Protein AF-A0AAW1PCF5-F1 (afdb_monomer_lite)

Structure (mmCIF, N/CA/C/O backbone):
data_AF-A0AAW1PCF5-F1
#
_entry.id   AF-A0AAW1PCF5-F1
#
loop_
_atom_site.group_PDB
_atom_site.id
_atom_site.type_symbol
_atom_site.label_atom_id
_atom_site.label_alt_id
_atom_site.label_comp_id
_atom_site.label_asym_id
_atom_site.label_entity_id
_atom_site.label_seq_id
_atom_site.pdbx_PDB_ins_code
_atom_site.Cartn_x
_atom_site.Cartn_y
_atom_site.Cartn_z
_atom_site.occupancy
_atom_site.B_iso_or_equiv
_atom_site.auth_seq_id
_atom_site.auth_comp_id
_atom_site.auth_asym_id
_atom_site.auth_atom_id
_atom_site.pdbx_PDB_model_num
ATOM 1 N N . MET A 1 1 ? 7.408 10.628 21.719 1.00 51.56 1 MET A N 1
ATOM 2 C CA . MET A 1 1 ? 6.927 10.043 22.993 1.00 51.56 1 MET A CA 1
ATOM 3 C C . MET A 1 1 ? 6.317 8.679 22.695 1.00 51.56 1 MET A C 1
ATOM 5 O O . MET A 1 1 ? 5.384 8.625 21.907 1.00 51.56 1 MET A O 1
ATOM 9 N N . ALA A 1 2 ? 6.861 7.611 23.290 1.00 65.44 2 ALA A N 1
ATOM 10 C CA . ALA A 1 2 ? 6.528 6.198 23.031 1.00 65.44 2 ALA A CA 1
ATOM 11 C C . ALA A 1 2 ? 5.504 5.594 24.024 1.00 65.44 2 ALA A C 1
ATOM 13 O O . ALA A 1 2 ? 5.454 4.382 24.224 1.00 65.44 2 ALA A O 1
ATOM 14 N N . GLY A 1 3 ? 4.760 6.447 24.735 1.00 84.94 3 GLY A N 1
ATOM 15 C CA . GLY A 1 3 ? 3.831 6.024 25.784 1.00 84.94 3 GLY A CA 1
ATOM 16 C C . GLY A 1 3 ? 2.511 5.481 25.238 1.00 84.94 3 GLY A C 1
ATOM 17 O O . GLY A 1 3 ? 2.150 5.741 24.090 1.00 84.94 3 GLY A O 1
ATOM 18 N N . TRP A 1 4 ? 1.789 4.761 26.096 1.00 87.25 4 TRP A N 1
ATOM 19 C CA . TRP A 1 4 ? 0.400 4.373 25.862 1.00 87.25 4 TRP A CA 1
ATOM 20 C C . TRP A 1 4 ? -0.483 5.609 25.687 1.00 87.25 4 TRP A C 1
ATOM 22 O O . TRP A 1 4 ? -0.369 6.569 26.451 1.00 87.25 4 TRP A O 1
ATOM 32 N N . ARG A 1 5 ? -1.358 5.571 24.685 1.00 85.75 5 ARG A N 1
ATOM 33 C CA . ARG A 1 5 ? -2.363 6.595 24.403 1.00 85.75 5 ARG A CA 1
ATOM 34 C C . ARG A 1 5 ? -3.739 5.983 24.522 1.00 85.75 5 ARG A C 1
ATOM 36 O O . ARG A 1 5 ? -3.927 4.845 24.111 1.00 85.75 5 ARG A O 1
ATOM 43 N N . ASP A 1 6 ? -4.677 6.743 25.058 1.00 87.12 6 ASP A N 1
ATOM 44 C CA . ASP A 1 6 ? -6.072 6.332 25.077 1.00 87.12 6 ASP A CA 1
ATOM 45 C C . ASP A 1 6 ? -6.650 6.379 23.661 1.00 87.12 6 ASP A C 1
ATOM 47 O O . ASP A 1 6 ? -6.329 7.270 22.873 1.00 87.12 6 ASP A O 1
ATOM 51 N N . GLY A 1 7 ? -7.499 5.411 23.347 1.00 84.81 7 GLY A N 1
ATOM 52 C CA . GLY A 1 7 ? -8.232 5.343 22.096 1.00 84.81 7 GLY A CA 1
ATOM 53 C C . GLY A 1 7 ? -9.558 4.624 22.279 1.00 84.81 7 GLY A C 1
ATOM 54 O O . GLY A 1 7 ? -9.846 4.055 23.335 1.00 84.81 7 GLY A O 1
ATOM 55 N N . ARG A 1 8 ? -10.350 4.648 21.214 1.00 85.81 8 ARG A N 1
ATOM 56 C CA . ARG A 1 8 ? -11.577 3.873 21.082 1.00 85.81 8 ARG A CA 1
ATOM 57 C C . ARG A 1 8 ? -11.427 2.979 19.864 1.00 85.81 8 ARG A C 1
ATOM 59 O O . ARG A 1 8 ? -10.873 3.416 18.857 1.00 85.81 8 ARG A O 1
ATOM 66 N N . ALA A 1 9 ? -11.875 1.739 19.961 1.00 80.94 9 ALA A N 1
ATOM 67 C CA . ALA A 1 9 ? -11.996 0.876 18.794 1.00 80.94 9 ALA A CA 1
ATOM 68 C C . ALA A 1 9 ? -13.421 0.392 18.663 1.00 80.94 9 ALA A C 1
ATOM 70 O O . ALA A 1 9 ? -14.106 0.226 19.664 1.00 80.94 9 ALA A O 1
ATOM 71 N N . THR A 1 10 ? -13.808 0.119 17.426 1.00 76.38 10 THR A N 1
ATOM 72 C CA . THR A 1 10 ? -14.915 -0.771 17.123 1.00 76.38 10 THR A CA 1
ATOM 73 C C . THR A 1 10 ? -14.401 -1.973 16.346 1.00 76.38 10 THR A C 1
ATOM 75 O O . THR A 1 10 ? -13.258 -1.966 15.881 1.00 76.38 10 THR A O 1
ATOM 78 N N . PHE A 1 11 ? -15.204 -3.024 16.249 1.00 72.88 11 PHE A N 1
ATOM 79 C CA . PHE A 1 11 ? -14.876 -4.181 15.427 1.00 72.88 11 PHE A CA 1
ATOM 80 C C . PHE A 1 11 ? -15.670 -4.139 14.127 1.00 72.88 11 PHE A C 1
ATOM 82 O O . PHE A 1 11 ? -16.799 -3.646 14.096 1.00 72.88 11 PHE A O 1
ATOM 89 N N . PHE A 1 12 ? -15.070 -4.694 13.077 1.00 68.44 12 PHE A N 1
ATOM 90 C CA . PHE A 1 12 ? -15.752 -4.948 11.821 1.00 68.44 12 PHE A CA 1
ATOM 91 C C . PHE A 1 12 ? -15.681 -6.441 11.473 1.00 68.44 12 PHE A C 1
ATOM 93 O O . PHE A 1 12 ? -14.685 -7.101 11.769 1.00 68.44 12 PHE A O 1
ATOM 100 N N . GLY A 1 13 ? -16.737 -6.977 10.866 1.00 69.38 13 GLY A N 1
ATOM 101 C CA . GLY A 1 13 ? -16.916 -8.395 10.580 1.00 69.38 13 GLY A CA 1
ATOM 102 C C . GLY A 1 13 ? -17.126 -9.258 11.830 1.00 69.38 13 GLY A C 1
ATOM 103 O O . GLY A 1 13 ? -17.557 -8.794 12.885 1.00 69.38 13 GLY A O 1
ATOM 104 N N . GLY A 1 14 ? -16.850 -10.552 11.693 1.00 66.56 14 GLY A N 1
ATOM 105 C CA . GLY A 1 14 ? -16.959 -11.557 12.750 1.00 66.56 14 GLY A CA 1
ATOM 106 C C . GLY A 1 14 ? -17.172 -12.952 12.156 1.00 66.56 14 GLY A C 1
ATOM 107 O O . GLY A 1 14 ? -17.570 -13.058 10.995 1.00 66.56 14 GLY A O 1
ATOM 108 N N . PRO A 1 15 ? -16.908 -14.039 12.905 1.00 69.06 15 PRO A N 1
ATOM 109 C CA . PRO A 1 15 ? -17.264 -15.376 12.439 1.00 69.06 15 PRO A CA 1
ATOM 110 C C . PRO A 1 15 ? -18.778 -15.459 12.211 1.00 69.06 15 PRO A C 1
ATOM 112 O O . PRO A 1 15 ? -19.540 -14.849 12.963 1.00 69.06 15 PRO A O 1
ATOM 115 N N . ALA A 1 16 ? -19.219 -16.254 11.230 1.00 73.06 16 ALA A N 1
ATOM 116 C CA . ALA A 1 16 ? -20.642 -16.389 10.891 1.00 73.06 16 ALA A CA 1
ATOM 117 C C . ALA A 1 16 ? -21.511 -16.694 12.125 1.00 73.06 16 ALA A C 1
ATOM 119 O O . ALA A 1 16 ? -22.538 -16.065 12.341 1.00 73.06 16 ALA A O 1
ATOM 120 N N . SER A 1 17 ? -21.026 -17.554 13.030 1.00 75.12 17 SER A N 1
ATOM 121 C CA . SER A 1 17 ? -21.706 -17.880 14.293 1.00 75.12 17 SER A CA 1
ATOM 122 C C . SER A 1 17 ? -22.012 -16.671 15.184 1.00 75.12 17 SER A C 1
ATOM 124 O O . SER A 1 17 ? -22.955 -16.710 15.968 1.00 75.12 17 SER A O 1
ATOM 126 N N . PHE A 1 18 ? -21.195 -15.621 15.106 1.00 76.62 18 PHE A N 1
ATOM 127 C CA . PHE A 1 18 ? -21.404 -14.370 15.820 1.00 76.62 18 PHE A CA 1
ATOM 128 C C . PHE A 1 18 ? -22.374 -13.472 15.057 1.00 76.62 18 PHE A C 1
ATOM 130 O O . PHE A 1 18 ? -23.359 -13.016 15.626 1.00 76.62 18 PHE A O 1
ATOM 137 N N . THR A 1 19 ? -22.119 -13.227 13.770 1.00 77.44 19 THR A N 1
ATOM 138 C CA . THR A 1 19 ? -22.937 -12.311 12.960 1.00 77.44 19 THR A CA 1
ATOM 139 C C . THR A 1 19 ? -24.373 -12.816 12.807 1.00 77.44 19 THR A C 1
ATOM 141 O O . THR A 1 19 ? -25.311 -12.025 12.892 1.00 77.44 19 THR A O 1
ATOM 144 N N . ASP A 1 20 ? -24.560 -14.133 12.699 1.00 81.50 20 ASP A N 1
ATOM 145 C CA . ASP A 1 20 ? -25.868 -14.793 12.612 1.00 81.50 20 ASP A CA 1
ATOM 146 C C . ASP A 1 20 ? -26.670 -14.690 13.922 1.00 81.50 20 ASP A C 1
ATOM 148 O O . ASP A 1 20 ? -27.898 -14.779 13.930 1.00 81.50 20 ASP A O 1
ATOM 152 N N . ALA A 1 21 ? -26.005 -14.456 15.056 1.00 82.94 21 ALA A N 1
ATOM 153 C CA . ALA A 1 21 ? -26.693 -14.228 16.324 1.00 82.94 21 ALA A CA 1
ATOM 154 C C . ALA A 1 21 ? -27.357 -12.840 16.402 1.00 82.94 21 ALA A C 1
ATOM 156 O O . ALA A 1 21 ? -28.157 -12.594 17.310 1.00 82.94 21 ALA A O 1
ATOM 157 N N . TYR A 1 22 ? -27.052 -11.965 15.437 1.00 80.56 22 TYR A N 1
ATOM 158 C CA . TYR A 1 22 ? -27.539 -10.593 15.331 1.00 80.56 22 TYR A CA 1
ATOM 159 C C . TYR A 1 22 ? -28.229 -10.317 13.985 1.00 80.56 22 TYR A C 1
ATOM 161 O O . TYR A 1 22 ? -28.219 -9.178 13.531 1.00 80.56 22 TYR A O 1
ATOM 169 N N . LEU A 1 23 ? -28.879 -11.313 13.360 1.00 69.38 23 LEU A N 1
ATOM 170 C CA . LEU A 1 23 ? -29.595 -11.189 12.066 1.00 69.38 23 LEU A CA 1
ATOM 171 C C . LEU A 1 23 ? -30.665 -10.079 12.004 1.00 69.38 23 LEU A C 1
ATOM 173 O O . LEU A 1 23 ? -31.131 -9.734 10.921 1.00 69.38 23 LEU A O 1
ATOM 177 N N . GLY A 1 24 ? -31.071 -9.516 13.149 1.00 67.12 24 GLY A N 1
ATOM 178 C CA . GLY A 1 24 ? -31.890 -8.299 13.202 1.00 67.12 24 GLY A CA 1
ATOM 179 C C . GLY A 1 24 ? -31.162 -7.044 12.697 1.00 67.12 24 GLY A C 1
ATOM 180 O O . GLY A 1 24 ? -31.808 -6.054 12.360 1.00 67.12 24 GLY A O 1
ATOM 181 N N . ARG A 1 25 ? -29.829 -7.088 12.605 1.00 65.56 25 ARG A N 1
ATOM 182 C CA . ARG A 1 25 ? -29.007 -6.120 11.887 1.00 65.56 25 ARG A CA 1
ATOM 183 C C . ARG A 1 25 ? -28.876 -6.568 10.426 1.00 65.56 25 ARG A C 1
ATOM 185 O O . ARG A 1 25 ? -28.696 -7.745 10.132 1.00 65.56 25 ARG A O 1
ATOM 192 N N . TRP A 1 26 ? -29.008 -5.624 9.500 1.00 63.22 26 TRP A N 1
ATOM 193 C CA . TRP A 1 26 ? -28.947 -5.863 8.054 1.00 63.22 26 TRP A CA 1
ATOM 194 C C . TRP A 1 26 ? -27.624 -6.542 7.628 1.00 63.22 26 TRP A C 1
ATOM 196 O O . TRP A 1 26 ? -26.606 -6.440 8.312 1.00 63.22 26 TRP A O 1
ATOM 206 N N . VAL A 1 27 ? -27.627 -7.259 6.496 1.00 60.00 27 VAL A N 1
ATOM 207 C CA . VAL A 1 27 ? -26.439 -7.973 5.982 1.00 60.00 27 VAL A CA 1
ATOM 208 C C . VAL A 1 27 ? -25.297 -6.987 5.736 1.00 60.00 27 VAL A C 1
ATOM 210 O O . VAL A 1 27 ? -25.432 -6.100 4.901 1.00 60.00 27 VAL A O 1
ATOM 213 N N . GLY A 1 28 ? -24.175 -7.159 6.440 1.00 63.12 28 GLY A N 1
ATOM 214 C CA . GLY A 1 28 ? -23.042 -6.228 6.390 1.00 63.12 28 GLY A CA 1
ATOM 215 C C . GLY A 1 28 ? -23.043 -5.166 7.494 1.00 63.12 28 GLY A C 1
ATOM 216 O O . GLY A 1 28 ? -22.188 -4.291 7.480 1.00 63.12 28 GLY A O 1
ATOM 217 N N . ALA A 1 29 ? -23.937 -5.246 8.485 1.00 64.12 29 ALA A N 1
ATOM 218 C CA . ALA A 1 29 ? -23.994 -4.293 9.601 1.00 64.12 29 ALA A CA 1
ATOM 219 C C . ALA A 1 29 ? -22.761 -4.272 10.513 1.00 64.12 29 ALA A C 1
ATOM 221 O O . ALA A 1 29 ? -22.597 -3.355 11.315 1.00 64.12 29 ALA A O 1
ATOM 222 N N . PHE A 1 30 ? -21.902 -5.280 10.408 1.00 65.94 30 PHE A N 1
ATOM 223 C CA . PHE A 1 30 ? -20.595 -5.273 11.051 1.00 65.94 30 PHE A CA 1
ATOM 224 C C . PHE A 1 30 ? -19.503 -4.780 10.097 1.00 65.94 30 PHE A C 1
ATOM 226 O O . PHE A 1 30 ? -18.344 -4.822 10.448 1.00 65.94 30 PHE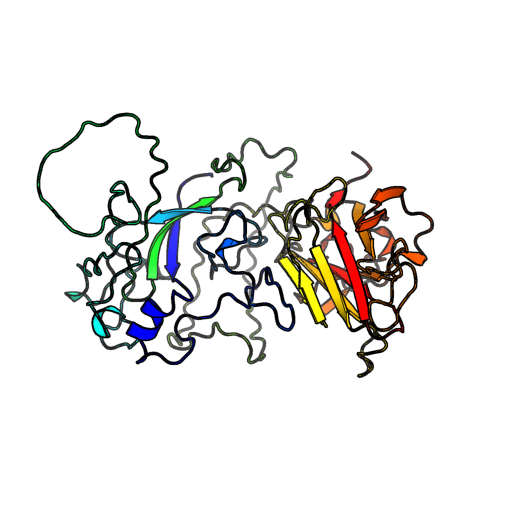 A O 1
ATOM 233 N N . GLY A 1 31 ? -19.825 -4.283 8.905 1.00 63.88 31 GLY A N 1
ATOM 234 C CA . GLY A 1 31 ? -18.846 -3.925 7.883 1.00 63.88 31 GLY A CA 1
ATOM 235 C C . GLY A 1 31 ? -18.098 -5.134 7.318 1.00 63.88 31 GLY A C 1
ATOM 236 O O . GLY A 1 31 ? -18.188 -6.256 7.820 1.00 63.88 31 GLY A O 1
ATOM 237 N N . ASP A 1 32 ? -17.357 -4.879 6.247 1.00 60.22 32 ASP A N 1
ATOM 238 C CA . ASP A 1 32 ? -16.492 -5.849 5.589 1.00 60.22 32 ASP A CA 1
ATOM 239 C C . ASP A 1 32 ? -15.084 -5.251 5.467 1.00 60.22 32 ASP A C 1
ATOM 241 O O . ASP A 1 32 ? -14.921 -4.086 5.096 1.00 60.22 32 ASP A O 1
ATOM 245 N N . VAL A 1 33 ? -14.064 -6.037 5.814 1.00 57.72 33 VAL A N 1
ATOM 246 C CA . VAL A 1 33 ? -12.653 -5.622 5.765 1.00 57.72 33 VAL A CA 1
ATOM 247 C C . VAL A 1 33 ? -12.121 -5.625 4.325 1.00 57.72 33 VAL A C 1
ATOM 249 O O . VAL A 1 33 ? -11.085 -5.017 4.053 1.00 57.72 33 VAL A O 1
ATOM 252 N N . ILE A 1 34 ? -12.849 -6.245 3.387 1.00 55.41 34 ILE A N 1
ATOM 253 C CA . ILE A 1 34 ? -12.407 -6.524 2.011 1.00 55.41 34 ILE A CA 1
ATOM 254 C C . ILE A 1 34 ? -12.045 -5.259 1.191 1.00 55.41 34 ILE A C 1
ATOM 256 O O . ILE A 1 34 ? -11.359 -5.368 0.180 1.00 55.41 34 ILE A O 1
ATOM 260 N N . TYR A 1 35 ? -12.374 -4.044 1.652 1.00 59.84 35 TYR A N 1
ATOM 261 C CA . TYR A 1 35 ? -12.076 -2.787 0.939 1.00 59.84 35 TYR A CA 1
ATOM 262 C C . TYR A 1 35 ? -11.324 -1.736 1.771 1.00 59.84 35 TYR A C 1
ATOM 264 O O . TYR A 1 35 ? -11.584 -0.538 1.655 1.00 59.84 35 TYR A O 1
ATOM 272 N N . GLY A 1 36 ? -10.398 -2.155 2.637 1.00 64.62 36 GLY A N 1
ATOM 273 C CA . GLY A 1 36 ? -9.610 -1.217 3.445 1.00 64.62 36 GLY A CA 1
ATOM 274 C C . GLY A 1 36 ? -8.812 -0.201 2.607 1.00 64.62 36 GLY A C 1
ATOM 275 O O . GLY A 1 36 ? -8.247 -0.547 1.574 1.00 64.62 36 GLY A O 1
ATOM 276 N N . SER A 1 37 ? -8.687 1.045 3.084 1.00 68.00 37 SER A N 1
ATOM 277 C CA . SER A 1 37 ? -8.008 2.150 2.371 1.00 68.00 37 SER A CA 1
ATOM 278 C C . SER A 1 37 ? -6.506 1.946 2.130 1.00 68.00 37 SER A C 1
ATOM 280 O O . SER A 1 37 ? -5.910 2.655 1.326 1.00 68.00 37 SER A O 1
ATOM 282 N N . CYS A 1 38 ? -5.879 0.989 2.821 1.00 71.94 38 CYS A N 1
ATOM 283 C CA . CYS A 1 38 ? -4.494 0.580 2.557 1.00 71.94 38 CYS A CA 1
ATOM 284 C C . CYS A 1 38 ? -4.378 -0.420 1.395 1.00 71.94 38 CYS A C 1
ATOM 286 O O . CYS A 1 38 ? -3.270 -0.712 0.955 1.00 71.94 38 CYS A O 1
ATOM 288 N N . GLY A 1 39 ? -5.523 -0.936 0.939 1.00 67.81 39 GLY A N 1
ATOM 289 C CA . GLY A 1 39 ? -5.728 -1.817 -0.203 1.00 67.81 39 GLY A CA 1
ATOM 290 C C . GLY A 1 39 ? -5.100 -3.206 -0.111 1.00 67.81 39 GLY A C 1
ATOM 291 O O . GLY A 1 39 ? -4.987 -3.873 -1.127 1.00 67.81 39 GLY A O 1
ATOM 292 N N . TYR A 1 40 ? -4.751 -3.683 1.088 1.00 68.81 40 TYR A N 1
ATOM 293 C CA . TYR A 1 40 ? -4.191 -5.021 1.348 1.00 68.81 40 TYR A CA 1
ATOM 294 C C . TYR A 1 40 ? -5.197 -6.168 1.135 1.00 68.81 40 TYR A C 1
ATOM 296 O O . TYR A 1 40 ? -5.510 -6.905 2.067 1.00 68.81 40 TYR A O 1
ATOM 304 N N . PHE A 1 41 ? -5.723 -6.315 -0.077 1.00 68.69 41 PHE A N 1
ATOM 305 C CA . PHE A 1 41 ? -6.662 -7.369 -0.439 1.00 68.69 41 PHE A CA 1
ATOM 306 C C . PHE A 1 41 ? -6.168 -8.143 -1.666 1.00 68.69 41 PHE A C 1
ATOM 308 O O . PHE A 1 41 ? -5.639 -7.577 -2.628 1.00 68.69 41 PHE A O 1
ATOM 315 N N . GLU A 1 42 ? -6.346 -9.462 -1.640 1.00 60.94 42 GLU A N 1
ATOM 316 C CA . GLU A 1 42 ? -6.139 -10.293 -2.821 1.00 60.94 42 GLU A CA 1
ATOM 317 C C . GLU A 1 42 ? -7.470 -10.487 -3.526 1.00 60.94 42 GLU A C 1
ATOM 319 O O . GLU A 1 42 ? -8.493 -10.822 -2.933 1.00 60.94 42 GLU A O 1
ATOM 324 N N . THR A 1 43 ? -7.451 -10.292 -4.831 1.00 58.50 43 THR A N 1
ATOM 325 C CA . THR A 1 43 ? -8.578 -10.653 -5.679 1.00 58.50 43 THR A CA 1
ATOM 326 C C . THR A 1 43 ? -8.109 -11.774 -6.573 1.00 58.50 43 THR A C 1
ATOM 328 O O . THR A 1 43 ? -7.115 -11.651 -7.284 1.00 58.50 43 THR A O 1
ATOM 331 N N . ARG A 1 44 ? -8.800 -12.905 -6.545 1.00 57.34 44 ARG A N 1
ATOM 332 C CA . ARG A 1 44 ? -8.569 -13.943 -7.536 1.00 57.34 44 ARG A CA 1
ATOM 333 C C . ARG A 1 44 ? -9.886 -14.615 -7.848 1.00 57.34 44 ARG A C 1
ATOM 335 O O . ARG A 1 44 ? -10.595 -15.072 -6.956 1.00 57.34 44 ARG A O 1
ATOM 342 N N . GLU A 1 45 ? -10.224 -14.638 -9.130 1.00 53.09 45 GLU A N 1
ATOM 343 C CA . GLU A 1 45 ? -11.437 -15.294 -9.592 1.00 53.09 45 GLU A CA 1
ATOM 344 C C . GLU A 1 45 ? -11.405 -16.780 -9.194 1.00 53.09 45 GLU A C 1
ATOM 346 O O . GLU A 1 45 ? -10.433 -17.491 -9.457 1.00 53.09 45 GLU A O 1
ATOM 351 N N . GLY A 1 46 ? -12.451 -17.235 -8.500 1.00 53.81 46 GLY A N 1
ATOM 352 C CA . GLY A 1 46 ? -12.600 -18.630 -8.074 1.00 53.81 46 GLY A CA 1
ATOM 353 C C . GLY A 1 46 ? -11.745 -19.072 -6.879 1.00 53.81 46 GLY A C 1
ATOM 354 O O . GLY A 1 46 ? -11.827 -20.241 -6.504 1.00 53.81 46 GLY A O 1
ATOM 355 N N . VAL A 1 47 ? -10.962 -18.184 -6.259 1.00 52.62 47 VAL A N 1
ATOM 356 C CA . VAL A 1 47 ? -10.250 -18.482 -5.007 1.00 52.62 47 VAL A CA 1
ATOM 357 C C . VAL A 1 47 ? -10.960 -17.744 -3.872 1.00 52.62 47 VAL A C 1
ATOM 359 O O . VAL A 1 47 ? -11.231 -16.549 -4.017 1.00 52.62 47 VAL A O 1
ATOM 362 N N . PRO A 1 48 ? -11.321 -18.429 -2.768 1.00 55.19 48 PRO A N 1
ATOM 363 C CA . PRO A 1 48 ? -11.802 -17.753 -1.570 1.00 55.19 48 PRO A CA 1
ATOM 364 C C . PRO A 1 48 ? -10.833 -16.625 -1.216 1.00 55.19 48 PRO A C 1
ATOM 366 O O . PRO A 1 48 ? -9.623 -16.824 -1.299 1.00 55.19 48 PRO A O 1
ATOM 369 N N . GLN A 1 49 ? -11.359 -15.445 -0.881 1.00 55.34 49 GLN A N 1
ATOM 370 C CA . GLN A 1 49 ? -10.543 -14.331 -0.389 1.00 55.34 49 GLN A CA 1
ATOM 371 C C . GLN A 1 49 ? -9.553 -14.871 0.654 1.00 55.34 49 GLN A C 1
ATOM 373 O O . GLN A 1 49 ? -9.982 -15.712 1.454 1.00 55.34 49 GLN A O 1
ATOM 378 N N . PRO A 1 50 ? -8.269 -14.460 0.624 1.00 49.97 50 PRO A N 1
ATOM 379 C CA . PRO A 1 50 ? -7.280 -14.951 1.572 1.00 49.97 50 PRO A CA 1
ATOM 380 C C . PRO A 1 50 ? -7.878 -14.808 2.958 1.00 49.97 50 PRO A C 1
ATOM 382 O O . PRO A 1 50 ? -8.380 -13.740 3.331 1.00 49.97 50 PRO A O 1
ATOM 385 N N . GLU A 1 51 ? -7.918 -15.916 3.687 1.00 51.31 51 GLU A N 1
ATOM 386 C CA . GLU A 1 51 ? -8.428 -15.842 5.035 1.00 51.31 51 GLU A CA 1
ATOM 387 C C . GLU A 1 51 ? -7.476 -14.936 5.810 1.00 51.31 51 GLU A C 1
ATOM 389 O O . GLU A 1 51 ? -6.262 -14.983 5.627 1.00 51.31 51 GLU A O 1
ATOM 394 N N . VAL A 1 52 ? -8.024 -14.105 6.694 1.00 52.09 52 VAL A N 1
ATOM 395 C CA . VAL A 1 52 ? -7.267 -13.191 7.571 1.00 52.09 52 VAL A CA 1
ATOM 396 C C . VAL A 1 52 ? -6.024 -13.858 8.187 1.00 52.09 52 VAL A C 1
ATOM 398 O O . VAL A 1 52 ? -4.988 -13.229 8.376 1.00 52.09 52 VAL A O 1
ATOM 401 N N . GLN A 1 53 ? -6.138 -15.165 8.427 1.00 53.03 53 GLN A N 1
ATOM 402 C CA . GLN A 1 53 ? -5.136 -16.077 8.968 1.00 53.03 53 GLN A CA 1
ATOM 403 C C . GLN A 1 53 ? -3.832 -16.161 8.152 1.00 53.03 53 GLN A C 1
ATOM 405 O O . GLN A 1 53 ? -2.790 -16.494 8.715 1.00 53.03 53 GLN A O 1
ATOM 410 N N . ASP A 1 54 ? -3.870 -15.876 6.849 1.00 53.12 54 ASP A N 1
ATOM 411 C CA . ASP A 1 54 ? -2.720 -16.008 5.952 1.00 53.12 54 ASP A CA 1
ATOM 412 C C . ASP A 1 54 ? -1.773 -14.802 6.002 1.00 53.12 54 ASP A C 1
ATOM 414 O O . ASP A 1 54 ? -0.636 -14.908 5.537 1.00 53.12 54 ASP A O 1
ATOM 418 N N . ILE A 1 55 ? -2.186 -13.681 6.607 1.00 55.25 55 ILE A N 1
ATOM 419 C CA . ILE A 1 55 ? -1.339 -12.498 6.812 1.00 55.25 55 ILE A CA 1
ATOM 420 C C . ILE A 1 55 ? -0.490 -12.702 8.079 1.00 55.25 55 ILE A C 1
ATOM 422 O O . ILE A 1 55 ? -1.036 -12.947 9.154 1.00 55.25 55 ILE A O 1
ATOM 426 N N . PRO A 1 56 ? 0.848 -12.546 8.017 1.00 49.81 56 PRO A N 1
ATOM 427 C CA . PRO A 1 56 ? 1.769 -13.042 9.046 1.00 49.81 56 PRO A CA 1
ATOM 428 C C . PRO A 1 56 ? 1.641 -12.323 10.394 1.00 49.81 56 PRO A C 1
ATOM 430 O O . PRO A 1 56 ? 2.164 -12.807 11.395 1.00 49.81 56 PRO A O 1
ATOM 433 N N . PHE A 1 57 ? 0.941 -11.185 10.425 1.00 46.62 57 PHE A N 1
ATOM 434 C CA . PHE A 1 57 ? 0.816 -10.317 11.595 1.00 46.62 57 PHE A CA 1
ATOM 435 C C . PHE A 1 57 ? -0.640 -10.052 12.022 1.00 46.62 57 PHE A C 1
ATOM 437 O O . PHE A 1 57 ? -0.861 -9.334 12.995 1.00 46.62 57 PHE A O 1
ATOM 444 N N . GLY A 1 58 ? -1.643 -10.607 11.330 1.00 46.66 58 GLY A N 1
ATOM 445 C CA . GLY A 1 58 ? -3.048 -10.261 11.551 1.00 46.66 58 GLY A CA 1
ATOM 446 C C . GLY A 1 58 ? -3.894 -11.422 12.062 1.00 46.66 58 GLY A C 1
ATOM 447 O O . GLY A 1 58 ? -4.439 -12.172 11.269 1.00 46.66 58 GLY A O 1
ATOM 448 N N . GLN A 1 59 ? -4.118 -11.521 13.376 1.00 48.81 59 GLN A N 1
ATOM 449 C CA . GLN A 1 59 ? -5.378 -12.119 13.858 1.00 48.81 59 GLN A CA 1
ATOM 450 C C . GLN A 1 59 ? -6.535 -11.102 13.794 1.00 48.81 59 GLN A C 1
ATOM 452 O O . GLN A 1 59 ? -7.697 -11.492 13.856 1.00 48.81 59 GLN A O 1
ATOM 457 N N . VAL A 1 60 ? -6.228 -9.799 13.681 1.00 54.22 60 VAL A N 1
ATOM 458 C CA . VAL A 1 60 ? -7.192 -8.689 13.716 1.00 54.22 60 VAL A CA 1
ATOM 459 C C . VAL A 1 60 ? -6.677 -7.527 12.856 1.00 54.22 60 VAL A C 1
ATOM 461 O O . VAL A 1 60 ? -5.515 -7.142 12.982 1.00 54.22 60 VAL A O 1
ATOM 464 N N . TYR A 1 61 ? -7.534 -6.937 12.018 1.00 58.00 61 TYR A N 1
ATOM 465 C CA . TYR A 1 61 ? -7.258 -5.667 11.333 1.00 58.00 61 TYR A CA 1
ATOM 466 C C . TYR A 1 61 ? -7.813 -4.500 12.140 1.00 58.00 61 TYR A C 1
ATOM 468 O O . TYR A 1 61 ? -8.870 -4.610 12.759 1.00 58.00 61 TYR A O 1
ATOM 476 N N . VAL A 1 62 ? -7.127 -3.360 12.095 1.00 59.91 62 VAL A N 1
ATOM 477 C CA . VAL A 1 62 ? -7.587 -2.127 12.737 1.00 59.91 62 VAL A CA 1
ATOM 478 C C . VAL A 1 62 ? -7.751 -1.055 11.669 1.00 59.91 62 VAL A C 1
ATOM 480 O O . VAL A 1 62 ? -6.776 -0.632 11.053 1.00 59.91 62 VAL A O 1
ATOM 483 N N . ALA A 1 63 ? -8.986 -0.598 11.472 1.00 58.19 63 ALA A N 1
ATOM 484 C CA . ALA A 1 63 ? -9.268 0.645 10.769 1.00 58.19 63 ALA A CA 1
ATOM 485 C C . ALA A 1 63 ? -9.335 1.771 11.809 1.00 58.19 63 ALA A C 1
ATOM 487 O O . ALA A 1 63 ? -10.143 1.721 12.735 1.00 58.19 63 ALA A O 1
ATOM 488 N N . ALA A 1 64 ? -8.466 2.774 11.689 1.00 58.91 64 ALA A N 1
ATOM 489 C CA . ALA A 1 64 ? -8.520 3.962 12.534 1.00 58.91 64 ALA A CA 1
ATOM 490 C C . ALA A 1 64 ? -9.252 5.085 11.785 1.00 58.91 64 ALA A C 1
ATOM 492 O O . ALA A 1 64 ? -8.813 5.488 10.713 1.00 58.91 64 ALA A O 1
ATOM 493 N N . LEU A 1 65 ? -10.342 5.604 12.365 1.00 50.97 65 LEU A N 1
ATOM 494 C CA . LEU A 1 65 ? -11.104 6.751 11.833 1.00 50.97 65 LEU A CA 1
ATOM 495 C C . LEU A 1 65 ? -10.294 8.057 11.836 1.00 50.97 65 LEU A C 1
ATOM 497 O O . LEU A 1 65 ? -10.542 8.952 11.034 1.00 50.97 65 LEU A O 1
ATOM 501 N N . ALA A 1 66 ? -9.306 8.174 12.727 1.00 51.59 66 ALA A N 1
ATOM 502 C CA . ALA A 1 66 ? -8.327 9.245 12.654 1.00 51.59 66 ALA A CA 1
ATOM 503 C C . ALA A 1 66 ? -7.314 8.891 11.563 1.00 51.59 66 ALA A C 1
ATOM 505 O O . ALA A 1 66 ? -6.390 8.103 11.771 1.00 51.59 66 ALA A O 1
ATOM 506 N N . ASP A 1 67 ? -7.532 9.463 10.386 1.00 46.31 67 ASP A N 1
ATOM 507 C CA . ASP A 1 67 ? -6.686 9.313 9.215 1.00 46.31 67 ASP A CA 1
ATOM 508 C C . ASP A 1 67 ? -5.295 9.909 9.443 1.00 46.31 67 ASP A C 1
ATOM 510 O O . ASP A 1 67 ? -4.995 11.061 9.120 1.00 46.31 67 ASP A O 1
ATOM 514 N N . TYR A 1 68 ? -4.420 9.127 10.065 1.00 58.59 68 TYR A N 1
ATOM 515 C CA . TYR A 1 68 ? -3.048 9.546 10.274 1.00 58.59 68 TYR A CA 1
ATOM 516 C C . TYR A 1 68 ? -2.263 9.411 8.962 1.00 58.59 68 TYR A C 1
ATOM 518 O O . TYR A 1 68 ? -2.241 8.322 8.382 1.00 58.59 68 TYR A O 1
ATOM 526 N N . PRO A 1 69 ? -1.547 10.467 8.521 1.00 52.72 69 PRO A N 1
ATOM 527 C CA . PRO A 1 69 ? -0.540 10.359 7.471 1.00 52.72 69 PRO A CA 1
ATOM 528 C C . PRO A 1 69 ? 0.344 9.121 7.671 1.00 52.72 69 PRO A C 1
ATOM 530 O O . PRO A 1 69 ? 0.993 8.954 8.716 1.00 52.72 69 PRO A O 1
ATOM 533 N N . GLY A 1 70 ? 0.344 8.238 6.674 1.00 62.41 70 GLY A N 1
ATOM 534 C CA . GLY A 1 70 ? 1.174 7.041 6.657 1.00 62.41 70 GLY A CA 1
ATOM 535 C C . GLY A 1 70 ? 0.816 5.940 7.666 1.00 62.41 70 GLY A C 1
ATOM 536 O O . GLY A 1 70 ? 1.714 5.237 8.120 1.00 62.41 70 GLY A O 1
ATOM 537 N N . SER A 1 71 ? -0.448 5.808 8.077 1.00 70.38 71 SER A N 1
ATOM 538 C CA . SER A 1 71 ? -0.902 4.744 8.993 1.00 70.38 71 SER A CA 1
ATOM 539 C C . SER A 1 71 ? -0.805 3.330 8.409 1.00 70.38 71 SER A C 1
ATOM 541 O O . SER A 1 71 ? -0.615 2.374 9.161 1.00 70.38 71 SER A O 1
ATOM 543 N N . CYS A 1 72 ? -0.905 3.188 7.088 1.00 75.94 72 CYS A N 1
ATOM 544 C CA . CYS A 1 72 ? -0.799 1.900 6.417 1.00 75.94 72 CYS A CA 1
ATOM 545 C C . CYS A 1 72 ? 0.557 1.236 6.689 1.00 75.94 72 CYS A C 1
ATOM 547 O O . CYS A 1 72 ? 1.597 1.896 6.670 1.00 75.94 72 CYS A O 1
ATOM 549 N N . GLY A 1 73 ? 0.528 -0.062 7.010 1.00 74.75 73 GLY A N 1
ATOM 550 C CA . GLY A 1 73 ? 1.729 -0.848 7.320 1.00 74.75 73 GLY A CA 1
ATOM 551 C C . GLY A 1 73 ? 2.330 -0.582 8.706 1.00 74.75 73 GLY A C 1
ATOM 552 O O . GLY A 1 73 ? 3.415 -1.079 8.996 1.00 74.75 73 GLY A O 1
ATOM 553 N N . ARG A 1 74 ? 1.668 0.201 9.572 1.00 78.38 74 ARG A N 1
ATOM 554 C CA . ARG A 1 74 ? 2.106 0.399 10.962 1.00 78.38 74 ARG A CA 1
ATOM 555 C C . ARG A 1 74 ? 1.569 -0.682 11.882 1.00 78.38 74 ARG A C 1
ATOM 557 O O . ARG A 1 74 ? 0.398 -1.047 11.805 1.00 78.38 74 ARG A O 1
ATOM 564 N N . CYS A 1 75 ? 2.401 -1.079 12.838 1.00 78.62 75 CYS A N 1
ATOM 565 C CA . CYS A 1 75 ? 2.000 -1.961 13.919 1.00 78.62 75 CYS A CA 1
ATOM 566 C C . CYS A 1 75 ? 1.790 -1.188 15.216 1.00 78.62 75 CYS A C 1
ATOM 568 O O . CYS A 1 75 ? 2.525 -0.259 15.572 1.00 78.62 75 CYS A O 1
ATOM 570 N N . TYR A 1 76 ? 0.755 -1.601 15.934 1.00 82.31 76 TYR A N 1
ATOM 571 C CA . TYR A 1 76 ? 0.394 -1.046 17.221 1.00 82.31 76 TYR A CA 1
ATOM 572 C C . TYR A 1 76 ? 0.239 -2.182 18.210 1.00 82.31 76 TYR A C 1
ATOM 574 O O . TYR A 1 76 ? -0.379 -3.202 17.917 1.00 82.31 76 TYR A O 1
ATOM 582 N N . GLU A 1 77 ? 0.761 -1.972 19.405 1.00 84.19 77 GLU A N 1
ATOM 583 C CA . GLU A 1 77 ? 0.350 -2.769 20.544 1.00 84.19 77 GLU A CA 1
ATOM 584 C C . GLU A 1 77 ? -0.907 -2.126 21.114 1.00 84.19 77 GLU A C 1
ATOM 586 O O . GLU A 1 77 ? -0.932 -0.917 21.371 1.00 84.19 77 GLU A O 1
ATOM 591 N N . VAL A 1 78 ? -1.950 -2.932 21.285 1.00 84.69 78 VAL A N 1
ATOM 592 C CA . VAL A 1 78 ? -3.240 -2.510 21.826 1.00 84.69 78 VAL A CA 1
ATOM 593 C C . VAL A 1 78 ? -3.528 -3.274 23.109 1.00 84.69 78 VAL A C 1
ATOM 595 O O . VAL A 1 78 ? -3.208 -4.454 23.237 1.00 84.69 78 VAL A O 1
ATOM 598 N N . ARG A 1 79 ? -4.151 -2.603 24.073 1.00 84.81 79 ARG A N 1
ATOM 599 C CA . ARG A 1 79 ? -4.658 -3.231 25.291 1.00 84.81 79 ARG A CA 1
ATOM 600 C C . ARG A 1 79 ? -6.003 -2.649 25.670 1.00 84.81 79 ARG A C 1
ATOM 602 O O . ARG A 1 79 ? -6.244 -1.461 25.478 1.00 84.81 79 ARG A O 1
ATOM 609 N N . CYS A 1 80 ? -6.858 -3.478 26.248 1.00 85.19 80 CYS A N 1
ATOM 610 C CA . CYS A 1 80 ? -8.124 -3.018 26.801 1.00 85.19 80 CYS A CA 1
ATOM 611 C C . CYS A 1 80 ? -7.882 -1.978 27.910 1.00 85.19 80 CYS A C 1
ATOM 613 O O . CYS A 1 80 ? -6.979 -2.144 28.736 1.00 85.19 80 CYS A O 1
ATOM 615 N N . LYS A 1 81 ? -8.689 -0.913 27.924 1.00 88.88 81 LYS A N 1
ATOM 616 C CA . LYS A 1 81 ? -8.714 0.088 28.991 1.00 88.88 81 LYS A CA 1
ATOM 617 C C . LYS A 1 81 ? -10.063 -0.021 29.703 1.00 88.88 81 LYS A C 1
ATOM 619 O O . LYS A 1 81 ? -11.069 0.334 29.093 1.00 88.88 81 LYS A O 1
ATOM 624 N N . PRO A 1 82 ? -10.103 -0.505 30.956 1.00 88.50 82 PRO A N 1
ATOM 625 C CA . PRO A 1 82 ? -11.363 -0.624 31.666 1.00 88.50 82 PRO A CA 1
ATOM 626 C C . PRO A 1 82 ? -11.890 0.755 32.073 1.00 88.50 82 PRO A C 1
ATOM 628 O O . PRO A 1 82 ? -11.111 1.705 32.217 1.00 88.50 82 PRO A O 1
ATOM 631 N N . GLY A 1 83 ? -13.193 0.834 32.319 1.00 90.69 83 GLY A N 1
ATOM 632 C CA . GLY A 1 83 ? -13.880 2.049 32.740 1.00 90.69 83 GLY A CA 1
ATOM 633 C C . GLY A 1 83 ? -14.724 2.686 31.635 1.00 90.69 83 GLY A C 1
ATOM 634 O O . GLY A 1 83 ? -14.897 2.126 30.549 1.00 90.69 83 GLY A O 1
ATOM 635 N N . ILE A 1 84 ? -15.214 3.891 31.930 1.00 92.06 84 ILE A N 1
ATOM 636 C CA . ILE A 1 84 ? -16.063 4.675 31.032 1.00 92.06 84 ILE A CA 1
ATOM 637 C C . ILE A 1 84 ? -15.334 4.971 29.721 1.00 92.06 84 ILE A C 1
ATOM 639 O O . ILE A 1 84 ? -14.229 5.529 29.701 1.00 92.06 84 ILE A O 1
ATOM 643 N N . VAL A 1 85 ? -15.978 4.608 28.615 1.00 89.88 85 VAL A N 1
ATOM 644 C CA . VAL A 1 85 ? -15.518 4.923 27.267 1.00 89.88 85 VAL A CA 1
ATOM 645 C C . VAL A 1 85 ? -15.745 6.401 27.012 1.00 89.88 85 VAL A C 1
ATOM 647 O O . VAL A 1 85 ? -16.816 6.940 27.274 1.00 89.88 85 VAL A O 1
ATOM 650 N N . ILE A 1 86 ? -14.719 7.063 26.491 1.00 89.00 86 ILE A N 1
ATOM 651 C CA . ILE A 1 86 ? -14.762 8.488 26.190 1.00 89.00 86 ILE A CA 1
ATOM 652 C C . ILE A 1 86 ? -15.145 8.682 24.71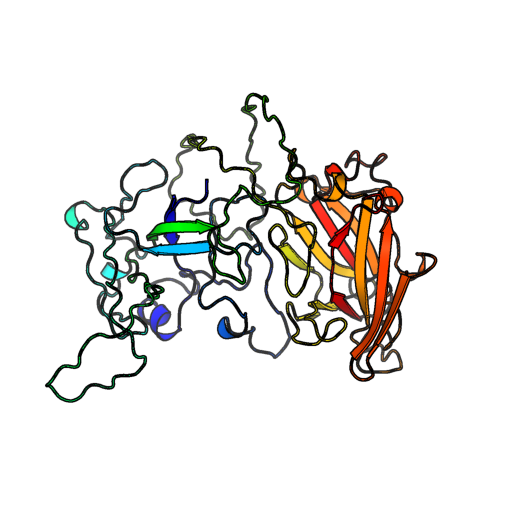7 1.00 89.00 86 ILE A C 1
ATOM 654 O O . ILE A 1 86 ? -14.554 8.078 23.813 1.00 89.00 86 ILE A O 1
ATOM 658 N N . GLY A 1 87 ? -16.156 9.519 24.487 1.00 84.56 87 GLY A N 1
ATOM 659 C CA . GLY A 1 87 ? -16.613 9.957 23.173 1.00 84.56 87 GLY A CA 1
ATOM 660 C C . GLY A 1 87 ? -15.635 10.927 22.501 1.00 84.56 87 GLY A C 1
ATOM 661 O O . GLY A 1 87 ? -14.539 11.201 22.993 1.00 84.56 87 GLY A O 1
ATOM 662 N N . ASN A 1 88 ? -16.028 11.491 21.359 1.00 78.56 88 ASN A N 1
ATOM 663 C CA . ASN A 1 88 ? -15.173 12.421 20.604 1.00 78.56 88 ASN A CA 1
ATOM 664 C C . ASN A 1 88 ? -14.952 13.768 21.328 1.00 78.56 88 ASN A C 1
ATOM 666 O O . ASN A 1 88 ? -13.984 14.470 21.048 1.00 78.56 88 ASN A O 1
ATOM 670 N N . THR A 1 89 ? -15.819 14.122 22.282 1.00 78.12 89 THR A N 1
ATOM 671 C CA . THR A 1 89 ? -15.862 15.426 22.968 1.00 78.12 89 THR A CA 1
ATOM 672 C C . THR A 1 89 ? -15.226 15.416 24.361 1.00 78.12 89 THR A C 1
ATOM 674 O O . THR A 1 89 ? -15.479 16.315 25.157 1.00 78.12 89 THR A O 1
ATOM 677 N N . THR A 1 90 ? -14.412 14.406 24.695 1.00 82.38 90 THR A N 1
ATOM 678 C CA . THR A 1 90 ? -13.902 14.107 26.057 1.00 82.38 90 THR A CA 1
ATOM 679 C C . THR A 1 90 ? -14.969 13.732 27.097 1.00 82.38 90 THR A C 1
ATOM 681 O O . THR A 1 90 ? -14.618 13.284 28.187 1.00 82.38 90 THR A O 1
ATOM 684 N N . ALA A 1 91 ? -16.253 13.855 26.758 1.00 90.56 91 ALA A N 1
ATOM 685 C CA . ALA A 1 91 ? -17.367 13.373 27.563 1.00 90.56 91 ALA A CA 1
ATOM 686 C C . ALA A 1 91 ? -17.495 11.838 27.488 1.00 90.56 91 ALA A C 1
ATOM 688 O O . ALA A 1 91 ? -17.000 11.235 26.528 1.00 90.56 91 ALA A O 1
ATOM 689 N N . PRO A 1 92 ? -18.163 11.196 28.464 1.00 92.19 92 PRO A N 1
ATOM 690 C CA . PRO A 1 92 ? -18.593 9.806 28.347 1.00 92.19 92 PRO A CA 1
ATOM 691 C C . PRO A 1 92 ? -19.331 9.538 27.033 1.00 92.19 92 PRO A C 1
ATOM 693 O O . PRO A 1 92 ? -20.100 10.371 26.551 1.00 92.19 92 PRO A O 1
ATOM 696 N N . LEU A 1 93 ? -19.087 8.369 26.448 1.00 88.75 93 LEU A N 1
ATOM 697 C CA . LEU A 1 93 ? -19.859 7.877 25.319 1.00 88.75 93 LEU A CA 1
ATOM 698 C C . LEU A 1 93 ? -21.253 7.488 25.813 1.00 88.75 93 LEU A C 1
ATOM 700 O O . LEU A 1 93 ? -21.393 6.542 26.596 1.00 88.75 93 LEU A O 1
ATOM 704 N N . HIS A 1 94 ? -22.269 8.189 25.318 1.00 90.25 94 HIS A N 1
ATOM 705 C CA . HIS A 1 94 ? -23.654 7.806 25.534 1.00 90.25 94 HIS A CA 1
ATOM 706 C C . HIS A 1 94 ? -24.096 6.743 24.528 1.00 90.25 94 HIS A C 1
ATOM 708 O O . HIS A 1 94 ? -23.814 6.850 23.336 1.00 90.25 94 HIS A O 1
ATOM 714 N N . VAL A 1 95 ? -24.806 5.729 25.018 1.00 86.75 95 VAL A N 1
ATOM 715 C CA . VAL A 1 95 ? -25.345 4.629 24.211 1.00 86.75 95 VAL A CA 1
ATOM 716 C C . VAL A 1 95 ? -26.866 4.679 24.207 1.00 86.75 95 VAL A C 1
ATOM 718 O O . VAL A 1 95 ? -27.501 4.794 25.255 1.00 86.75 95 VAL A O 1
ATOM 721 N N . ASP A 1 96 ? -27.461 4.569 23.022 1.00 87.75 96 ASP A N 1
ATOM 722 C CA . ASP A 1 96 ? -28.902 4.383 22.897 1.00 87.75 96 ASP A CA 1
ATOM 723 C C . ASP A 1 96 ? -29.238 2.906 23.135 1.00 87.75 96 ASP A C 1
ATOM 725 O O . ASP A 1 96 ? -29.014 2.054 22.275 1.00 87.75 96 ASP A O 1
ATOM 729 N N . LEU A 1 97 ? -29.785 2.603 24.314 1.00 85.19 97 LEU A N 1
ATOM 730 C CA . LEU A 1 97 ? -30.162 1.243 24.720 1.00 85.19 97 LEU A CA 1
ATOM 731 C C . LEU A 1 97 ? -31.288 0.641 23.863 1.00 85.19 97 LEU A C 1
ATOM 733 O O . LEU A 1 97 ? -31.515 -0.567 23.912 1.00 85.19 97 LEU A O 1
ATOM 737 N N . GLN A 1 98 ? -32.015 1.467 23.106 1.00 85.38 98 GLN A N 1
ATOM 738 C CA . GLN A 1 98 ? -33.052 1.018 22.174 1.00 85.38 98 GLN A CA 1
ATOM 739 C C . GLN A 1 98 ? -32.515 0.836 20.754 1.00 85.38 98 GLN A C 1
ATOM 741 O O . GLN A 1 98 ? -33.210 0.273 19.903 1.00 85.38 98 GLN A O 1
ATOM 746 N N . SER A 1 99 ? -31.292 1.299 20.488 1.00 82.94 99 SER A N 1
ATOM 747 C CA . SER A 1 99 ? -30.681 1.161 19.179 1.00 82.94 99 SER A CA 1
ATOM 748 C C . SER A 1 99 ? -30.411 -0.316 18.875 1.00 82.94 99 SER A C 1
ATOM 750 O O . SER A 1 99 ? -29.881 -1.033 19.728 1.00 82.94 99 SER A O 1
ATOM 752 N N . PRO A 1 100 ? -30.664 -0.787 17.638 1.00 76.25 100 PRO A N 1
ATOM 753 C CA . PRO A 1 100 ? -30.190 -2.098 17.188 1.00 76.25 100 PRO A CA 1
ATOM 754 C C . PRO A 1 100 ? -28.655 -2.201 17.180 1.00 76.25 100 PRO A C 1
ATOM 756 O O . PRO A 1 100 ? -28.107 -3.272 16.914 1.00 76.25 100 PRO A O 1
ATOM 759 N N . ASP A 1 101 ? -27.955 -1.095 17.446 1.00 76.50 101 ASP A N 1
ATOM 760 C CA . ASP A 1 101 ? -26.510 -1.043 17.606 1.00 76.50 101 ASP A CA 1
ATOM 761 C C . ASP A 1 101 ? -26.038 -1.470 19.003 1.00 76.50 101 ASP A C 1
ATOM 763 O O . ASP A 1 101 ? -24.889 -1.883 19.163 1.00 76.50 101 ASP A O 1
ATOM 767 N N . TYR A 1 102 ? -26.951 -1.488 19.979 1.00 81.06 102 TYR A N 1
ATOM 768 C CA . TYR A 1 102 ? -26.737 -2.024 21.316 1.00 81.06 102 TYR A CA 1
ATOM 769 C C . TYR A 1 102 ? -26.909 -3.557 21.322 1.00 81.06 102 TYR A C 1
ATOM 771 O O . TYR A 1 102 ? -27.978 -4.103 21.606 1.00 81.06 102 TYR A O 1
ATOM 779 N N . LEU A 1 103 ? -25.833 -4.280 21.001 1.00 79.06 103 LEU A N 1
ATOM 780 C CA . LEU A 1 103 ? -25.798 -5.735 20.810 1.00 79.06 103 LEU A CA 1
ATOM 781 C C . LEU A 1 103 ? -26.353 -6.517 22.005 1.00 79.06 103 LEU A C 1
ATOM 783 O O . LEU A 1 103 ? -27.081 -7.488 21.812 1.00 79.06 103 LEU A O 1
ATOM 787 N N . ALA A 1 104 ? -26.074 -6.088 23.238 1.00 78.06 104 ALA A N 1
ATOM 788 C CA . ALA A 1 104 ? -26.576 -6.780 24.427 1.00 78.06 104 ALA A CA 1
ATOM 789 C C . ALA A 1 104 ? -28.110 -6.707 24.556 1.00 78.06 104 ALA A C 1
ATOM 791 O O . ALA A 1 104 ? -28.719 -7.648 25.066 1.00 78.06 104 ALA A O 1
ATOM 792 N N . GLY A 1 105 ? -28.737 -5.637 24.054 1.00 78.75 105 GLY A N 1
ATOM 793 C CA . GLY A 1 105 ? -30.197 -5.515 23.980 1.00 78.75 105 GLY A CA 1
ATOM 794 C C . GLY A 1 105 ? -30.811 -6.362 22.866 1.00 78.75 105 GLY A C 1
ATOM 795 O O . GLY A 1 105 ? -31.976 -6.739 22.962 1.00 78.75 105 GLY A O 1
ATOM 796 N N . VAL A 1 106 ? -30.024 -6.718 21.844 1.00 79.38 106 VAL A N 1
ATOM 797 C CA . VAL A 1 106 ? -30.437 -7.644 20.779 1.00 79.38 106 VAL A CA 1
ATOM 798 C C . VAL A 1 106 ? -30.308 -9.096 21.245 1.00 79.38 106 VAL A C 1
ATOM 800 O O . VAL A 1 106 ? -31.264 -9.865 21.147 1.00 79.38 106 VAL A O 1
ATOM 803 N N . ASN A 1 107 ? -29.133 -9.490 21.745 1.00 81.56 107 ASN A N 1
ATOM 804 C CA . ASN A 1 107 ? -28.866 -10.846 22.215 1.00 81.56 107 ASN A CA 1
ATOM 805 C C . ASN A 1 107 ? -27.716 -10.882 23.239 1.00 81.56 107 ASN A C 1
ATOM 807 O O . ASN A 1 107 ? -26.541 -10.926 22.887 1.00 81.56 107 ASN A O 1
ATOM 811 N N . SER A 1 108 ? -28.052 -10.949 24.526 1.00 80.94 108 SER A N 1
ATOM 812 C CA . SER A 1 108 ? -27.075 -11.014 25.624 1.00 80.94 108 SER A CA 1
ATOM 813 C C . SER A 1 108 ? -26.471 -12.406 25.865 1.00 80.94 108 SER A C 1
ATOM 815 O O . SER A 1 108 ? -25.590 -12.561 26.712 1.00 80.94 108 SER A O 1
ATOM 817 N N . THR A 1 109 ? -26.933 -13.435 25.146 1.00 83.62 109 THR A N 1
ATOM 818 C CA . THR A 1 109 ? -26.498 -14.830 25.351 1.00 83.62 109 THR A CA 1
ATOM 819 C C . THR A 1 109 ? -25.364 -15.263 24.428 1.00 83.62 109 THR A C 1
ATOM 821 O O . THR A 1 109 ? -24.826 -16.362 24.595 1.00 83.62 109 THR A O 1
ATOM 824 N N . VAL A 1 110 ? -24.986 -14.407 23.472 1.00 82.25 110 VAL A N 1
ATOM 825 C CA . VAL A 1 110 ? -23.884 -14.668 22.545 1.00 82.25 110 VAL A CA 1
ATOM 826 C C . VAL A 1 110 ? -22.587 -14.817 23.326 1.00 82.25 110 VAL A C 1
ATOM 828 O O . VAL A 1 110 ? -22.278 -14.045 24.237 1.00 82.25 110 VAL A O 1
ATOM 831 N N . LYS A 1 111 ? -21.832 -15.850 22.964 1.00 82.44 111 LYS A N 1
ATOM 832 C CA . LYS A 1 111 ? -20.523 -16.135 23.535 1.00 82.44 111 LYS A CA 1
ATOM 833 C C . LYS A 1 111 ? -19.443 -15.806 22.524 1.00 82.44 111 LYS A C 1
ATOM 835 O O . LYS A 1 111 ? -19.637 -15.988 21.324 1.00 82.44 111 LYS A O 1
ATOM 840 N N . ASP A 1 112 ? -18.303 -15.352 23.020 1.00 75.19 112 ASP A N 1
ATOM 841 C CA . ASP A 1 112 ? -17.119 -15.205 22.183 1.00 75.19 112 ASP A CA 1
ATOM 842 C C . ASP A 1 112 ? -16.501 -16.567 21.813 1.00 75.19 112 ASP A C 1
ATOM 844 O O . ASP A 1 112 ? -16.966 -17.634 22.225 1.00 75.19 112 ASP A O 1
ATOM 848 N N . THR A 1 113 ? -15.413 -16.533 21.045 1.00 74.00 113 THR A N 1
ATOM 849 C CA . THR A 1 113 ? -14.661 -17.725 20.618 1.00 74.00 113 THR A CA 1
ATOM 850 C C . THR A 1 113 ? -14.033 -18.515 21.774 1.00 74.00 113 THR A C 1
ATOM 852 O O . THR A 1 113 ? -13.591 -19.643 21.568 1.00 74.00 113 THR A O 1
ATOM 855 N N . TYR A 1 114 ? -14.036 -17.971 22.995 1.00 76.44 114 TYR A N 1
ATOM 856 C CA . TYR A 1 114 ? -13.584 -18.631 24.222 1.00 76.44 114 TYR A CA 1
ATOM 857 C C . TYR A 1 114 ? -14.752 -19.123 25.093 1.00 76.44 114 TYR A C 1
ATOM 859 O O . TYR A 1 114 ? -14.537 -19.594 26.210 1.00 76.44 114 TYR A O 1
ATOM 867 N N . GLY A 1 115 ? -15.994 -19.026 24.609 1.00 81.81 115 GLY A N 1
ATOM 868 C CA . GLY A 1 115 ? -17.185 -19.475 25.328 1.00 81.81 115 GLY A CA 1
ATOM 869 C C . GLY A 1 115 ? -17.613 -18.552 26.473 1.00 81.81 115 GLY A C 1
ATOM 870 O O . GLY A 1 115 ? -18.437 -18.960 27.301 1.00 81.81 115 GLY A O 1
ATOM 871 N N . ARG A 1 116 ? -17.074 -17.329 26.538 1.00 80.94 116 ARG A N 1
ATOM 872 C CA . ARG A 1 116 ? -17.389 -16.348 27.583 1.00 80.94 116 ARG A CA 1
ATOM 873 C C . ARG A 1 116 ? -18.598 -15.518 27.167 1.00 80.94 116 ARG A C 1
ATOM 875 O O . ARG A 1 116 ? -18.696 -15.100 26.016 1.00 80.94 116 ARG A O 1
ATOM 882 N N . SER A 1 117 ? -19.503 -15.274 28.108 1.00 81.31 117 SER A N 1
ATOM 883 C CA . SER A 1 117 ? -20.634 -14.361 27.915 1.00 81.31 117 SER A CA 1
ATOM 884 C C . SER A 1 117 ? -20.193 -12.909 28.076 1.00 81.31 117 SER A C 1
ATOM 886 O O . SER A 1 117 ? -19.214 -12.633 28.769 1.00 81.31 117 SER A O 1
ATOM 888 N N . PHE A 1 118 ? -20.949 -11.981 27.494 1.00 78.75 118 PHE A N 1
ATOM 889 C CA . PHE A 1 118 ? -20.778 -10.551 27.733 1.00 78.75 118 PHE A CA 1
ATOM 890 C C . PHE A 1 118 ? -20.773 -10.230 29.253 1.00 78.75 118 PHE A C 1
ATOM 892 O O . PHE A 1 118 ? -21.699 -10.649 29.952 1.00 78.75 118 PHE A O 1
ATOM 899 N N . PRO A 1 119 ? -19.752 -9.525 29.792 1.00 77.19 119 PRO A N 1
ATOM 900 C CA . PRO A 1 119 ? -19.608 -9.327 31.239 1.00 77.19 119 PRO A CA 1
ATOM 901 C C . PRO A 1 119 ? -20.571 -8.294 31.849 1.00 77.19 119 PRO A C 1
ATOM 903 O O . PRO A 1 119 ? -20.588 -8.147 33.070 1.00 77.19 119 PRO A O 1
ATOM 906 N N . GLY A 1 120 ? -21.376 -7.599 31.040 1.00 79.94 120 GLY A N 1
ATOM 907 C CA . GLY A 1 120 ? -22.272 -6.532 31.496 1.00 79.94 120 GLY A CA 1
ATOM 908 C C . GLY A 1 120 ? -21.702 -5.129 31.263 1.00 79.94 120 GLY A C 1
ATOM 909 O O . GLY A 1 120 ? -20.503 -4.960 31.043 1.00 79.94 120 GLY A O 1
ATOM 910 N N . ASN A 1 121 ? -22.580 -4.123 31.286 1.00 86.62 121 ASN A N 1
ATOM 911 C CA . ASN A 1 121 ? -22.225 -2.705 31.237 1.00 86.62 121 ASN A CA 1
ATOM 912 C C . ASN A 1 121 ? -22.626 -2.060 32.571 1.00 86.62 121 ASN A C 1
ATOM 914 O O . ASN A 1 121 ? -23.806 -1.835 32.828 1.00 86.62 121 ASN A O 1
ATOM 918 N N . ALA A 1 122 ? -21.654 -1.778 33.444 1.00 89.38 122 ALA A N 1
ATOM 919 C CA . ALA A 1 122 ? -21.945 -1.246 34.777 1.00 89.38 122 ALA A CA 1
ATOM 920 C C . ALA A 1 122 ? -22.555 0.168 34.745 1.00 89.38 122 ALA A C 1
ATOM 922 O O . ALA A 1 122 ? -23.215 0.560 35.709 1.00 89.38 122 ALA A O 1
ATOM 923 N N . ALA A 1 123 ? -22.363 0.905 33.645 1.00 91.12 123 ALA A N 1
ATOM 924 C CA . ALA A 1 123 ? -22.882 2.256 33.442 1.00 91.12 123 ALA A CA 1
ATOM 925 C C . ALA A 1 123 ? -24.159 2.300 32.571 1.00 91.12 123 ALA A C 1
ATOM 927 O O . ALA A 1 123 ? -24.595 3.365 32.129 1.00 91.12 123 ALA A O 1
ATOM 928 N N . GLU A 1 124 ? -24.803 1.148 32.340 1.00 89.94 124 GLU A N 1
ATOM 929 C CA . GLU A 1 124 ? -26.015 1.048 31.513 1.00 89.94 124 GLU A CA 1
ATOM 930 C C . GLU A 1 124 ? -27.167 1.902 32.065 1.00 89.94 124 GLU A C 1
ATOM 932 O O . GLU A 1 124 ? -27.891 2.540 31.305 1.00 89.94 124 GLU A O 1
ATOM 937 N N . ALA A 1 125 ? -27.299 2.004 33.394 1.00 92.06 125 ALA A N 1
ATOM 938 C CA . ALA A 1 125 ? -28.331 2.821 34.039 1.00 92.06 125 ALA A CA 1
ATOM 939 C C . ALA A 1 125 ? -28.194 4.327 33.739 1.00 92.06 125 ALA A C 1
ATOM 941 O O . ALA A 1 125 ? -29.173 5.065 33.840 1.00 92.06 125 ALA A O 1
ATOM 942 N N . GLN A 1 126 ? -26.994 4.781 33.369 1.00 95.00 126 GLN A N 1
ATOM 943 C CA . GLN A 1 126 ? -26.692 6.154 32.964 1.00 95.00 126 GLN A CA 1
ATOM 944 C C . GLN A 1 126 ? -26.747 6.339 31.441 1.00 95.00 126 GLN A C 1
ATOM 946 O O . GLN A 1 126 ? -26.488 7.436 30.953 1.00 95.00 126 GLN A O 1
ATOM 951 N N . SER A 1 127 ? -27.102 5.293 30.682 1.00 91.75 127 SER A N 1
ATOM 952 C CA . SER A 1 127 ? -26.959 5.267 29.220 1.00 91.75 127 SER A CA 1
ATOM 953 C C . SER A 1 127 ? -25.525 5.591 28.787 1.00 91.75 127 SER A C 1
ATOM 955 O O . SER A 1 127 ? -25.319 6.302 27.810 1.00 91.75 127 SER A O 1
ATOM 957 N N . GLU A 1 128 ? -24.530 5.116 29.540 1.00 92.00 128 GLU A N 1
ATOM 958 C CA . GLU A 1 128 ? -23.103 5.281 29.252 1.00 92.00 128 GLU A CA 1
ATOM 959 C C . GLU A 1 128 ? -22.462 3.918 28.970 1.00 92.00 128 GLU A C 1
ATOM 961 O O . GLU A 1 128 ? -22.948 2.878 29.420 1.00 92.00 128 GLU A O 1
ATOM 966 N N . GLN A 1 129 ? -21.359 3.907 28.221 1.00 87.81 129 GLN A N 1
ATOM 967 C CA . GLN A 1 129 ? -20.588 2.691 27.967 1.00 87.81 129 GLN A CA 1
ATOM 968 C C . GLN A 1 129 ? -19.455 2.536 28.986 1.00 87.81 129 GLN A C 1
ATOM 970 O O . GLN A 1 129 ? -18.474 3.279 28.951 1.00 87.81 129 GLN A O 1
ATOM 975 N N . ASP A 1 130 ? -19.538 1.511 29.831 1.00 88.56 130 ASP A N 1
ATOM 976 C CA . ASP A 1 130 ? -18.423 1.021 30.642 1.00 88.56 130 ASP A CA 1
ATOM 977 C C . ASP A 1 130 ? -17.785 -0.209 29.984 1.00 88.56 130 ASP A C 1
ATOM 979 O O . ASP A 1 130 ? -18.474 -1.057 29.405 1.00 88.56 130 ASP A O 1
ATOM 983 N N . VAL A 1 131 ? -16.457 -0.307 30.041 1.00 85.19 131 VAL A N 1
ATOM 984 C CA . VAL A 1 131 ? -15.706 -1.454 29.520 1.00 85.19 131 VAL A CA 1
ATOM 985 C C . VAL A 1 131 ? -15.085 -2.243 30.655 1.00 85.19 131 VAL A C 1
ATOM 987 O O . VAL A 1 131 ? -14.312 -1.728 31.462 1.00 85.19 131 VAL A O 1
ATOM 990 N N . ILE A 1 132 ? -15.362 -3.544 30.654 1.00 82.75 132 ILE A N 1
ATOM 991 C CA . ILE A 1 132 ? -14.735 -4.516 31.544 1.00 82.75 132 ILE A CA 1
ATOM 992 C C . ILE A 1 132 ? -13.724 -5.307 30.724 1.00 82.75 132 ILE A C 1
ATOM 994 O O . ILE A 1 132 ? -14.081 -5.972 29.759 1.00 82.75 132 ILE A O 1
ATOM 998 N N . CYS A 1 133 ? -12.453 -5.260 31.111 1.00 80.62 133 CYS A N 1
ATOM 999 C CA . CYS A 1 133 ? -11.418 -6.050 30.456 1.00 80.62 133 CYS A CA 1
ATOM 1000 C C . CYS A 1 133 ? -11.356 -7.453 31.056 1.00 80.62 133 CYS A C 1
ATOM 1002 O O . CYS A 1 133 ? -11.303 -7.607 32.278 1.00 80.62 133 CYS A O 1
ATOM 1004 N N . TRP A 1 134 ? -11.283 -8.481 30.211 1.00 75.94 134 TRP A N 1
ATOM 1005 C CA . TRP A 1 134 ? -10.982 -9.824 30.687 1.00 75.94 134 TRP A CA 1
ATOM 1006 C C . TRP A 1 134 ? -9.551 -9.861 31.228 1.00 75.94 134 TRP A C 1
ATOM 1008 O O . TRP A 1 134 ? -8.598 -9.564 30.506 1.00 75.94 134 TRP A O 1
ATOM 1018 N N . ALA A 1 135 ? -9.389 -10.215 32.504 1.00 66.38 135 ALA A N 1
ATOM 1019 C CA . ALA A 1 135 ? -8.073 -10.511 33.056 1.00 66.38 135 ALA A CA 1
ATOM 1020 C C . ALA A 1 135 ? -7.477 -11.691 32.277 1.00 66.38 135 ALA A C 1
ATOM 1022 O O . ALA A 1 135 ? -8.201 -12.644 31.991 1.00 66.38 135 ALA A O 1
ATOM 1023 N N . GLY A 1 136 ? -6.192 -11.610 31.916 1.00 55.81 136 GLY A N 1
ATOM 1024 C CA . GLY A 1 136 ? -5.476 -12.610 31.117 1.00 55.81 136 GLY A CA 1
ATOM 1025 C C . GLY A 1 136 ? -5.347 -13.961 31.819 1.00 55.81 136 GLY A C 1
ATOM 1026 O O . GLY A 1 136 ? -4.255 -14.355 32.220 1.00 55.81 136 GLY A O 1
ATOM 1027 N N . SER A 1 137 ? -6.460 -14.675 31.985 1.00 44.12 137 SER A N 1
ATOM 1028 C CA . SER A 1 137 ? -6.441 -16.099 32.265 1.00 44.12 137 SER A CA 1
ATOM 1029 C C . SER A 1 137 ? -5.704 -16.773 31.116 1.00 44.12 137 SER A C 1
ATOM 1031 O O . SER A 1 137 ? -5.889 -16.429 29.956 1.00 44.12 137 SER A O 1
ATOM 1033 N N . THR A 1 138 ? -4.813 -17.698 31.434 1.00 45.69 138 THR A N 1
ATOM 1034 C CA . THR A 1 138 ? -4.117 -18.542 30.466 1.00 45.69 138 THR A CA 1
ATOM 1035 C C . THR A 1 138 ? -5.147 -19.282 29.606 1.00 45.69 138 THR A C 1
ATOM 1037 O O . THR A 1 138 ? -5.743 -20.272 30.026 1.00 45.69 138 THR A O 1
ATOM 1040 N N . LEU A 1 139 ? -5.410 -18.763 28.406 1.00 45.44 139 LEU A N 1
ATOM 1041 C CA . LEU A 1 139 ? -6.399 -19.307 27.481 1.00 45.44 139 LEU A CA 1
ATOM 1042 C C . LEU A 1 139 ? -5.804 -20.542 26.798 1.00 45.44 139 LEU A C 1
ATOM 1044 O O . LEU A 1 139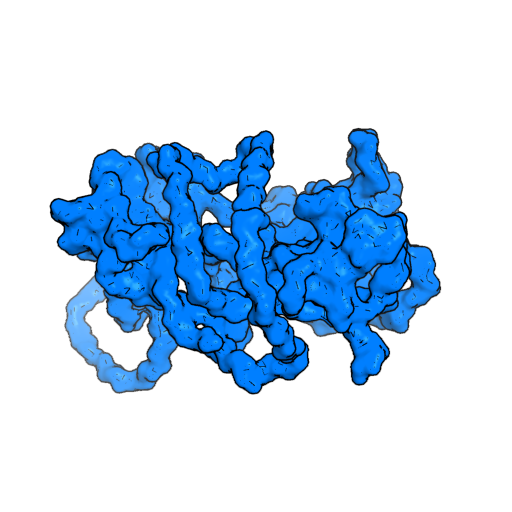 ? -5.003 -20.417 25.877 1.00 45.44 139 LEU A O 1
ATOM 1048 N N . SER A 1 140 ? -6.192 -21.740 27.241 1.00 43.28 140 SER A N 1
ATOM 1049 C CA . SER A 1 140 ? -6.081 -22.938 26.401 1.00 43.28 140 SER A CA 1
ATOM 1050 C C . SER A 1 140 ? -7.283 -22.984 25.457 1.00 43.28 140 SER A C 1
ATOM 1052 O O . SER A 1 140 ? -8.415 -23.087 25.938 1.00 43.28 140 SER A O 1
ATOM 1054 N N . PRO A 1 141 ? -7.085 -22.936 24.130 1.00 39.62 141 PRO A N 1
ATOM 1055 C CA . PRO A 1 141 ? -8.152 -23.224 23.185 1.00 39.62 141 PRO A CA 1
ATOM 1056 C C . PRO A 1 141 ? -8.519 -24.710 23.326 1.00 39.62 141 PRO A C 1
ATOM 1058 O O . PRO A 1 141 ? -7.709 -25.575 23.007 1.00 39.62 141 PRO A O 1
ATOM 1061 N N . GLY A 1 142 ? -9.716 -25.021 23.835 1.00 43.66 142 GLY A N 1
ATOM 1062 C CA . GLY A 1 142 ? -10.278 -26.376 23.736 1.00 43.66 142 GLY A CA 1
ATOM 1063 C C . GLY A 1 142 ? -10.471 -27.185 25.023 1.00 43.66 142 GLY A C 1
ATOM 1064 O O . GLY A 1 142 ? -10.528 -28.409 24.943 1.00 43.66 142 GLY A O 1
ATOM 1065 N N . ALA A 1 143 ? -10.644 -26.569 26.197 1.00 33.97 143 ALA A N 1
ATOM 1066 C CA . ALA A 1 143 ? -11.140 -27.319 27.356 1.00 33.97 143 ALA A CA 1
ATOM 1067 C C . ALA A 1 143 ? -12.630 -27.669 27.167 1.00 33.97 143 ALA A C 1
ATOM 1069 O O . ALA A 1 143 ? -13.527 -26.943 27.591 1.00 33.97 143 ALA A O 1
ATOM 1070 N N . THR A 1 144 ? -12.904 -28.791 26.500 1.00 35.81 144 THR A N 1
ATOM 1071 C CA . THR A 1 144 ? -14.210 -29.448 26.561 1.00 35.81 144 THR A CA 1
ATOM 1072 C C . THR A 1 144 ? -14.500 -29.793 28.017 1.00 35.81 144 THR A C 1
ATOM 1074 O O . THR A 1 144 ? -13.743 -30.535 28.641 1.00 35.81 144 THR A O 1
ATOM 1077 N N . ASN A 1 145 ? -15.583 -29.231 28.549 1.00 33.41 145 ASN A N 1
ATOM 1078 C CA . ASN A 1 145 ? -16.074 -29.469 29.901 1.00 33.41 145 ASN A CA 1
ATOM 1079 C C . ASN A 1 145 ? -16.069 -30.965 30.247 1.00 33.41 145 ASN A C 1
ATOM 1081 O O . ASN A 1 145 ? -16.817 -31.722 29.632 1.00 33.41 145 ASN A O 1
ATOM 1085 N N . ASN A 1 146 ? -15.267 -31.363 31.240 1.00 33.16 146 ASN A N 1
ATOM 1086 C CA . ASN A 1 146 ? -15.679 -32.270 32.312 1.00 33.16 146 ASN A CA 1
ATOM 1087 C C . ASN A 1 146 ? -14.611 -32.386 33.414 1.00 33.16 146 ASN A C 1
ATOM 1089 O O . ASN A 1 146 ? -13.427 -32.556 33.146 1.00 33.16 146 ASN A O 1
ATOM 1093 N N . SER A 1 147 ? -15.112 -32.430 34.650 1.00 30.73 147 SER A N 1
ATOM 1094 C CA . SER A 1 147 ? -14.466 -32.758 35.930 1.00 30.73 147 SER A CA 1
ATOM 1095 C C . SER A 1 147 ? -13.730 -31.652 36.693 1.00 30.73 147 SER A C 1
ATOM 1097 O O . SER A 1 147 ? -12.921 -30.889 36.177 1.00 30.73 147 SER A O 1
ATOM 1099 N N . ALA A 1 148 ? -14.107 -31.599 37.968 1.00 33.28 148 ALA A N 1
ATOM 1100 C CA . ALA A 1 148 ? -13.558 -30.793 39.032 1.00 33.28 148 ALA A CA 1
ATOM 1101 C C . ALA A 1 148 ? -12.203 -31.341 39.519 1.00 33.28 148 ALA A C 1
ATOM 1103 O O . ALA A 1 148 ? -11.909 -32.522 39.350 1.00 33.28 148 ALA A O 1
ATOM 1104 N N . ASP A 1 149 ? -11.495 -30.458 40.221 1.00 31.64 149 ASP A N 1
ATOM 1105 C CA . ASP A 1 149 ? -10.344 -30.650 41.111 1.00 31.64 149 ASP A CA 1
ATOM 1106 C C . ASP A 1 149 ? -8.893 -30.498 40.610 1.00 31.64 149 ASP A C 1
ATOM 1108 O O . ASP A 1 149 ? -8.440 -31.079 39.631 1.00 31.64 149 ASP A O 1
ATOM 1112 N N . ALA A 1 150 ? -8.177 -29.782 41.490 1.00 27.23 150 ALA A N 1
ATOM 1113 C CA . ALA A 1 150 ? -6.749 -29.766 41.805 1.00 27.23 150 ALA A CA 1
ATOM 1114 C C . ALA A 1 150 ? -5.773 -28.968 40.916 1.00 27.23 150 ALA A C 1
ATOM 1116 O O . ALA A 1 150 ? -5.505 -29.268 39.758 1.00 27.23 150 ALA A O 1
ATOM 1117 N N . GLY A 1 151 ? -5.196 -27.944 41.557 1.00 28.20 151 GLY A N 1
ATOM 1118 C CA . GLY A 1 151 ? -4.268 -26.966 41.004 1.00 28.20 151 GLY A CA 1
ATOM 1119 C C . GLY A 1 151 ? -2.875 -27.474 40.646 1.00 28.20 151 GLY A C 1
ATOM 1120 O O . GLY A 1 151 ? -2.465 -28.568 41.018 1.00 28.20 151 GLY A O 1
ATOM 1121 N N . LEU A 1 152 ? -2.121 -26.596 39.982 1.00 26.12 152 LEU A N 1
ATOM 1122 C CA . LEU A 1 152 ? -0.679 -26.702 39.801 1.00 26.12 152 LEU A CA 1
ATOM 1123 C C . LEU A 1 152 ? -0.056 -25.305 39.668 1.00 26.12 152 LEU A C 1
ATOM 1125 O O . LEU A 1 152 ? -0.661 -24.366 39.156 1.00 26.12 152 LEU A O 1
ATOM 1129 N N . ASN A 1 153 ? 1.146 -25.206 40.229 1.00 27.11 153 ASN A N 1
ATOM 1130 C CA . ASN A 1 153 ? 1.890 -23.996 40.549 1.00 27.11 153 ASN A CA 1
ATOM 1131 C C . ASN A 1 153 ? 2.365 -23.189 39.335 1.00 27.11 153 ASN A C 1
ATOM 1133 O O . ASN A 1 153 ? 2.693 -23.726 38.280 1.00 27.11 153 ASN A O 1
ATOM 1137 N N . ALA A 1 154 ? 2.494 -21.886 39.583 1.00 35.06 154 ALA A N 1
ATOM 1138 C CA . ALA A 1 154 ? 3.127 -20.898 38.729 1.00 35.06 154 ALA A CA 1
ATOM 1139 C C . ALA A 1 154 ? 4.596 -21.227 38.416 1.00 35.06 154 ALA A C 1
ATOM 1141 O O . ALA A 1 154 ? 5.390 -21.489 39.320 1.00 35.06 154 ALA A O 1
ATOM 1142 N N . ALA A 1 155 ? 4.971 -21.085 37.144 1.00 25.44 155 ALA A N 1
ATOM 1143 C CA . ALA A 1 155 ? 6.336 -20.792 36.730 1.00 25.44 155 ALA A CA 1
ATOM 1144 C C . ALA A 1 155 ? 6.327 -20.037 35.389 1.00 25.44 155 ALA A C 1
ATOM 1146 O O . ALA A 1 155 ? 5.694 -20.476 34.435 1.00 25.44 155 ALA A O 1
ATOM 1147 N N . SER A 1 156 ? 7.079 -18.929 35.343 1.00 28.56 156 SER A N 1
ATOM 1148 C CA . SER A 1 156 ? 7.459 -18.151 34.151 1.00 28.56 156 SER A CA 1
ATOM 1149 C C . SER A 1 156 ? 6.357 -17.321 33.469 1.00 28.56 156 SER A C 1
ATOM 1151 O O . SER A 1 156 ? 5.932 -17.614 32.354 1.00 28.56 156 SER A O 1
ATOM 1153 N N . ALA A 1 157 ? 5.957 -16.223 34.119 1.00 31.23 157 ALA A N 1
ATOM 1154 C CA . ALA A 1 157 ? 5.202 -15.136 33.499 1.00 31.23 157 ALA A CA 1
ATOM 1155 C C . ALA A 1 157 ? 6.090 -14.356 32.515 1.00 31.23 157 ALA A C 1
ATOM 1157 O O . ALA A 1 157 ? 6.778 -13.410 32.901 1.00 31.23 157 ALA A O 1
ATOM 1158 N N . ASP A 1 158 ? 6.055 -14.742 31.243 1.00 35.41 158 ASP A N 1
ATOM 1159 C CA . ASP A 1 158 ? 6.228 -13.763 30.178 1.00 35.41 158 ASP A CA 1
ATOM 1160 C C . ASP A 1 158 ? 4.869 -13.064 30.016 1.00 35.41 158 ASP A C 1
ATOM 1162 O O . ASP A 1 158 ? 3.892 -13.649 29.553 1.00 35.41 158 ASP A O 1
ATOM 1166 N N . ASN A 1 159 ? 4.768 -11.838 30.535 1.00 39.78 159 ASN A N 1
ATOM 1167 C CA . ASN A 1 159 ? 3.551 -11.017 30.596 1.00 39.78 159 ASN A CA 1
ATOM 1168 C C . ASN A 1 159 ? 3.126 -10.470 29.217 1.00 39.78 159 ASN A C 1
ATOM 1170 O O . ASN A 1 159 ? 2.516 -9.407 29.128 1.00 39.78 159 ASN A O 1
ATOM 1174 N N . SER A 1 160 ? 3.407 -11.189 28.133 1.00 42.47 160 SER A N 1
ATOM 1175 C CA . SER A 1 160 ? 2.882 -10.896 26.796 1.00 42.47 160 SER A CA 1
ATOM 1176 C C . SER A 1 160 ? 1.415 -11.313 26.635 1.00 42.47 160 SER A C 1
ATOM 1178 O O . SER A 1 160 ? 0.912 -11.328 25.515 1.00 42.47 160 SER A O 1
ATOM 1180 N N . GLY A 1 161 ? 0.737 -11.633 27.753 1.00 41.81 161 GLY A N 1
ATOM 1181 C CA . GLY A 1 161 ? -0.651 -12.068 27.839 1.00 41.81 161 GLY A CA 1
ATOM 1182 C C . GLY A 1 161 ? -1.520 -11.349 26.823 1.00 41.81 161 GLY A C 1
ATOM 1183 O O . GLY A 1 161 ? -1.785 -10.154 26.947 1.00 41.81 161 GLY A O 1
ATOM 1184 N N . SER A 1 162 ? -1.932 -12.096 25.804 1.00 43.50 162 SER A N 1
ATOM 1185 C CA . SER A 1 162 ? -2.874 -11.651 24.796 1.00 43.50 162 SER A CA 1
ATOM 1186 C C . SER A 1 162 ? -4.161 -11.244 25.506 1.00 43.50 162 SER A C 1
ATOM 1188 O O . SER A 1 162 ? -4.946 -12.071 25.969 1.00 43.50 162 SER A O 1
ATOM 1190 N N . ILE A 1 163 ? -4.353 -9.935 25.661 1.00 48.16 163 ILE A N 1
ATOM 1191 C CA . ILE A 1 163 ? -5.584 -9.389 26.217 1.00 48.16 163 ILE A CA 1
ATOM 1192 C C . ILE A 1 163 ? -6.655 -9.606 25.161 1.00 48.16 163 ILE A C 1
ATOM 1194 O O . ILE A 1 163 ? -6.684 -8.925 24.138 1.00 48.16 163 ILE A O 1
ATOM 1198 N N . VAL A 1 164 ? -7.550 -10.556 25.413 1.00 53.91 164 VAL A N 1
ATOM 1199 C CA . VAL A 1 164 ? -8.748 -10.692 24.594 1.00 53.91 164 VAL A CA 1
ATOM 1200 C C . VAL A 1 164 ? -9.703 -9.585 25.003 1.00 53.91 164 VAL A C 1
ATOM 1202 O O . VAL A 1 164 ? -10.198 -9.562 26.132 1.00 53.91 164 VAL A O 1
ATOM 1205 N N . LEU A 1 165 ? -9.922 -8.651 24.084 1.00 52.16 165 LEU A N 1
ATOM 1206 C CA . LEU A 1 165 ? -10.861 -7.548 24.241 1.00 52.16 165 LEU A CA 1
ATOM 1207 C C . LEU A 1 165 ? -12.249 -8.115 24.570 1.00 52.16 165 LEU A C 1
ATOM 1209 O O . LEU A 1 165 ? -12.680 -9.109 23.982 1.00 52.16 165 LEU A O 1
ATOM 1213 N N . ALA A 1 166 ? -12.922 -7.535 25.563 1.00 53.69 166 ALA A N 1
ATOM 1214 C CA . ALA A 1 166 ? -14.270 -7.963 25.899 1.00 53.69 166 ALA A CA 1
ATOM 1215 C C . ALA A 1 166 ? -15.247 -7.569 24.793 1.00 53.69 166 ALA A C 1
ATOM 1217 O O . ALA A 1 166 ? -15.101 -6.520 24.168 1.00 53.69 166 ALA A O 1
ATOM 1218 N N . HIS A 1 167 ? -16.220 -8.451 24.564 1.00 53.84 167 HIS A N 1
ATOM 1219 C CA . HIS A 1 167 ? -17.259 -8.314 23.555 1.00 53.84 167 HIS A CA 1
ATOM 1220 C C . HIS A 1 167 ? -17.949 -6.952 23.708 1.00 53.84 167 HIS A C 1
ATOM 1222 O O . HIS A 1 167 ? -18.565 -6.709 24.749 1.00 53.84 167 HIS A O 1
ATOM 1228 N N . PRO A 1 168 ? -17.853 -6.052 22.720 1.00 54.81 168 PRO A N 1
ATOM 1229 C CA . PRO A 1 168 ? -18.436 -4.735 22.864 1.00 54.81 168 PRO A CA 1
ATOM 1230 C C . PRO A 1 168 ? -19.951 -4.802 22.792 1.00 54.81 168 PRO A C 1
ATOM 1232 O O . PRO A 1 168 ? -20.539 -5.633 22.100 1.00 54.81 168 PRO A O 1
ATOM 1235 N N . VAL A 1 169 ? -20.558 -3.883 23.521 1.00 58.75 169 VAL A N 1
ATOM 1236 C CA . VAL A 1 169 ? -22.000 -3.700 23.629 1.00 58.75 169 VAL A CA 1
ATOM 1237 C C . VAL A 1 169 ? -22.527 -2.823 22.506 1.00 58.75 169 VAL A C 1
ATOM 1239 O O . VAL A 1 169 ? -23.621 -3.064 22.023 1.00 58.75 169 VAL A O 1
ATOM 1242 N N . TYR A 1 170 ? -21.724 -1.854 22.065 1.00 55.28 170 TYR A N 1
ATOM 1243 C CA . TYR A 1 170 ? -22.063 -0.890 21.017 1.00 55.28 170 TYR A CA 1
ATOM 1244 C C . TYR A 1 170 ? -21.095 -0.956 19.825 1.00 55.28 170 TYR A C 1
ATOM 1246 O O . TYR A 1 170 ? -20.900 0.008 19.093 1.00 55.28 170 TYR A O 1
ATOM 1254 N N . GLY A 1 171 ? -20.353 -2.060 19.705 1.00 64.31 171 GLY A N 1
ATOM 1255 C CA . GLY A 1 171 ? -19.138 -2.110 18.891 1.00 64.31 171 GLY A CA 1
ATOM 1256 C C . GLY A 1 171 ? -17.956 -1.383 19.534 1.00 64.31 171 GLY A C 1
ATOM 1257 O O . GLY A 1 171 ? -16.840 -1.857 19.401 1.00 64.31 171 GLY A O 1
ATOM 1258 N N . GLU A 1 172 ? -18.183 -0.332 20.325 1.00 75.69 172 GLU A N 1
ATOM 1259 C CA . GLU A 1 172 ? -17.114 0.516 20.848 1.00 75.69 172 GLU A CA 1
ATOM 1260 C C . GLU A 1 172 ? -16.498 0.041 22.181 1.00 75.69 172 GLU A C 1
ATOM 1262 O O . GLU A 1 172 ? -17.197 -0.254 23.151 1.00 75.69 172 GLU A O 1
ATOM 1267 N N . ILE A 1 173 ? -15.163 0.019 22.244 1.00 80.75 173 ILE A N 1
ATOM 1268 C CA . ILE A 1 173 ? -14.365 -0.283 23.436 1.00 80.75 173 ILE A CA 1
ATOM 1269 C C . ILE A 1 173 ? -13.365 0.831 23.744 1.00 80.75 173 ILE A C 1
ATOM 1271 O O . ILE A 1 173 ? -12.718 1.378 22.852 1.00 80.75 173 ILE A O 1
ATOM 1275 N N . GLY A 1 174 ? -13.169 1.105 25.031 1.00 86.50 174 GLY A N 1
ATOM 1276 C CA . GLY A 1 174 ? -12.017 1.836 25.530 1.00 86.50 174 GLY A CA 1
ATOM 1277 C C . GLY A 1 174 ? -10.761 0.981 25.399 1.00 86.50 174 GLY A C 1
ATOM 1278 O O . GLY A 1 174 ? -10.697 -0.155 25.879 1.00 86.50 174 GLY A O 1
ATOM 1279 N N . LEU A 1 175 ? -9.735 1.530 24.760 1.00 87.56 175 LEU A N 1
ATOM 1280 C CA . LEU A 1 175 ? -8.433 0.891 24.668 1.00 87.56 175 LEU A CA 1
ATOM 1281 C C . LEU A 1 175 ? -7.306 1.869 24.960 1.00 87.56 175 LEU A C 1
ATOM 1283 O O . LEU A 1 175 ? -7.479 3.087 25.019 1.00 87.56 175 LEU A O 1
ATOM 1287 N N . GLN A 1 176 ? -6.124 1.302 25.135 1.00 88.00 176 GLN A N 1
ATOM 1288 C CA . GLN A 1 176 ? -4.875 2.015 25.007 1.00 88.00 176 GLN A CA 1
ATOM 1289 C C . GLN A 1 176 ? -4.062 1.407 23.881 1.00 88.00 176 GLN A C 1
ATOM 1291 O O . GLN A 1 176 ? -4.052 0.192 23.703 1.00 88.00 176 GLN A O 1
ATOM 1296 N N . PHE A 1 177 ? -3.357 2.250 23.141 1.00 87.00 177 PHE A N 1
ATOM 1297 C CA . PHE A 1 177 ? -2.489 1.820 22.058 1.00 87.00 177 PHE A CA 1
ATOM 1298 C C . PHE A 1 177 ? -1.143 2.537 22.099 1.00 87.00 177 PHE A C 1
ATOM 1300 O O . PHE A 1 177 ? -1.016 3.640 22.640 1.00 87.00 177 PHE A O 1
ATOM 1307 N N . ARG A 1 178 ? -0.120 1.913 21.521 1.00 85.31 178 ARG A N 1
ATOM 1308 C CA . ARG A 1 178 ? 1.179 2.543 21.264 1.00 85.31 178 ARG A CA 1
ATOM 1309 C C . ARG A 1 178 ? 1.809 1.977 19.991 1.00 85.31 178 ARG A C 1
ATOM 1311 O O . ARG A 1 178 ? 1.594 0.805 19.695 1.00 85.31 178 ARG A O 1
ATOM 1318 N N . PRO A 1 179 ? 2.581 2.778 19.239 1.00 81.56 179 PRO A N 1
ATOM 1319 C CA . PRO A 1 179 ? 3.285 2.281 18.064 1.00 81.56 179 PRO A CA 1
ATOM 1320 C C . PRO A 1 179 ? 4.417 1.331 18.479 1.00 81.56 179 PRO A C 1
ATOM 1322 O O . PRO A 1 179 ? 5.183 1.632 19.405 1.00 81.56 179 PRO A O 1
ATOM 1325 N N . VAL A 1 180 ? 4.539 0.212 17.769 1.00 80.69 180 VAL A N 1
ATOM 1326 C CA . VAL A 1 180 ? 5.600 -0.788 17.952 1.00 80.69 180 VAL A CA 1
ATOM 1327 C C . VAL A 1 180 ? 6.215 -1.160 16.613 1.00 80.69 180 VAL A C 1
ATOM 1329 O O . VAL A 1 180 ? 5.564 -1.068 15.575 1.00 80.69 180 VAL A O 1
ATOM 1332 N N . ASP A 1 181 ? 7.470 -1.588 16.640 1.00 76.75 181 ASP A N 1
ATOM 1333 C CA . ASP A 1 181 ? 8.096 -2.222 15.486 1.00 76.75 181 ASP A CA 1
ATOM 1334 C C . ASP A 1 181 ? 7.380 -3.544 15.160 1.00 76.75 181 ASP A C 1
ATOM 1336 O O . ASP A 1 181 ? 7.172 -4.372 16.050 1.00 76.75 181 ASP A O 1
ATOM 1340 N N . CYS A 1 182 ? 6.996 -3.735 13.895 1.00 74.56 182 CYS A N 1
ATOM 1341 C CA . CYS A 1 182 ? 6.182 -4.876 13.464 1.00 74.56 182 CYS A CA 1
ATOM 1342 C C . CYS A 1 182 ? 6.856 -6.231 13.693 1.00 74.56 182 CYS A C 1
ATOM 1344 O O . CYS A 1 182 ? 6.167 -7.217 13.926 1.00 74.56 182 CYS A O 1
ATOM 1346 N N . TYR A 1 183 ? 8.189 -6.284 13.656 1.00 73.69 183 TYR A N 1
ATOM 1347 C CA . TYR A 1 183 ? 8.935 -7.538 13.740 1.00 73.69 183 TYR A CA 1
ATOM 1348 C C . TYR A 1 183 ? 9.370 -7.867 15.169 1.00 73.69 183 TYR A C 1
ATOM 1350 O O . TYR A 1 183 ? 9.261 -9.003 15.623 1.00 73.69 183 TYR A O 1
ATOM 1358 N N . SER A 1 184 ? 9.882 -6.878 15.899 1.00 79.62 184 SER A N 1
ATOM 1359 C CA . SER A 1 184 ? 10.399 -7.060 17.259 1.00 79.62 184 SER A CA 1
ATOM 1360 C C . SER A 1 184 ? 9.361 -6.814 18.352 1.00 79.62 184 SER A C 1
ATOM 1362 O O . SER A 1 184 ? 9.645 -7.081 19.522 1.00 79.62 184 SER A O 1
ATOM 1364 N N . HIS A 1 185 ? 8.202 -6.248 17.997 1.00 80.06 185 HIS A N 1
ATOM 1365 C CA . HIS A 1 185 ? 7.145 -5.786 18.906 1.00 80.06 185 HIS A CA 1
ATOM 1366 C C . HIS A 1 185 ? 7.629 -4.772 19.954 1.00 80.06 185 HIS A C 1
ATOM 1368 O O . HIS A 1 185 ? 6.952 -4.497 20.947 1.00 80.06 185 HIS A O 1
ATOM 1374 N N . ARG A 1 186 ? 8.820 -4.193 19.762 1.00 83.62 186 ARG A N 1
ATOM 1375 C CA . ARG A 1 186 ? 9.370 -3.217 20.698 1.00 83.62 186 ARG A CA 1
ATOM 1376 C C . ARG A 1 186 ? 8.689 -1.869 20.485 1.00 83.62 186 ARG A C 1
ATOM 1378 O O . ARG A 1 186 ? 8.551 -1.435 19.340 1.00 83.62 186 ARG A O 1
ATOM 1385 N N . PRO A 1 187 ? 8.312 -1.158 21.562 1.00 83.81 187 PRO A N 1
ATOM 1386 C CA . PRO A 1 187 ? 7.838 0.214 21.448 1.00 83.81 187 PRO A CA 1
ATOM 1387 C C . PRO A 1 187 ? 8.871 1.081 20.739 1.00 83.81 187 PRO A C 1
ATOM 1389 O O . PRO A 1 187 ? 10.055 1.034 21.080 1.00 83.81 187 PRO A O 1
ATOM 1392 N N . PHE A 1 188 ? 8.425 1.902 19.789 1.00 73.81 188 PHE A N 1
ATOM 1393 C CA . PHE A 1 188 ? 9.326 2.804 19.077 1.00 73.81 188 PHE A CA 1
ATOM 1394 C C . PHE A 1 188 ? 9.969 3.807 20.040 1.00 73.81 188 PHE A C 1
ATOM 1396 O O . PHE A 1 188 ? 9.331 4.752 20.508 1.00 73.81 188 PHE A O 1
ATOM 1403 N N . THR A 1 189 ? 11.262 3.645 20.313 1.00 67.81 189 THR A N 1
ATOM 1404 C CA . THR A 1 189 ? 12.062 4.647 21.016 1.00 67.81 189 THR A CA 1
ATOM 1405 C C . THR A 1 189 ? 12.561 5.671 19.998 1.00 67.81 189 THR A C 1
ATOM 1407 O O . THR A 1 189 ? 13.541 5.469 19.284 1.00 67.81 189 THR A O 1
ATOM 1410 N N . TYR A 1 190 ? 11.868 6.811 19.933 1.00 57.06 190 TYR A N 1
ATOM 1411 C CA . TYR A 1 190 ? 12.153 7.920 19.006 1.00 57.06 190 TYR A CA 1
ATOM 1412 C C . TYR A 1 190 ? 13.588 8.480 19.072 1.00 57.06 190 TYR A C 1
ATOM 1414 O O . TYR A 1 190 ? 13.962 9.290 18.235 1.00 57.06 190 TYR A O 1
ATOM 1422 N N . THR A 1 191 ? 14.405 8.066 20.039 1.00 54.28 191 THR A N 1
ATOM 1423 C CA . THR A 1 191 ? 15.814 8.457 20.151 1.00 54.28 191 THR A CA 1
ATOM 1424 C C . THR A 1 191 ? 16.737 7.770 19.141 1.00 54.28 191 THR A C 1
ATOM 1426 O O . THR A 1 191 ? 17.926 8.065 19.148 1.00 54.28 191 THR A O 1
ATOM 1429 N N . SER A 1 192 ? 16.236 6.854 18.301 1.00 42.41 192 SER A N 1
ATOM 1430 C CA . SER A 1 192 ? 17.084 5.980 17.475 1.00 42.41 192 SER A CA 1
ATOM 1431 C C . SER A 1 192 ? 16.840 6.017 15.965 1.00 42.41 192 SER A C 1
ATOM 1433 O O . SER A 1 192 ? 17.531 5.290 15.260 1.00 42.41 192 SER A O 1
ATOM 1435 N N . LEU A 1 193 ? 15.927 6.848 15.439 1.00 48.22 193 LEU A N 1
ATOM 1436 C CA . LEU A 1 193 ? 15.770 6.958 13.983 1.00 48.22 193 LEU A CA 1
ATOM 1437 C C . LEU A 1 193 ? 17.005 7.657 13.388 1.00 48.22 193 LEU A C 1
ATOM 1439 O O . LEU A 1 193 ? 17.197 8.853 13.636 1.00 48.22 193 LEU A O 1
ATOM 1443 N N . PRO A 1 194 ? 17.849 6.947 12.617 1.00 39.31 194 PRO A N 1
ATOM 1444 C CA . PRO A 1 194 ? 18.953 7.580 11.927 1.00 39.31 194 PRO A CA 1
ATOM 1445 C C . PRO A 1 194 ? 18.339 8.456 10.834 1.00 39.31 194 PRO A C 1
ATOM 1447 O O . PRO A 1 194 ? 17.641 7.961 9.955 1.00 39.31 194 PRO A O 1
ATOM 1450 N N . ASN A 1 195 ? 18.584 9.763 10.903 1.00 40.34 195 ASN A N 1
ATOM 1451 C CA . ASN A 1 195 ? 18.223 10.741 9.871 1.00 40.34 195 ASN A CA 1
ATOM 1452 C C . ASN A 1 195 ? 16.744 11.164 9.777 1.00 40.34 195 ASN A C 1
ATOM 1454 O O . ASN A 1 195 ? 16.312 11.559 8.697 1.00 40.34 195 ASN A O 1
ATOM 1458 N N . SER A 1 196 ? 15.969 11.194 10.870 1.00 39.34 196 SER A N 1
ATOM 1459 C CA . SER A 1 196 ? 14.786 12.074 10.866 1.00 39.34 196 SER A CA 1
ATOM 1460 C C . SER A 1 196 ? 15.271 13.528 10.829 1.00 39.34 196 SER A C 1
ATOM 1462 O O . SER A 1 196 ? 15.894 13.962 11.803 1.00 39.34 196 SER A O 1
ATOM 1464 N N . PRO A 1 197 ? 15.026 14.303 9.752 1.00 37.94 197 PRO A N 1
ATOM 1465 C CA . PRO A 1 197 ? 15.336 15.721 9.770 1.00 37.94 197 PRO A CA 1
ATOM 1466 C C . PRO A 1 197 ? 14.544 16.345 10.918 1.00 37.94 197 PRO A C 1
ATOM 1468 O O . PRO A 1 197 ? 13.320 16.233 10.979 1.00 37.94 197 PRO A O 1
ATOM 1471 N N . THR A 1 198 ? 15.238 16.979 11.859 1.00 38.31 198 THR A N 1
ATOM 1472 C CA . THR A 1 198 ? 14.615 17.835 12.868 1.00 38.31 198 THR A CA 1
ATOM 1473 C C . THR A 1 198 ? 14.013 19.036 12.146 1.00 38.31 198 THR A C 1
ATOM 1475 O O . THR A 1 198 ? 14.643 20.085 12.026 1.00 38.31 198 THR A O 1
ATOM 1478 N N . ALA A 1 199 ? 12.813 18.866 11.595 1.00 35.19 199 ALA A N 1
ATOM 1479 C CA . ALA A 1 199 ? 12.035 19.955 11.045 1.00 35.19 199 ALA A CA 1
ATOM 1480 C C . ALA A 1 199 ? 11.636 20.867 12.212 1.00 35.19 199 ALA A C 1
ATOM 1482 O O . ALA A 1 199 ? 10.819 20.505 13.059 1.00 35.19 199 ALA A O 1
ATOM 1483 N N . ASN A 1 200 ? 12.255 22.046 12.276 1.00 31.92 200 ASN A N 1
ATOM 1484 C CA . ASN A 1 200 ? 11.840 23.131 13.157 1.00 31.92 200 ASN A CA 1
ATOM 1485 C C . ASN A 1 200 ? 10.477 23.639 12.657 1.00 31.92 200 ASN A C 1
ATOM 1487 O O . ASN A 1 200 ? 10.397 24.512 11.796 1.00 31.92 200 ASN A O 1
ATOM 1491 N N . LEU A 1 201 ? 9.390 23.046 13.147 1.00 34.88 201 LEU A N 1
ATOM 1492 C CA . LEU A 1 201 ? 8.029 23.489 12.857 1.00 34.88 201 LEU A CA 1
ATOM 1493 C C . LEU A 1 201 ? 7.705 24.713 13.726 1.00 34.88 201 LEU A C 1
ATOM 1495 O O . LEU A 1 201 ? 7.077 24.596 14.772 1.00 34.88 201 LEU A O 1
ATOM 1499 N N . THR A 1 202 ? 8.145 25.900 13.302 1.00 31.11 202 THR A N 1
ATOM 1500 C CA . THR A 1 202 ? 7.727 27.191 13.890 1.00 31.11 202 THR A CA 1
ATOM 1501 C C . THR A 1 202 ? 6.572 27.848 13.119 1.00 31.11 202 THR A C 1
ATOM 1503 O O . THR A 1 202 ? 6.347 29.048 13.246 1.00 31.11 202 THR A O 1
ATOM 1506 N N . GLY A 1 203 ? 5.841 27.088 12.298 1.00 30.69 203 GLY A N 1
ATOM 1507 C CA . GLY A 1 203 ? 4.667 27.577 11.570 1.00 30.69 203 GLY A CA 1
ATOM 1508 C C . GLY A 1 203 ? 3.417 27.575 12.450 1.00 30.69 203 GLY A C 1
ATOM 1509 O O . GLY A 1 203 ? 3.043 26.537 12.990 1.00 30.69 203 GLY A O 1
ATOM 1510 N N . SER A 1 204 ? 2.771 28.734 12.588 1.00 27.61 204 SER A N 1
ATOM 1511 C CA . SER A 1 204 ? 1.439 28.857 13.192 1.00 27.61 204 SER A CA 1
ATOM 1512 C C . SER A 1 204 ? 0.420 28.068 12.352 1.00 27.61 204 SER A C 1
ATOM 1514 O O . SER A 1 204 ? 0.475 28.177 11.126 1.00 27.61 204 SER A O 1
ATOM 1516 N N . PRO A 1 205 ? -0.500 27.288 12.950 1.00 29.59 205 PRO A N 1
ATOM 1517 C CA . PRO A 1 205 ? -1.502 26.554 12.183 1.00 29.59 205 PRO A CA 1
ATOM 1518 C C . PRO A 1 205 ? -2.422 27.541 11.450 1.00 29.59 205 PRO A C 1
ATOM 1520 O O . PRO A 1 205 ? -3.024 28.413 12.078 1.00 29.59 205 PRO A O 1
ATOM 1523 N N . SER A 1 206 ? -2.505 27.422 10.124 1.00 30.58 206 SER A N 1
ATOM 1524 C CA . SER A 1 206 ? -3.534 28.081 9.318 1.00 30.58 206 SER A CA 1
ATOM 1525 C C . SER A 1 206 ? -4.868 27.365 9.526 1.00 30.58 206 SER A C 1
ATOM 1527 O O . SER A 1 206 ? -4.924 26.137 9.496 1.00 30.58 206 SER A O 1
ATOM 1529 N N . SER A 1 207 ? -5.933 28.134 9.736 1.00 26.45 207 SER A N 1
ATOM 1530 C CA . SER A 1 207 ? -7.301 27.681 10.020 1.00 26.45 207 SER A CA 1
ATOM 1531 C C . SER A 1 207 ? -8.074 27.138 8.812 1.00 26.45 207 SER A C 1
ATOM 1533 O O . SER A 1 207 ? -9.252 26.831 8.951 1.00 26.45 207 SER A O 1
ATOM 1535 N N . ASP A 1 208 ? -7.440 26.996 7.651 1.00 25.06 208 ASP A N 1
ATOM 1536 C CA . ASP A 1 208 ? -8.129 26.636 6.411 1.00 25.06 208 ASP A CA 1
ATOM 1537 C C . ASP A 1 208 ? -7.980 25.133 6.140 1.00 25.06 208 ASP A C 1
ATOM 1539 O O . ASP A 1 208 ? -7.136 24.691 5.361 1.00 25.06 208 ASP A O 1
ATOM 1543 N N . PHE A 1 209 ? -8.791 24.339 6.840 1.00 29.67 209 PHE A N 1
ATOM 1544 C CA . PHE A 1 209 ? -9.085 22.949 6.488 1.00 29.67 209 PHE A CA 1
ATOM 1545 C C . PHE A 1 209 ? -10.568 22.862 6.121 1.00 29.67 209 PHE A C 1
ATOM 1547 O O . PHE A 1 209 ? -11.406 22.555 6.966 1.00 29.67 209 PHE A O 1
ATOM 1554 N N . ASP A 1 210 ? -10.888 23.146 4.860 1.00 24.38 210 ASP A N 1
ATOM 1555 C CA . ASP A 1 210 ? -12.204 22.847 4.300 1.00 24.38 210 ASP A CA 1
ATOM 1556 C C . ASP A 1 210 ? -12.250 21.373 3.882 1.00 24.38 210 ASP A C 1
ATOM 1558 O O . ASP A 1 210 ? -11.525 20.930 2.988 1.00 24.38 210 ASP A O 1
ATOM 1562 N N . PHE A 1 211 ? -13.123 20.601 4.531 1.00 25.73 211 PHE A N 1
ATOM 1563 C CA . PHE A 1 211 ? -13.548 19.296 4.034 1.00 25.73 211 PHE A CA 1
ATOM 1564 C C . PHE A 1 211 ? -14.416 19.520 2.791 1.00 25.73 211 PHE A C 1
ATOM 1566 O O . PHE A 1 211 ? -15.615 19.781 2.891 1.00 25.73 211 PHE A O 1
ATOM 1573 N N . ALA A 1 212 ? -13.823 19.410 1.603 1.00 24.70 212 ALA A N 1
ATOM 1574 C CA . ALA A 1 212 ? -14.604 19.231 0.389 1.00 24.70 212 ALA A CA 1
ATOM 1575 C C . ALA A 1 212 ? -15.289 17.857 0.460 1.00 24.70 212 ALA A C 1
ATOM 1577 O O . ALA A 1 212 ? -14.643 16.812 0.396 1.00 24.70 212 ALA A O 1
ATOM 1578 N N . ALA A 1 213 ? -16.607 17.868 0.650 1.00 26.88 213 ALA A N 1
ATOM 1579 C CA . ALA A 1 213 ? -17.444 16.685 0.557 1.00 26.88 213 ALA A CA 1
ATOM 1580 C C . ALA A 1 213 ? -17.468 16.199 -0.902 1.00 26.88 213 ALA A C 1
ATOM 1582 O O . ALA A 1 213 ? -18.207 16.728 -1.736 1.00 26.88 213 ALA A O 1
ATOM 1583 N N . ASP A 1 214 ? -16.657 15.192 -1.219 1.00 27.72 214 ASP A N 1
ATOM 1584 C CA . ASP A 1 214 ? -16.777 14.468 -2.480 1.00 27.72 214 ASP A CA 1
ATOM 1585 C C . ASP A 1 214 ? -18.086 13.663 -2.479 1.00 27.72 214 ASP A C 1
ATOM 1587 O O . ASP A 1 214 ? -18.270 12.714 -1.716 1.00 27.72 214 ASP A O 1
ATOM 1591 N N . ASN A 1 215 ? -19.011 14.037 -3.366 1.00 24.72 215 ASN A N 1
ATOM 1592 C CA . ASN A 1 215 ? -20.297 13.366 -3.591 1.00 24.72 215 ASN A CA 1
ATOM 1593 C C . ASN A 1 215 ? -20.139 12.038 -4.363 1.00 24.72 215 ASN A C 1
ATOM 1595 O O . ASN A 1 215 ? -20.798 11.827 -5.384 1.00 24.72 215 ASN A O 1
ATOM 1599 N N . ASN A 1 216 ? -19.267 11.136 -3.902 1.00 27.31 216 ASN A N 1
ATOM 1600 C CA . ASN A 1 216 ? -19.126 9.793 -4.466 1.00 27.31 216 ASN A CA 1
ATOM 1601 C C . ASN A 1 216 ? -19.807 8.759 -3.537 1.00 27.31 216 ASN A C 1
ATOM 1603 O O . ASN A 1 216 ? -19.370 8.591 -2.396 1.00 27.31 216 ASN A O 1
ATOM 1607 N N . PRO A 1 217 ? -20.872 8.053 -3.969 1.00 23.31 217 PRO A N 1
ATOM 1608 C CA . PRO A 1 217 ? -21.717 7.223 -3.097 1.00 23.31 217 PRO A CA 1
ATOM 1609 C C . PRO A 1 217 ? -21.090 5.891 -2.632 1.00 23.31 217 PRO A C 1
ATOM 1611 O O . PRO A 1 217 ? -21.812 4.973 -2.256 1.00 23.31 217 PRO A O 1
ATOM 1614 N N . THR A 1 218 ? -19.762 5.764 -2.613 1.00 26.33 218 THR A N 1
ATOM 1615 C CA . THR A 1 218 ? -19.052 4.574 -2.103 1.00 26.33 218 THR A CA 1
ATOM 1616 C C . THR A 1 218 ? -18.372 4.792 -0.748 1.00 26.33 218 THR A C 1
ATOM 1618 O O . THR A 1 218 ? -17.688 3.895 -0.259 1.00 26.33 218 THR A O 1
ATOM 1621 N N . SER A 1 219 ? -18.566 5.947 -0.102 1.00 28.64 219 SER A N 1
ATOM 1622 C CA . SER A 1 219 ? -18.147 6.144 1.290 1.00 28.64 219 SER A CA 1
ATOM 1623 C C . SER A 1 219 ? -19.079 5.373 2.231 1.00 28.64 219 SER A C 1
ATOM 1625 O O . SER A 1 219 ? -20.177 5.823 2.551 1.00 28.64 219 SER A O 1
ATOM 1627 N N . MET A 1 220 ? -18.634 4.203 2.694 1.00 27.69 220 MET A N 1
ATOM 1628 C CA . MET A 1 220 ? -19.308 3.414 3.738 1.00 27.69 220 MET A CA 1
ATOM 1629 C C . MET A 1 220 ? -19.230 4.058 5.140 1.00 27.69 220 MET A C 1
ATOM 1631 O O . MET A 1 220 ? -19.661 3.450 6.114 1.00 27.69 220 MET A O 1
ATOM 1635 N N . PHE A 1 221 ? -18.710 5.285 5.261 1.00 34.97 221 PHE A N 1
ATOM 1636 C CA . PHE A 1 221 ? -18.477 5.970 6.537 1.00 34.97 221 PHE A CA 1
ATOM 1637 C C . PHE A 1 221 ? -19.265 7.273 6.657 1.00 34.97 221 PHE A C 1
ATOM 1639 O O . PHE A 1 221 ? -18.729 8.293 7.082 1.00 34.97 221 PHE A O 1
ATOM 1646 N N . ASN A 1 222 ? -20.541 7.249 6.280 1.00 28.28 222 ASN A N 1
ATOM 1647 C CA . ASN A 1 222 ? -21.448 8.346 6.591 1.00 28.28 222 ASN A CA 1
ATOM 1648 C C . ASN A 1 222 ? -22.374 7.917 7.735 1.00 28.28 222 ASN A C 1
ATOM 1650 O O . ASN A 1 222 ? -23.514 7.508 7.514 1.00 28.28 222 ASN A O 1
ATOM 1654 N N . ASP A 1 223 ? -21.863 7.966 8.968 1.00 34.03 223 ASP A N 1
ATOM 1655 C CA . ASP A 1 223 ? -22.730 7.970 10.145 1.00 34.03 223 ASP A CA 1
ATOM 1656 C C . ASP A 1 223 ? -23.376 9.358 10.253 1.00 34.03 223 ASP A C 1
ATOM 1658 O O . ASP A 1 223 ? -22.885 10.271 10.910 1.00 34.03 223 ASP A O 1
ATOM 1662 N N . THR A 1 224 ? -24.468 9.548 9.516 1.00 30.94 224 THR A N 1
ATOM 1663 C CA . THR A 1 224 ? -25.201 10.817 9.434 1.00 30.94 224 THR A CA 1
ATOM 1664 C C . THR A 1 224 ? -26.092 11.086 10.654 1.00 30.94 224 THR A C 1
ATOM 1666 O O . THR A 1 224 ? -27.021 11.888 10.547 1.00 30.94 224 THR A O 1
ATOM 1669 N N . ARG A 1 225 ? -25.909 10.404 11.796 1.00 37.19 225 ARG A N 1
ATOM 1670 C CA . ARG A 1 225 ? -26.828 10.551 12.944 1.00 37.19 225 ARG A CA 1
ATOM 1671 C C . ARG A 1 225 ? -26.454 11.637 13.952 1.00 37.19 225 ARG A C 1
ATOM 1673 O O . ARG A 1 225 ? -27.324 12.020 14.728 1.00 37.19 225 ARG A O 1
ATOM 1680 N N . GLU A 1 226 ? -25.267 12.232 13.876 1.00 39.88 226 GLU A N 1
ATOM 1681 C CA . GLU A 1 226 ? -24.950 13.477 14.593 1.00 39.88 226 GLU A CA 1
ATOM 1682 C C . GLU A 1 226 ? -24.764 14.633 13.606 1.00 39.88 226 GLU A C 1
ATOM 1684 O O . GLU A 1 226 ? -23.664 15.081 13.306 1.00 39.88 226 GLU A O 1
ATOM 1689 N N . GLY A 1 227 ? -25.888 15.135 13.088 1.00 30.17 227 GLY A N 1
ATOM 1690 C CA . GLY A 1 227 ? -25.968 16.360 12.288 1.00 30.17 227 GLY A CA 1
ATOM 1691 C C . GLY A 1 227 ? -25.759 17.639 13.107 1.00 30.17 227 GLY A C 1
ATOM 1692 O O . GLY A 1 227 ? -26.567 18.563 13.022 1.00 30.17 227 GLY A O 1
ATOM 1693 N N . GLN A 1 228 ? -24.705 17.697 13.918 1.00 32.06 228 GLN A N 1
ATOM 1694 C CA . GLN A 1 228 ? -24.197 18.954 14.449 1.00 32.06 228 GLN A CA 1
ATOM 1695 C C . GLN A 1 228 ? -22.773 19.147 13.948 1.00 32.06 228 GLN A C 1
ATOM 1697 O O . GLN A 1 228 ? -21.891 18.350 14.252 1.00 32.06 228 GLN A O 1
ATOM 1702 N N . ASP A 1 229 ? -22.563 20.241 13.215 1.00 33.66 229 ASP A N 1
ATOM 1703 C CA . ASP A 1 229 ? -21.257 20.846 12.970 1.00 33.66 229 ASP A CA 1
ATOM 1704 C C . ASP A 1 229 ? -20.645 21.248 14.321 1.00 33.66 229 ASP A C 1
ATOM 1706 O O . ASP A 1 229 ? -20.657 22.413 14.726 1.00 33.66 229 ASP A O 1
ATOM 1710 N N . VAL A 1 230 ? -20.171 20.269 15.090 1.00 35.41 230 VAL A N 1
ATOM 1711 C CA . VAL A 1 230 ? -19.382 20.540 16.281 1.00 35.41 230 VAL A CA 1
ATOM 1712 C C . VAL A 1 230 ? -17.991 20.879 15.759 1.00 35.41 230 VAL A C 1
ATOM 1714 O O . VAL A 1 230 ? -17.370 20.023 15.123 1.00 35.41 230 VAL A O 1
ATOM 1717 N N . PRO A 1 231 ? -17.471 22.100 15.980 1.00 35.44 231 PRO A N 1
ATOM 1718 C CA . PRO A 1 231 ? -16.089 22.394 15.649 1.00 35.44 231 PRO A CA 1
ATOM 1719 C C . PRO A 1 231 ? -15.230 21.375 16.390 1.00 35.44 231 PRO A C 1
ATOM 1721 O O . PRO A 1 231 ? -15.201 21.358 17.623 1.00 35.44 231 PRO A O 1
ATOM 1724 N N . TYR A 1 232 ? -14.576 20.490 15.635 1.00 36.09 232 TYR A N 1
ATOM 1725 C CA . TYR A 1 232 ? -13.588 19.573 16.172 1.00 36.09 232 TYR A CA 1
ATOM 1726 C C . TYR A 1 232 ? -12.537 20.438 16.867 1.00 36.09 232 TYR A C 1
ATOM 1728 O O . TYR A 1 232 ? -11.662 21.023 16.229 1.00 36.09 232 TYR A O 1
ATOM 1736 N N . LEU A 1 233 ? -12.610 20.524 18.196 1.00 33.41 233 LEU A N 1
ATOM 1737 C CA . LEU A 1 233 ? -11.462 20.881 19.006 1.00 33.41 233 LEU A CA 1
ATOM 1738 C C . LEU A 1 233 ? -10.502 19.706 18.861 1.00 33.41 233 LEU A C 1
ATOM 1740 O O . LEU A 1 233 ? -10.450 18.808 19.701 1.00 33.41 233 LEU A O 1
ATOM 1744 N N . VAL A 1 234 ? -9.769 19.694 17.745 1.00 38.97 234 VAL A N 1
ATOM 1745 C CA . VAL A 1 234 ? -8.560 18.904 17.591 1.00 38.97 234 VAL A CA 1
ATOM 1746 C C . VAL A 1 234 ? -7.642 19.443 18.668 1.00 38.97 234 VAL A C 1
ATOM 1748 O O . VAL A 1 234 ? -6.948 20.440 18.486 1.00 38.97 234 VAL A O 1
ATOM 1751 N N . ASN A 1 235 ? -7.715 18.835 19.847 1.00 34.09 235 ASN A N 1
ATOM 1752 C CA . ASN A 1 235 ? -6.763 19.082 20.897 1.00 34.09 235 ASN A CA 1
ATOM 1753 C C . ASN A 1 235 ? -5.426 18.707 20.261 1.00 34.09 235 ASN A C 1
ATOM 1755 O O . ASN A 1 235 ? -5.182 17.534 19.970 1.00 34.09 235 ASN A O 1
ATOM 1759 N N . THR A 1 236 ? -4.623 19.717 19.926 1.00 38.34 236 THR A N 1
ATOM 1760 C CA . THR A 1 236 ? -3.330 19.607 19.251 1.00 38.34 236 THR A CA 1
ATOM 1761 C C . THR A 1 236 ? -2.310 19.032 20.224 1.00 38.34 236 THR A C 1
ATOM 1763 O O . THR A 1 236 ? -1.226 19.569 20.442 1.00 38.34 236 THR A O 1
ATOM 1766 N N . VAL A 1 237 ? -2.626 17.873 20.805 1.00 39.28 237 VAL A N 1
ATOM 1767 C CA . VAL A 1 237 ? -1.615 16.910 21.197 1.00 39.28 237 VAL A CA 1
ATOM 1768 C C . VAL A 1 237 ? -0.910 16.594 19.893 1.00 39.28 237 VAL A C 1
ATOM 1770 O O . VAL A 1 237 ? -1.379 15.754 19.133 1.00 39.28 237 VAL A O 1
ATOM 1773 N N . GLY A 1 238 ? 0.145 17.356 19.593 1.00 39.78 238 GLY A N 1
ATOM 1774 C CA . GLY A 1 238 ? 0.934 17.217 18.385 1.00 39.78 238 GLY A CA 1
ATOM 1775 C C . GLY A 1 238 ? 1.281 15.749 18.251 1.00 39.78 238 GLY A C 1
ATOM 1776 O O . GLY A 1 238 ? 2.120 15.216 18.986 1.00 39.78 238 GLY A O 1
ATOM 1777 N N . PHE A 1 239 ? 0.559 15.055 17.376 1.00 43.25 239 PHE A N 1
ATOM 1778 C CA . PHE A 1 239 ? 0.964 13.738 16.961 1.00 43.25 239 PHE A CA 1
ATOM 1779 C C . PHE A 1 239 ? 2.279 14.006 16.252 1.00 43.25 239 PHE A C 1
ATOM 1781 O O . PHE A 1 239 ? 2.313 14.678 15.222 1.00 43.25 239 PHE A O 1
ATOM 1788 N N . LEU A 1 240 ? 3.373 13.609 16.912 1.00 50.16 240 LEU A N 1
ATOM 1789 C CA . LEU A 1 240 ? 4.704 13.689 16.334 1.00 50.16 240 LEU A CA 1
ATOM 1790 C C . LEU A 1 240 ? 4.614 13.109 14.934 1.00 50.16 240 LEU A C 1
ATOM 1792 O O . LEU A 1 240 ? 3.940 12.080 14.781 1.00 50.16 240 LEU A O 1
ATOM 1796 N N . PRO A 1 241 ? 5.222 13.781 13.948 1.00 52.84 241 PRO A N 1
ATOM 1797 C CA . PRO A 1 241 ? 4.927 13.485 12.578 1.00 52.84 241 PRO A CA 1
ATOM 1798 C C . PRO A 1 241 ? 5.109 11.994 12.315 1.00 52.84 241 PRO A C 1
ATOM 1800 O O . PRO A 1 241 ? 6.094 11.392 12.749 1.00 52.84 241 PRO A O 1
ATOM 1803 N N . GLY A 1 242 ? 4.085 11.380 11.726 1.00 63.34 242 GLY A N 1
ATOM 1804 C CA . GLY A 1 242 ? 4.122 9.974 11.361 1.00 63.34 242 GLY A CA 1
ATOM 1805 C C . GLY A 1 242 ? 5.383 9.658 10.551 1.00 63.34 242 GLY A C 1
ATOM 1806 O O . GLY A 1 242 ? 5.880 10.481 9.792 1.00 63.34 242 GLY A O 1
ATOM 1807 N N . TYR A 1 243 ? 5.931 8.463 10.719 1.00 77.25 243 TYR A N 1
ATOM 1808 C CA . TYR A 1 243 ? 7.051 8.012 9.901 1.00 77.25 243 TYR A CA 1
ATOM 1809 C C . TYR A 1 243 ? 6.532 7.476 8.559 1.00 77.25 243 TYR A C 1
ATOM 1811 O O . TYR A 1 243 ? 5.512 6.779 8.536 1.00 77.25 243 TYR A O 1
ATOM 1819 N N . ILE A 1 244 ? 7.217 7.814 7.467 1.00 84.25 244 ILE A N 1
ATOM 1820 C CA . ILE A 1 244 ? 7.046 7.190 6.150 1.00 84.25 244 ILE A CA 1
ATOM 1821 C C . ILE A 1 244 ? 8.371 6.512 5.829 1.00 84.25 244 ILE A C 1
ATOM 1823 O O . ILE A 1 244 ? 9.407 7.176 5.770 1.00 84.25 244 ILE A O 1
ATOM 1827 N N . ASN A 1 245 ? 8.334 5.195 5.660 1.00 88.69 245 ASN A N 1
ATOM 1828 C CA . ASN A 1 245 ? 9.496 4.415 5.275 1.00 88.69 245 ASN A CA 1
ATOM 1829 C C . ASN A 1 245 ? 9.886 4.767 3.830 1.00 88.69 245 ASN A C 1
ATOM 1831 O O . ASN A 1 245 ? 9.025 4.972 2.974 1.00 88.69 245 ASN A O 1
ATOM 1835 N N . TYR A 1 246 ? 11.184 4.881 3.553 1.00 93.25 246 TYR A N 1
ATOM 1836 C CA . TYR A 1 246 ? 11.660 5.076 2.181 1.00 93.25 246 TYR A CA 1
ATOM 1837 C C . TYR A 1 246 ? 11.641 3.773 1.388 1.00 93.25 246 TYR A C 1
ATOM 1839 O O . TYR A 1 246 ? 11.485 3.817 0.170 1.00 93.25 246 TYR A O 1
ATOM 1847 N N . THR A 1 247 ? 11.709 2.621 2.055 1.00 94.06 247 THR A N 1
ATOM 1848 C CA . THR A 1 247 ? 11.223 1.377 1.462 1.00 94.06 247 THR A CA 1
ATOM 1849 C C . THR A 1 247 ? 9.703 1.469 1.381 1.00 94.06 247 THR A C 1
ATOM 1851 O O . THR A 1 247 ? 9.047 1.741 2.378 1.00 94.06 247 THR A O 1
ATOM 1854 N N . ILE A 1 248 ? 9.163 1.304 0.178 1.00 93.88 248 ILE A N 1
ATOM 1855 C CA . ILE A 1 248 ? 7.729 1.312 -0.126 1.00 93.88 248 ILE A CA 1
ATOM 1856 C C . ILE A 1 248 ? 7.170 -0.105 0.016 1.00 93.88 248 ILE A C 1
ATOM 1858 O O . ILE A 1 248 ? 6.119 -0.315 0.620 1.00 93.88 248 ILE A O 1
ATOM 1862 N N . TYR A 1 249 ? 7.897 -1.075 -0.538 1.00 93.62 249 TYR A N 1
ATOM 1863 C CA . TYR A 1 249 ? 7.577 -2.494 -0.491 1.00 93.62 249 TYR A CA 1
ATOM 1864 C C . TYR A 1 249 ? 8.875 -3.273 -0.269 1.00 93.62 249 TYR A C 1
ATOM 1866 O O . TYR A 1 249 ? 9.737 -3.274 -1.144 1.00 93.62 249 TYR A O 1
ATOM 1874 N N . GLY A 1 250 ? 9.038 -3.871 0.909 1.00 90.50 250 GLY A N 1
ATOM 1875 C CA . GLY A 1 250 ? 10.109 -4.825 1.205 1.00 90.50 250 GLY A CA 1
ATOM 1876 C C . GLY A 1 250 ? 9.580 -6.242 1.021 1.00 90.50 250 GLY A C 1
ATOM 1877 O O . GLY A 1 250 ? 9.141 -6.603 -0.059 1.00 90.50 250 GLY A O 1
ATOM 1878 N N . ASP A 1 251 ? 9.505 -7.001 2.111 1.00 87.94 251 ASP A N 1
ATOM 1879 C CA . ASP A 1 251 ? 8.747 -8.257 2.143 1.00 87.94 251 ASP A CA 1
ATOM 1880 C C . ASP A 1 251 ? 7.226 -8.040 2.221 1.00 87.94 251 ASP A C 1
ATOM 1882 O O . ASP A 1 251 ? 6.465 -8.993 2.114 1.00 87.94 251 ASP A O 1
ATOM 1886 N N . MET A 1 252 ? 6.776 -6.809 2.454 1.00 86.00 252 MET A N 1
ATOM 1887 C CA . MET A 1 252 ? 5.382 -6.365 2.434 1.00 86.00 252 MET A CA 1
ATOM 1888 C C . MET A 1 252 ? 5.351 -4.850 2.195 1.00 86.00 252 MET A C 1
ATOM 1890 O O . MET A 1 252 ? 6.402 -4.205 2.151 1.00 86.00 252 MET A O 1
ATOM 1894 N N . VAL A 1 253 ? 4.159 -4.258 2.076 1.00 87.62 253 VAL A N 1
ATOM 1895 C CA . VAL A 1 253 ? 4.047 -2.792 2.070 1.00 87.62 253 VAL A CA 1
ATOM 1896 C C . VAL A 1 253 ? 4.468 -2.233 3.415 1.00 87.62 253 VAL A C 1
ATOM 1898 O O . VAL A 1 253 ? 3.987 -2.644 4.472 1.00 87.62 253 VAL A O 1
ATOM 1901 N N . GLU A 1 254 ? 5.373 -1.275 3.343 1.00 88.44 254 GLU A N 1
ATOM 1902 C CA . GLU A 1 254 ? 6.018 -0.693 4.499 1.00 88.44 254 GLU A CA 1
ATOM 1903 C C . GLU A 1 254 ? 5.201 0.445 5.109 1.00 88.44 254 GLU A C 1
ATOM 1905 O O . GLU A 1 254 ? 4.316 1.043 4.491 1.00 88.44 254 GLU A O 1
ATOM 1910 N N . THR A 1 255 ? 5.548 0.779 6.352 1.00 84.00 255 THR A N 1
ATOM 1911 C CA . THR A 1 255 ? 4.935 1.889 7.086 1.00 84.00 255 THR A CA 1
ATOM 1912 C C . THR A 1 255 ? 4.909 3.164 6.242 1.00 84.00 255 THR A C 1
ATOM 1914 O O . THR A 1 255 ? 5.953 3.680 5.845 1.00 84.00 255 THR A O 1
ATOM 1917 N N . GLY A 1 256 ? 3.723 3.729 6.034 1.00 86.00 256 GLY A N 1
ATOM 1918 C CA . GLY A 1 256 ? 3.557 4.969 5.281 1.00 86.00 256 GLY A CA 1
ATOM 1919 C C . GLY A 1 256 ? 2.801 4.823 3.969 1.00 86.00 256 GLY A C 1
ATOM 1920 O O . GLY A 1 256 ? 2.303 5.829 3.458 1.00 86.00 256 GLY A O 1
ATOM 1921 N N . TRP A 1 257 ? 2.697 3.599 3.455 1.00 89.75 257 TRP A N 1
ATOM 1922 C CA . TRP A 1 257 ? 2.276 3.330 2.087 1.00 89.75 257 TRP A CA 1
ATOM 1923 C C . TRP A 1 257 ? 1.016 2.474 2.039 1.00 89.75 257 TRP A C 1
ATOM 1925 O O . TRP A 1 257 ? 0.860 1.537 2.809 1.00 89.75 257 TRP A O 1
ATOM 1935 N N . GLY A 1 258 ? 0.104 2.810 1.138 1.00 88.50 258 GLY A N 1
ATOM 1936 C CA . GLY A 1 258 ? -0.985 1.964 0.679 1.00 88.50 258 GLY A CA 1
ATOM 1937 C C . GLY A 1 258 ? -0.621 1.315 -0.652 1.00 88.50 258 GLY A C 1
ATOM 1938 O O . GLY A 1 258 ? 0.250 1.797 -1.382 1.00 88.50 258 GLY A O 1
ATOM 1939 N N . TRP A 1 259 ? -1.302 0.223 -0.969 1.00 90.56 259 TRP A N 1
ATOM 1940 C CA . TRP A 1 259 ? -1.137 -0.543 -2.199 1.00 90.56 259 TRP A CA 1
ATOM 1941 C C . TRP A 1 259 ? -2.507 -0.752 -2.818 1.00 90.56 259 TRP A C 1
ATOM 1943 O O . TRP A 1 259 ? -3.450 -1.117 -2.133 1.00 90.56 259 TRP A O 1
ATOM 1953 N N . SER A 1 260 ? -2.667 -0.424 -4.094 1.00 90.19 260 SER A N 1
ATOM 1954 C CA . SER A 1 260 ? -3.979 -0.407 -4.741 1.00 90.19 260 SER A CA 1
ATOM 1955 C C . SER A 1 260 ? -3.843 -0.822 -6.202 1.00 90.19 260 SER A C 1
ATOM 1957 O O . SER A 1 260 ? -3.487 0.007 -7.045 1.00 90.19 260 SER A O 1
ATOM 1959 N N . PRO A 1 261 ? -4.071 -2.104 -6.532 1.00 91.06 261 PRO A N 1
ATOM 1960 C CA . PRO A 1 261 ? -4.170 -2.528 -7.917 1.00 91.06 261 PRO A CA 1
ATOM 1961 C C . PRO A 1 261 ? -5.437 -1.935 -8.543 1.00 91.06 261 PRO A C 1
ATOM 1963 O O . PRO A 1 261 ? -6.441 -1.719 -7.863 1.00 91.06 261 PRO A O 1
ATOM 1966 N N . PHE A 1 262 ? -5.410 -1.684 -9.849 1.00 89.81 262 PHE A N 1
ATOM 1967 C CA . PHE A 1 262 ? -6.564 -1.165 -10.586 1.00 89.81 262 PHE A CA 1
ATOM 1968 C C . PHE A 1 262 ? -6.660 -1.791 -11.985 1.00 89.81 262 PHE A C 1
ATOM 1970 O O . PHE A 1 262 ? -5.653 -2.188 -12.572 1.00 89.81 262 PHE A O 1
ATOM 1977 N N . TYR A 1 263 ? -7.894 -1.916 -12.490 1.00 88.50 263 TYR A N 1
ATOM 1978 C CA . TYR A 1 263 ? -8.244 -2.710 -13.682 1.00 88.50 263 TYR A CA 1
ATOM 1979 C C . TYR A 1 263 ? -7.612 -4.114 -13.657 1.00 88.50 263 TYR A C 1
ATOM 1981 O O . TYR A 1 263 ? -6.905 -4.528 -14.570 1.00 88.50 263 TYR A O 1
ATOM 1989 N N . LEU A 1 264 ? -7.846 -4.820 -12.556 1.00 83.56 264 LEU A N 1
ATOM 1990 C CA . LEU A 1 264 ? -7.275 -6.122 -12.220 1.00 83.56 264 LEU A CA 1
ATOM 1991 C C . LEU A 1 264 ? -8.150 -7.285 -12.705 1.00 83.56 264 LEU A C 1
ATOM 1993 O O . LEU A 1 264 ? -9.376 -7.204 -12.683 1.00 83.56 264 LEU A O 1
ATOM 1997 N N . HIS A 1 265 ? -7.488 -8.385 -13.056 1.00 84.00 265 HIS A N 1
ATOM 1998 C CA . HIS A 1 265 ? -8.069 -9.732 -13.138 1.00 84.00 265 HIS A CA 1
ATOM 1999 C C . HIS A 1 265 ? -7.730 -10.546 -11.897 1.00 84.00 265 HIS A C 1
ATOM 2001 O O . HIS A 1 265 ? -8.574 -11.259 -11.360 1.00 84.00 265 HIS A O 1
ATOM 2007 N N . SER A 1 266 ? -6.490 -10.416 -11.421 1.00 87.00 266 SER A N 1
ATOM 2008 C CA . SER A 1 266 ? -6.080 -10.979 -10.142 1.00 87.00 266 SER A CA 1
ATOM 2009 C C . SER A 1 266 ? -4.962 -10.175 -9.495 1.00 87.00 266 SER A C 1
ATOM 2011 O O . SER A 1 266 ? -4.151 -9.544 -10.175 1.00 87.00 266 SER A O 1
ATOM 2013 N N . SER A 1 267 ? -4.868 -10.255 -8.177 1.00 87.25 267 SER A N 1
ATOM 2014 C CA . SER A 1 267 ? -3.805 -9.659 -7.386 1.00 87.25 267 SER A CA 1
ATOM 2015 C C . SER A 1 267 ? -3.393 -10.590 -6.249 1.00 87.25 267 SER A C 1
ATOM 2017 O O . SER A 1 267 ? -4.236 -11.138 -5.548 1.00 87.25 267 SER A O 1
ATOM 2019 N N . GLU A 1 268 ? -2.088 -10.752 -6.072 1.00 88.12 268 GLU A N 1
ATOM 2020 C CA . GLU A 1 268 ? -1.450 -11.482 -4.979 1.00 88.12 268 GLU A CA 1
ATOM 2021 C C . GLU A 1 268 ? -0.548 -10.472 -4.261 1.00 88.12 268 GLU A C 1
ATOM 2023 O O . GLU A 1 268 ? 0.508 -10.071 -4.761 1.00 88.12 268 GLU A O 1
ATOM 2028 N N . PHE A 1 269 ? -1.020 -9.965 -3.124 1.00 82.38 269 PHE A N 1
ATOM 2029 C CA . PHE A 1 269 ? -0.387 -8.860 -2.405 1.00 82.38 269 PHE A CA 1
ATOM 2030 C C . PHE A 1 269 ? 0.972 -9.264 -1.825 1.00 82.38 269 PHE A C 1
ATOM 2032 O O . PHE A 1 269 ? 1.928 -8.484 -1.851 1.00 82.38 269 PHE A O 1
ATOM 2039 N N . TRP A 1 270 ? 1.042 -10.495 -1.316 1.00 85.06 270 TRP A N 1
ATOM 2040 C CA . TRP A 1 270 ? 2.155 -11.001 -0.527 1.00 85.06 270 TRP A CA 1
ATOM 2041 C C . TRP A 1 270 ? 2.468 -12.456 -0.886 1.00 85.06 270 TRP A C 1
ATOM 2043 O O . TRP A 1 270 ? 2.269 -13.397 -0.113 1.00 85.06 270 TRP A O 1
ATOM 2053 N N . ARG A 1 271 ? 2.959 -12.665 -2.108 1.00 89.19 271 ARG A N 1
ATOM 2054 C CA . ARG A 1 271 ? 3.265 -14.006 -2.593 1.00 89.19 271 ARG A CA 1
ATOM 2055 C C . ARG A 1 271 ? 4.580 -14.494 -1.985 1.00 89.19 271 ARG A C 1
ATOM 2057 O O . ARG A 1 271 ? 5.667 -14.119 -2.436 1.00 89.19 271 ARG A O 1
ATOM 2064 N N . LYS A 1 272 ? 4.469 -15.361 -0.973 1.00 90.19 272 LYS A N 1
ATOM 2065 C CA . LYS A 1 272 ? 5.613 -15.926 -0.243 1.00 90.19 272 LYS A CA 1
ATOM 2066 C C . LYS A 1 272 ? 6.650 -16.567 -1.162 1.00 90.19 272 LYS A C 1
ATOM 2068 O O . LYS A 1 272 ? 6.305 -17.421 -1.979 1.00 90.19 272 LYS A O 1
ATOM 2073 N N . GLY A 1 273 ? 7.916 -16.186 -0.994 1.00 93.38 273 GLY A N 1
ATOM 2074 C CA . GLY A 1 273 ? 9.048 -16.768 -1.726 1.00 93.38 273 GLY A CA 1
ATOM 2075 C C . GLY A 1 273 ? 9.082 -16.459 -3.224 1.00 93.38 273 GLY A C 1
ATOM 2076 O O . GLY A 1 273 ? 9.863 -17.069 -3.957 1.00 93.38 273 GLY A O 1
ATOM 2077 N N . ALA A 1 274 ? 8.214 -15.566 -3.702 1.00 94.50 274 ALA A N 1
ATOM 2078 C CA . ALA A 1 274 ? 8.104 -15.251 -5.118 1.00 94.50 274 ALA A CA 1
ATOM 2079 C C . ALA A 1 274 ? 8.951 -14.059 -5.571 1.00 94.50 274 ALA A C 1
ATOM 2081 O O . ALA A 1 274 ? 8.963 -13.793 -6.777 1.00 94.50 274 ALA A O 1
ATOM 2082 N N . GLY A 1 275 ? 9.597 -13.365 -4.632 1.00 95.69 275 GLY A N 1
ATOM 2083 C CA . GLY A 1 275 ? 10.482 -12.229 -4.844 1.00 95.69 275 GLY A CA 1
ATOM 2084 C C . GLY A 1 275 ? 11.931 -12.606 -5.144 1.00 95.69 275 GLY A C 1
ATOM 2085 O O . GLY A 1 275 ? 12.289 -13.779 -5.326 1.00 95.69 275 GLY A O 1
ATOM 2086 N N . VAL A 1 276 ? 12.774 -11.584 -5.260 1.00 95.25 276 VAL A N 1
ATOM 2087 C CA . VAL A 1 276 ? 14.205 -11.722 -5.513 1.00 95.25 276 VAL A CA 1
ATOM 2088 C C . VAL A 1 276 ? 14.869 -12.443 -4.338 1.00 95.25 276 VAL A C 1
ATOM 2090 O O . VAL A 1 276 ? 14.632 -12.154 -3.174 1.00 95.25 276 VAL A O 1
ATOM 2093 N N . ASN A 1 277 ? 15.700 -13.447 -4.621 1.00 94.06 277 ASN A N 1
ATOM 2094 C CA . ASN A 1 277 ? 16.365 -14.255 -3.586 1.00 94.06 277 ASN A CA 1
ATOM 2095 C C . ASN A 1 277 ? 15.417 -14.944 -2.576 1.00 94.06 277 ASN A C 1
ATOM 2097 O O . ASN A 1 277 ? 15.858 -15.340 -1.499 1.00 94.06 277 ASN A O 1
ATOM 2101 N N . GLY A 1 278 ? 14.142 -15.145 -2.931 1.00 93.00 278 GLY A N 1
ATOM 2102 C CA . GLY A 1 278 ? 13.168 -15.826 -2.075 1.00 93.00 278 GLY A CA 1
ATOM 2103 C C . GLY A 1 278 ? 12.493 -14.933 -1.031 1.00 93.00 278 GLY A C 1
ATOM 2104 O O . GLY A 1 278 ? 11.847 -15.472 -0.133 1.00 93.00 278 GLY A O 1
ATOM 2105 N N . SER A 1 279 ? 12.608 -13.607 -1.152 1.00 94.62 279 SER A N 1
ATOM 2106 C CA . SER A 1 279 ? 11.707 -12.646 -0.499 1.00 94.62 279 SER A CA 1
ATOM 2107 C C . SER A 1 279 ? 10.260 -12.828 -0.981 1.00 94.62 279 SER A C 1
ATOM 2109 O O . SER A 1 279 ? 9.940 -13.674 -1.831 1.00 94.62 279 SER A O 1
ATOM 2111 N N . ASN A 1 280 ? 9.351 -12.029 -0.440 1.00 93.38 280 ASN A N 1
ATOM 2112 C CA . ASN A 1 280 ? 7.968 -11.990 -0.897 1.00 93.38 280 ASN A CA 1
ATOM 2113 C C . ASN A 1 280 ? 7.793 -10.917 -1.973 1.00 93.38 280 ASN A C 1
ATOM 2115 O O . ASN A 1 280 ? 8.410 -9.866 -1.907 1.00 93.38 280 ASN A O 1
ATOM 2119 N N . ALA A 1 281 ? 6.927 -11.170 -2.950 1.00 95.25 281 ALA A N 1
ATOM 2120 C CA . ALA A 1 281 ? 6.628 -10.199 -3.999 1.00 95.25 281 ALA A CA 1
ATOM 2121 C C . ALA A 1 281 ? 5.140 -9.880 -4.050 1.00 95.25 281 ALA A C 1
ATOM 2123 O O . ALA A 1 281 ? 4.298 -10.717 -3.711 1.00 95.25 281 ALA A O 1
ATOM 2124 N N . THR A 1 282 ? 4.820 -8.704 -4.585 1.00 94.62 282 THR A N 1
ATOM 2125 C CA . THR A 1 282 ? 3.465 -8.411 -5.041 1.00 94.62 282 THR A CA 1
ATOM 2126 C C . THR A 1 282 ? 3.352 -8.762 -6.517 1.00 94.62 282 THR A C 1
ATOM 2128 O O . THR A 1 282 ? 4.156 -8.313 -7.332 1.00 94.62 282 THR A O 1
ATOM 2131 N N . CYS A 1 283 ? 2.381 -9.598 -6.870 1.00 94.81 283 CYS A N 1
ATOM 2132 C CA . CYS A 1 283 ? 2.161 -10.074 -8.229 1.00 94.81 283 CYS A CA 1
ATOM 2133 C C . CYS A 1 283 ? 0.748 -9.722 -8.671 1.00 94.81 283 CYS A C 1
ATOM 2135 O O . CYS A 1 283 ? -0.214 -10.020 -7.970 1.00 94.81 283 CYS A O 1
ATOM 2137 N N . ILE A 1 284 ? 0.597 -9.114 -9.844 1.00 94.31 284 ILE A N 1
ATOM 2138 C CA . ILE A 1 284 ? -0.718 -8.728 -10.356 1.00 94.31 284 ILE A CA 1
ATOM 2139 C C . ILE A 1 284 ? -0.912 -9.174 -11.800 1.00 94.31 284 ILE A C 1
ATOM 2141 O O . ILE A 1 284 ? 0.039 -9.322 -12.570 1.00 94.31 284 ILE A O 1
ATOM 2145 N N . ASN A 1 285 ? -2.168 -9.414 -12.154 1.00 92.56 285 ASN A N 1
ATOM 2146 C CA . ASN A 1 285 ? -2.639 -9.596 -13.515 1.00 92.56 285 ASN A CA 1
ATOM 2147 C C . ASN A 1 285 ? -3.650 -8.490 -13.798 1.00 92.56 285 ASN A C 1
ATOM 2149 O O . ASN A 1 285 ? -4.677 -8.392 -13.124 1.00 92.56 285 ASN A O 1
ATOM 2153 N N . VAL A 1 286 ? -3.329 -7.640 -14.763 1.00 92.19 286 VAL A N 1
ATOM 2154 C CA . VAL A 1 286 ? -4.097 -6.441 -15.079 1.00 92.19 286 VAL A CA 1
ATOM 2155 C C . VAL A 1 286 ? -4.614 -6.500 -16.504 1.00 92.19 286 VAL A C 1
ATOM 2157 O O . VAL A 1 286 ? -3.949 -7.010 -17.408 1.00 92.19 286 VAL A O 1
ATOM 2160 N N . ALA A 1 287 ? -5.810 -5.957 -16.702 1.00 88.00 287 ALA A N 1
ATOM 2161 C CA . ALA A 1 287 ? -6.309 -5.618 -18.020 1.00 88.00 287 ALA A CA 1
ATOM 2162 C C . ALA A 1 287 ? -5.351 -4.606 -18.641 1.00 88.00 287 ALA A C 1
ATOM 2164 O O . ALA A 1 287 ? -4.913 -3.669 -17.976 1.00 88.00 287 ALA A O 1
ATOM 2165 N N . THR A 1 288 ? -5.008 -4.764 -19.907 1.00 80.31 288 THR A N 1
ATOM 2166 C CA . THR A 1 288 ? -4.114 -3.807 -20.564 1.00 80.31 288 THR A CA 1
ATOM 2167 C C . THR A 1 288 ? -4.899 -2.709 -21.270 1.00 80.31 288 THR A C 1
ATOM 2169 O O . THR A 1 288 ? -6.135 -2.673 -21.279 1.00 80.31 288 THR A O 1
ATOM 2172 N N . LYS A 1 289 ? -4.159 -1.818 -21.931 1.00 79.50 289 LYS A N 1
ATOM 2173 C CA . LYS A 1 289 ? -4.704 -0.752 -22.765 1.00 79.50 289 LYS A CA 1
ATOM 2174 C C . LYS A 1 289 ? -5.653 -1.272 -23.848 1.00 79.50 289 LYS A C 1
ATOM 2176 O O . LYS A 1 289 ? -6.661 -0.631 -24.131 1.00 79.50 289 LYS A O 1
ATOM 2181 N N . ALA A 1 290 ? -5.369 -2.442 -24.426 1.00 76.12 290 ALA A N 1
ATOM 2182 C CA . ALA A 1 290 ? -6.202 -3.017 -25.481 1.00 76.12 290 ALA A CA 1
ATOM 2183 C C . ALA A 1 290 ? -7.584 -3.448 -24.979 1.00 76.12 290 ALA A C 1
ATOM 2185 O O . ALA A 1 290 ? -8.590 -3.185 -25.645 1.00 76.12 290 ALA A O 1
ATOM 2186 N N . GLN A 1 291 ? -7.641 -4.047 -23.789 1.00 76.88 291 GLN A N 1
ATOM 2187 C CA . GLN A 1 291 ? -8.892 -4.497 -23.187 1.00 76.88 291 GLN A CA 1
ATOM 2188 C C . GLN A 1 291 ? -9.720 -3.321 -22.647 1.00 76.88 291 GLN A C 1
ATOM 2190 O O . GLN A 1 291 ? -10.948 -3.322 -22.750 1.00 76.88 291 GLN A O 1
ATOM 2195 N N . TYR A 1 292 ? -9.065 -2.287 -22.113 1.00 74.25 292 TYR A N 1
ATOM 2196 C CA . TYR A 1 292 ? -9.726 -1.141 -21.482 1.00 74.25 292 TYR A CA 1
ATOM 2197 C C . TYR A 1 292 ? -10.061 0.013 -22.453 1.00 74.25 292 TYR A C 1
ATOM 2199 O O . TYR A 1 292 ? -10.222 1.154 -22.035 1.00 74.25 292 TYR A O 1
ATOM 2207 N N . ASN A 1 293 ? -10.228 -0.261 -23.753 1.00 59.44 293 ASN A N 1
ATOM 2208 C CA . ASN A 1 293 ? -10.450 0.709 -24.846 1.00 59.44 293 ASN A CA 1
ATOM 2209 C C . ASN A 1 293 ? -11.748 1.577 -24.774 1.00 59.44 293 ASN A C 1
ATOM 2211 O O . ASN A 1 29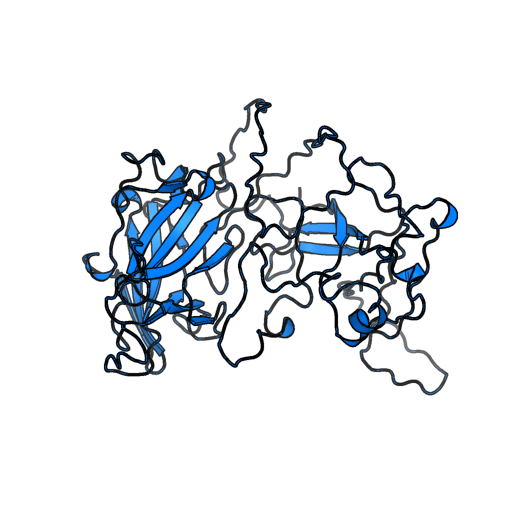3 ? -12.296 1.992 -25.794 1.00 59.44 293 ASN A O 1
ATOM 2215 N N . LYS A 1 294 ? -12.242 1.935 -23.583 1.00 57.62 294 LYS A N 1
ATOM 2216 C CA . LYS A 1 294 ? -13.278 2.956 -23.337 1.00 57.62 294 LYS A CA 1
ATOM 2217 C C . LYS A 1 294 ? -12.690 4.375 -23.199 1.00 57.62 294 LYS A C 1
ATOM 2219 O O . LYS A 1 294 ? -13.140 5.154 -22.365 1.00 57.62 294 LYS A O 1
ATOM 2224 N N . GLY A 1 295 ? -11.687 4.722 -24.010 1.00 58.06 295 GLY A N 1
ATOM 2225 C CA . GLY A 1 295 ? -11.180 6.099 -24.132 1.00 58.06 295 GLY A CA 1
ATOM 2226 C C . GLY A 1 295 ? -10.225 6.589 -23.032 1.00 58.06 295 GLY A C 1
ATOM 2227 O O . GLY A 1 295 ? -9.970 7.788 -22.964 1.00 58.06 295 GLY A O 1
ATOM 2228 N N . GLY A 1 296 ? -9.694 5.699 -22.187 1.00 60.16 296 GLY A N 1
ATOM 2229 C CA . GLY A 1 296 ? -8.650 6.023 -21.204 1.00 60.16 296 GLY A CA 1
ATOM 2230 C C . GLY A 1 296 ? -7.230 5.905 -21.775 1.00 60.16 296 GLY A C 1
ATOM 2231 O O . GLY A 1 296 ? -6.982 5.129 -22.694 1.00 60.16 296 GLY A O 1
ATOM 2232 N N . SER A 1 297 ? -6.285 6.671 -21.228 1.00 64.75 297 SER A N 1
ATOM 2233 C CA . SER A 1 297 ? -4.915 6.805 -21.752 1.00 64.75 297 SER A CA 1
ATOM 2234 C C . SER A 1 297 ? -3.978 5.615 -21.477 1.00 64.75 297 SER A C 1
ATOM 2236 O O . SER A 1 297 ? -2.874 5.604 -22.021 1.00 64.75 297 SER A O 1
ATOM 2238 N N . GLY A 1 298 ? -4.377 4.619 -20.675 1.00 76.56 298 GLY A N 1
ATOM 2239 C CA . GLY A 1 298 ? -3.494 3.532 -20.228 1.00 76.56 298 GLY A CA 1
ATOM 2240 C C . GLY A 1 298 ? -4.232 2.264 -19.788 1.00 76.56 298 GLY A C 1
ATOM 2241 O O . GLY A 1 298 ? -5.460 2.261 -19.682 1.00 76.56 298 GLY A O 1
ATOM 2242 N N . GLY A 1 299 ? -3.474 1.183 -19.577 1.00 87.44 299 GLY A N 1
ATOM 2243 C CA . GLY A 1 299 ? -3.978 -0.074 -19.022 1.00 87.44 299 GLY A CA 1
ATOM 2244 C C . GLY A 1 299 ? -4.156 -0.041 -17.501 1.00 87.44 299 GLY A C 1
ATOM 2245 O O . GLY A 1 299 ? -4.058 1.001 -16.857 1.00 87.44 299 GLY A O 1
ATOM 2246 N N . GLY A 1 300 ? -4.429 -1.204 -16.920 1.00 92.81 300 GLY A N 1
ATOM 2247 C CA . GLY A 1 300 ? -4.381 -1.451 -15.484 1.00 92.81 300 GLY A CA 1
ATOM 2248 C C . GLY A 1 300 ? -2.969 -1.463 -14.927 1.00 92.81 300 GLY A C 1
ATOM 2249 O O . GLY A 1 300 ? -1.977 -1.400 -15.661 1.00 92.81 300 GLY A O 1
ATOM 2250 N N . GLY A 1 301 ? -2.876 -1.533 -13.606 1.00 94.81 301 GLY A N 1
ATOM 2251 C CA . GLY A 1 301 ? -1.597 -1.389 -12.935 1.00 94.81 301 GLY A CA 1
ATOM 2252 C C . GLY A 1 301 ? -1.657 -1.503 -11.423 1.00 94.81 301 GLY A C 1
ATOM 2253 O O . GLY A 1 301 ? -2.632 -1.989 -10.848 1.00 94.81 301 GLY A O 1
ATOM 2254 N N . LEU A 1 302 ? -0.582 -1.030 -10.797 1.00 95.56 302 LEU A N 1
ATOM 2255 C CA . LEU A 1 302 ? -0.454 -0.890 -9.354 1.00 95.56 302 LEU A CA 1
ATOM 2256 C C . LEU A 1 302 ? -0.207 0.564 -8.976 1.00 95.56 302 LEU A C 1
ATOM 2258 O O . LEU A 1 302 ? 0.737 1.167 -9.484 1.00 95.56 302 LEU A O 1
ATOM 2262 N N . THR A 1 303 ? -0.980 1.087 -8.031 1.00 95.06 303 THR A N 1
ATOM 2263 C CA . THR A 1 303 ? -0.683 2.341 -7.338 1.00 95.06 303 THR A CA 1
ATOM 2264 C C . THR A 1 303 ? -0.106 2.040 -5.960 1.00 95.06 303 THR A C 1
ATOM 2266 O O . THR A 1 303 ? -0.686 1.276 -5.191 1.00 95.06 303 THR A O 1
ATOM 2269 N N . LEU A 1 304 ? 1.012 2.681 -5.628 1.00 95.19 304 LEU A N 1
ATOM 2270 C CA . LEU A 1 304 ? 1.517 2.782 -4.262 1.00 95.19 304 LEU A CA 1
ATOM 2271 C C . LEU A 1 304 ? 1.372 4.234 -3.831 1.00 95.19 304 LEU A C 1
ATOM 2273 O O . LEU A 1 304 ? 1.898 5.131 -4.495 1.00 95.19 304 LEU A O 1
ATOM 2277 N N . SER A 1 305 ? 0.633 4.473 -2.757 1.00 92.75 305 SER A N 1
ATOM 2278 C CA . SER A 1 305 ? 0.249 5.818 -2.333 1.00 92.75 305 SER A CA 1
ATOM 2279 C C . SER A 1 305 ? 0.672 6.078 -0.898 1.00 92.75 305 SER A C 1
ATOM 2281 O O . SER A 1 305 ? 0.553 5.220 -0.036 1.00 92.75 305 SER A O 1
ATOM 2283 N N . CYS A 1 306 ? 1.154 7.278 -0.614 1.00 89.38 306 CYS A N 1
ATOM 2284 C CA . CYS A 1 306 ? 1.328 7.751 0.747 1.00 89.38 306 CYS A CA 1
ATOM 2285 C C . CYS A 1 306 ? 0.298 8.842 1.029 1.00 89.38 306 CYS A C 1
ATOM 2287 O O . CYS A 1 306 ? 0.121 9.792 0.266 1.00 89.38 306 CYS A O 1
ATOM 2289 N N . ARG A 1 307 ? -0.413 8.715 2.147 1.00 83.06 307 ARG A N 1
ATOM 2290 C CA . ARG A 1 307 ? -1.374 9.740 2.550 1.00 83.06 307 ARG A CA 1
ATOM 2291 C C . ARG A 1 307 ? -0.645 10.924 3.165 1.00 83.06 307 ARG A C 1
ATOM 2293 O O . ARG A 1 307 ? 0.197 10.731 4.041 1.00 83.06 307 ARG A O 1
ATOM 2300 N N . ASN A 1 308 ? -1.013 12.141 2.761 1.00 80.81 308 ASN A N 1
ATOM 2301 C CA . ASN A 1 308 ? -0.482 13.391 3.323 1.00 80.81 308 ASN A CA 1
ATOM 2302 C C . ASN A 1 308 ? 1.047 13.556 3.225 1.00 80.81 308 ASN A C 1
ATOM 2304 O O . ASN A 1 308 ? 1.622 14.414 3.889 1.00 80.81 308 ASN A O 1
ATOM 2308 N N . CYS A 1 309 ? 1.715 12.806 2.351 1.00 85.62 309 CYS A N 1
ATOM 2309 C CA . CYS A 1 309 ? 3.161 12.912 2.169 1.00 85.62 309 CYS A CA 1
ATOM 2310 C C . CYS A 1 309 ? 3.613 14.161 1.396 1.00 85.62 309 CYS A C 1
ATOM 2312 O O . CYS A 1 309 ? 4.798 14.421 1.274 1.00 85.62 309 CYS A O 1
ATOM 2314 N N . SER A 1 310 ? 2.693 15.013 0.941 1.00 84.19 310 SER A N 1
ATOM 2315 C CA . SER A 1 310 ? 3.056 16.353 0.464 1.00 84.19 310 SER A CA 1
ATOM 2316 C C . SER A 1 310 ? 3.341 17.332 1.611 1.00 84.19 310 SER A C 1
ATOM 2318 O O . SER A 1 310 ? 3.890 18.406 1.367 1.00 84.19 310 SER A O 1
ATOM 2320 N N . ALA A 1 311 ? 2.961 16.996 2.851 1.00 84.31 311 ALA A N 1
ATOM 2321 C CA . ALA A 1 311 ? 3.187 17.844 4.016 1.00 84.31 311 ALA A CA 1
ATOM 2322 C C . ALA A 1 311 ? 4.682 17.948 4.345 1.00 84.31 311 ALA A C 1
ATOM 2324 O O . ALA A 1 311 ? 5.420 16.965 4.272 1.00 84.31 311 ALA A O 1
ATOM 2325 N N . ALA A 1 312 ? 5.131 19.135 4.760 1.00 84.25 312 ALA A N 1
ATOM 2326 C CA . ALA A 1 312 ? 6.523 19.361 5.136 1.00 84.25 312 ALA A CA 1
ATOM 2327 C C . ALA A 1 312 ? 6.988 18.347 6.201 1.00 84.25 312 ALA A C 1
ATOM 2329 O O . ALA A 1 312 ? 6.322 18.144 7.217 1.00 84.25 312 ALA A O 1
ATOM 2330 N N . GLY A 1 313 ? 8.134 17.708 5.955 1.00 82.56 313 GLY A N 1
ATOM 2331 C CA . GLY A 1 313 ? 8.671 16.634 6.802 1.00 82.56 313 GLY A CA 1
ATOM 2332 C C . GLY A 1 313 ? 8.208 15.218 6.434 1.00 82.56 313 GLY A C 1
ATOM 2333 O O . GLY A 1 313 ? 8.733 14.263 6.996 1.00 82.56 313 GLY A O 1
ATOM 2334 N N . TYR A 1 314 ? 7.292 15.069 5.471 1.00 83.94 314 TYR A N 1
ATOM 2335 C CA . TYR A 1 314 ? 6.741 13.783 5.028 1.00 83.94 314 TYR A CA 1
ATOM 2336 C C . TYR A 1 314 ? 6.914 13.528 3.534 1.00 83.94 314 TYR A C 1
ATOM 2338 O O . TYR A 1 314 ? 6.180 12.719 2.994 1.00 83.94 314 TYR A O 1
ATOM 2346 N N . GLN A 1 315 ? 7.830 14.221 2.862 1.00 90.88 315 GLN A N 1
ATOM 2347 C CA . GLN A 1 315 ? 7.956 14.242 1.401 1.00 90.88 315 GLN A CA 1
ATOM 2348 C C . GLN A 1 315 ? 9.000 13.218 0.932 1.00 90.88 315 GLN A C 1
ATOM 2350 O O . GLN A 1 315 ? 10.139 13.609 0.656 1.00 90.88 315 GLN A O 1
ATOM 2355 N N . PRO A 1 316 ? 8.683 11.906 0.833 1.00 92.00 316 PRO A N 1
ATOM 2356 C CA . PRO A 1 316 ? 9.697 10.892 0.575 1.00 92.00 316 PRO A CA 1
ATOM 2357 C C . PRO A 1 316 ? 10.325 11.073 -0.813 1.00 92.00 316 PRO A C 1
ATOM 2359 O O . PRO A 1 316 ? 11.522 10.860 -0.975 1.00 92.00 316 PRO A O 1
ATOM 2362 N N . PHE A 1 317 ? 9.560 11.553 -1.795 1.00 94.38 317 PHE A N 1
ATOM 2363 C CA . PHE A 1 317 ? 10.048 11.857 -3.142 1.00 94.38 317 PHE A CA 1
ATOM 2364 C C . PHE A 1 317 ? 10.861 13.159 -3.228 1.00 94.38 317 PHE A C 1
ATOM 2366 O O . PHE A 1 317 ? 11.586 13.357 -4.199 1.00 94.38 317 PHE A O 1
ATOM 2373 N N . GLY A 1 318 ? 10.744 14.055 -2.240 1.00 91.75 318 GLY A N 1
ATOM 2374 C CA . GLY A 1 318 ? 11.559 15.272 -2.147 1.00 91.75 318 GLY A CA 1
ATOM 2375 C C . GLY A 1 318 ? 12.895 15.050 -1.430 1.00 91.75 318 GLY A C 1
ATOM 2376 O O . GLY A 1 318 ? 13.856 15.770 -1.679 1.00 91.75 318 GLY A O 1
ATOM 2377 N N . ALA A 1 319 ? 12.967 14.047 -0.547 1.00 89.88 319 ALA A N 1
ATOM 2378 C CA . ALA A 1 319 ? 14.170 13.698 0.218 1.00 89.88 319 ALA A CA 1
ATOM 2379 C C . ALA A 1 319 ? 15.106 12.707 -0.502 1.00 89.88 319 ALA A C 1
ATOM 2381 O O . ALA A 1 319 ? 16.243 12.499 -0.076 1.00 89.88 319 ALA A O 1
ATOM 2382 N N . ASN A 1 320 ? 14.622 12.083 -1.574 1.00 94.56 320 ASN A N 1
ATOM 2383 C CA . ASN A 1 320 ? 15.322 11.070 -2.354 1.00 94.56 320 ASN A CA 1
ATOM 2384 C C . ASN A 1 320 ? 15.452 11.532 -3.807 1.00 94.56 320 ASN A C 1
ATOM 2386 O O . ASN A 1 320 ? 14.747 12.438 -4.242 1.00 94.56 320 ASN A O 1
ATOM 2390 N N . ASN A 1 321 ? 16.355 10.919 -4.570 1.00 95.31 321 ASN A N 1
ATOM 2391 C CA . ASN A 1 321 ? 16.610 11.304 -5.962 1.00 95.31 321 ASN A CA 1
ATOM 2392 C C . ASN A 1 321 ? 16.455 10.139 -6.951 1.00 95.31 321 ASN A C 1
ATOM 2394 O O . ASN A 1 321 ? 16.547 10.355 -8.162 1.00 95.31 321 ASN A O 1
ATOM 2398 N N . GLN A 1 322 ? 16.186 8.924 -6.466 1.00 96.12 322 GLN A N 1
ATOM 2399 C CA . GLN A 1 322 ? 16.018 7.739 -7.298 1.00 96.12 322 GLN A CA 1
ATOM 2400 C C . GLN A 1 322 ? 14.960 6.789 -6.715 1.00 96.12 322 GLN A C 1
ATOM 2402 O O . GLN A 1 322 ? 14.904 6.566 -5.507 1.00 96.12 322 GLN A O 1
ATOM 2407 N N . LEU A 1 323 ? 14.140 6.212 -7.595 1.00 97.50 323 LEU A N 1
ATOM 2408 C CA . LEU A 1 323 ? 13.244 5.092 -7.312 1.00 97.50 323 LEU A CA 1
ATOM 2409 C C . LEU A 1 323 ? 13.934 3.789 -7.730 1.00 97.50 323 LEU A C 1
ATOM 2411 O O . LEU A 1 323 ? 14.327 3.654 -8.887 1.00 97.50 323 LEU A O 1
ATOM 2415 N N . GLN A 1 324 ? 14.064 2.839 -6.811 1.00 97.50 324 GLN A N 1
ATOM 2416 C CA . GLN A 1 324 ? 14.596 1.503 -7.068 1.00 97.50 324 GLN A CA 1
ATOM 2417 C C . GLN A 1 324 ? 13.518 0.440 -6.884 1.00 97.50 324 GLN A C 1
ATOM 2419 O O . GLN A 1 324 ? 12.671 0.578 -6.005 1.00 97.50 324 GLN A O 1
ATOM 2424 N N . PHE A 1 325 ? 13.532 -0.592 -7.724 1.00 98.06 325 PHE A N 1
ATOM 2425 C CA . PHE A 1 325 ? 12.652 -1.756 -7.603 1.00 98.06 325 PHE A CA 1
ATOM 2426 C C . PHE A 1 325 ? 13.142 -2.907 -8.480 1.00 98.06 325 PHE A C 1
ATOM 2428 O O . PHE A 1 325 ? 13.827 -2.702 -9.489 1.00 98.06 325 PHE A O 1
ATOM 2435 N N . TRP A 1 326 ? 12.715 -4.115 -8.132 1.00 97.94 326 TRP A N 1
ATOM 2436 C CA . TRP A 1 326 ? 12.802 -5.286 -8.991 1.00 97.94 326 TRP A CA 1
ATOM 2437 C C . TRP A 1 326 ? 11.470 -5.543 -9.677 1.00 97.94 326 TRP A C 1
ATOM 2439 O O . TRP A 1 326 ? 10.405 -5.396 -9.080 1.00 97.94 326 TRP A O 1
ATOM 2449 N N . VAL A 1 327 ? 11.528 -5.969 -10.934 1.00 97.81 327 VAL A N 1
ATOM 2450 C CA . VAL A 1 327 ? 10.346 -6.356 -11.705 1.00 97.81 327 VAL A CA 1
ATOM 2451 C C . VAL A 1 327 ? 10.611 -7.620 -12.510 1.00 97.81 327 VAL A C 1
ATOM 2453 O O . VAL A 1 327 ? 11.707 -7.817 -13.036 1.00 97.81 327 VAL A O 1
ATOM 2456 N N . ARG A 1 328 ? 9.597 -8.472 -12.644 1.00 96.56 328 ARG A N 1
ATOM 2457 C CA . ARG A 1 328 ? 9.602 -9.592 -13.594 1.00 96.56 328 ARG A CA 1
ATOM 2458 C C . ARG A 1 328 ? 8.244 -9.784 -14.241 1.00 96.56 328 ARG A C 1
ATOM 2460 O O . ARG A 1 328 ? 7.220 -9.424 -13.661 1.00 96.56 328 ARG A O 1
ATOM 2467 N N . SER A 1 329 ? 8.231 -10.439 -15.398 1.00 95.50 329 SER A N 1
ATOM 2468 C CA . SER A 1 329 ? 7.013 -11.087 -15.884 1.00 95.50 329 SER A CA 1
ATOM 2469 C C . SER A 1 329 ? 6.564 -12.188 -14.912 1.00 95.50 329 SER A C 1
ATOM 2471 O O . SER A 1 329 ? 7.383 -12.918 -14.346 1.00 95.50 329 SER A O 1
ATOM 2473 N N . ASN A 1 330 ? 5.251 -12.316 -14.735 1.00 93.19 330 ASN A N 1
ATOM 2474 C CA . ASN A 1 330 ? 4.620 -13.387 -13.967 1.00 93.19 330 ASN A CA 1
ATOM 2475 C C . ASN A 1 330 ? 3.916 -14.425 -14.862 1.00 93.19 330 ASN A C 1
ATOM 2477 O O . ASN A 1 330 ? 3.032 -15.142 -14.404 1.00 93.19 330 ASN A O 1
ATOM 2481 N N . SER A 1 331 ? 4.310 -14.519 -16.136 1.00 88.31 331 SER A N 1
ATOM 2482 C CA . SER A 1 331 ? 3.855 -15.584 -17.036 1.00 88.31 331 SER A CA 1
ATOM 2483 C C . SER A 1 331 ? 4.546 -16.920 -16.739 1.00 88.31 331 SER A C 1
ATOM 2485 O O . SER A 1 331 ? 5.736 -16.964 -16.414 1.00 88.31 331 SER A O 1
ATOM 2487 N N . SER A 1 332 ? 3.796 -18.015 -16.879 1.00 81.69 332 SER A N 1
ATOM 2488 C CA . SER A 1 332 ? 4.303 -19.389 -16.821 1.00 81.69 332 SER A CA 1
ATOM 2489 C C . SER A 1 332 ? 5.027 -19.828 -18.097 1.00 81.69 332 SER A C 1
ATOM 2491 O O . SER A 1 332 ? 5.908 -20.687 -18.015 1.00 81.69 332 SER A O 1
ATOM 2493 N N . GLY A 1 333 ? 4.667 -19.265 -19.254 1.00 75.44 333 GLY A N 1
ATOM 2494 C CA . GLY A 1 333 ? 5.163 -19.676 -20.567 1.00 75.44 333 GLY A CA 1
ATOM 2495 C C . GLY A 1 333 ? 6.355 -18.865 -21.087 1.00 75.44 333 GLY A C 1
ATOM 2496 O O . GLY A 1 333 ? 6.432 -17.648 -20.921 1.00 75.44 333 GLY A O 1
ATOM 2497 N N . ASP A 1 334 ? 7.272 -19.544 -21.785 1.00 64.56 334 ASP A N 1
ATOM 2498 C CA . ASP A 1 334 ? 8.414 -18.919 -22.481 1.00 64.56 334 ASP A CA 1
ATOM 2499 C C . ASP A 1 334 ? 7.987 -18.132 -23.737 1.00 64.56 334 ASP A C 1
ATOM 2501 O O . ASP A 1 334 ? 8.719 -17.274 -24.230 1.00 64.56 334 ASP A O 1
ATOM 2505 N N . ALA A 1 335 ? 6.791 -18.409 -24.259 1.00 62.09 335 ALA A N 1
ATOM 2506 C CA . ALA A 1 335 ? 6.155 -17.642 -25.322 1.00 62.09 335 ALA A CA 1
ATOM 2507 C C . ALA A 1 335 ? 5.014 -16.805 -24.736 1.00 62.09 335 ALA A C 1
ATOM 2509 O O . ALA A 1 335 ? 4.343 -17.250 -23.808 1.00 62.09 335 ALA A O 1
ATOM 2510 N N . ALA A 1 336 ? 4.759 -15.624 -25.309 1.00 59.19 336 ALA A N 1
ATOM 2511 C CA . ALA A 1 336 ? 3.508 -14.915 -25.061 1.00 59.19 336 ALA A CA 1
ATOM 2512 C C . ALA A 1 336 ? 2.358 -15.780 -25.595 1.00 59.19 336 ALA A C 1
ATOM 2514 O O . ALA A 1 336 ? 2.038 -15.710 -26.782 1.00 59.19 336 ALA A O 1
ATOM 2515 N N . ASP A 1 337 ? 1.761 -16.619 -24.748 1.00 65.88 337 ASP A N 1
ATOM 2516 C CA . ASP A 1 337 ? 0.368 -16.987 -24.954 1.00 65.88 337 ASP A CA 1
ATOM 2517 C C . ASP A 1 337 ? -0.430 -15.707 -24.671 1.00 65.88 337 ASP A C 1
ATOM 2519 O O . ASP A 1 337 ? -0.444 -15.248 -23.522 1.00 65.88 337 ASP A O 1
ATOM 2523 N N . PRO A 1 338 ? -1.079 -15.103 -25.685 1.00 61.75 338 PRO A N 1
ATOM 2524 C CA . PRO A 1 338 ? -1.843 -13.873 -25.498 1.00 61.75 338 PRO A CA 1
ATOM 2525 C C . PRO A 1 338 ? -2.970 -14.033 -24.468 1.00 61.75 338 PRO A C 1
ATOM 2527 O O . PRO A 1 338 ? -3.525 -13.039 -24.005 1.00 61.75 338 PRO A O 1
ATOM 2530 N N . ARG A 1 339 ? -3.327 -15.279 -24.126 1.00 69.12 339 ARG A N 1
ATOM 2531 C CA . ARG A 1 339 ? -4.320 -15.618 -23.104 1.00 69.12 339 ARG A CA 1
ATOM 2532 C C . ARG A 1 339 ? -3.734 -15.693 -21.694 1.00 69.12 339 ARG A C 1
ATOM 2534 O O . ARG A 1 339 ? -4.502 -15.617 -20.744 1.00 69.12 339 ARG A O 1
ATOM 2541 N N . GLU A 1 340 ? -2.418 -15.860 -21.545 1.00 75.81 340 GLU A N 1
ATOM 2542 C CA . GLU A 1 340 ? -1.759 -15.908 -20.232 1.00 75.81 340 GLU A CA 1
ATOM 2543 C C . GLU A 1 340 ? -1.242 -14.532 -19.804 1.00 75.81 340 GLU A C 1
ATOM 2545 O O . GLU A 1 340 ? -1.513 -14.087 -18.690 1.00 75.81 340 GLU A O 1
ATOM 2550 N N . SER A 1 341 ? -0.457 -13.868 -20.658 1.00 85.56 341 SER A N 1
ATOM 2551 C CA . SER A 1 341 ? 0.147 -12.565 -20.359 1.00 85.56 341 SER A CA 1
ATOM 2552 C C . SER A 1 341 ? 0.826 -11.979 -21.595 1.00 85.56 341 SER A C 1
ATOM 2554 O O . SER A 1 341 ? 1.514 -12.676 -22.339 1.00 85.56 341 SER A O 1
ATOM 2556 N N . ALA A 1 342 ? 0.753 -10.659 -21.731 1.00 88.25 342 ALA A N 1
ATOM 2557 C CA . ALA A 1 342 ? 1.508 -9.874 -22.697 1.00 88.25 342 ALA A CA 1
ATOM 2558 C C . ALA A 1 342 ? 3.024 -9.923 -22.511 1.00 88.25 342 ALA A C 1
ATOM 2560 O O . ALA A 1 342 ? 3.772 -9.491 -23.389 1.00 88.25 342 ALA A O 1
ATOM 2561 N N . TYR A 1 343 ? 3.477 -10.371 -21.344 1.00 91.88 343 TYR A N 1
ATOM 2562 C CA . TYR A 1 343 ? 4.877 -10.363 -20.959 1.00 91.88 343 TYR A CA 1
ATOM 2563 C C . TYR A 1 343 ? 5.376 -11.810 -20.936 1.00 91.88 343 TYR A C 1
ATOM 2565 O O . TYR A 1 343 ? 5.064 -12.519 -19.978 1.00 91.88 343 TYR A O 1
ATOM 2573 N N . PRO A 1 344 ? 6.127 -12.280 -21.950 1.00 91.19 344 PRO A N 1
ATOM 2574 C CA . PRO A 1 344 ? 6.761 -13.594 -21.905 1.00 91.19 344 PRO A CA 1
ATOM 2575 C C . PRO A 1 344 ? 7.583 -13.798 -20.632 1.00 91.19 344 PRO A C 1
ATOM 2577 O O . PRO A 1 344 ? 8.142 -12.851 -20.065 1.00 91.19 344 PRO A O 1
ATOM 2580 N N . ARG A 1 345 ? 7.700 -15.045 -20.178 1.00 91.38 345 ARG A N 1
ATOM 2581 C CA . ARG A 1 345 ? 8.579 -15.360 -19.057 1.00 91.38 345 ARG A CA 1
ATOM 2582 C C . ARG A 1 345 ? 10.014 -14.931 -19.371 1.00 91.38 345 ARG A C 1
ATOM 2584 O O . ARG A 1 345 ? 10.556 -15.225 -20.431 1.00 91.38 345 ARG A O 1
ATOM 2591 N N . GLY A 1 346 ? 10.629 -14.216 -18.430 1.00 90.88 346 GLY A N 1
ATOM 2592 C CA . GLY A 1 346 ? 11.983 -13.694 -18.605 1.00 90.88 346 GLY A CA 1
ATOM 2593 C C . GLY A 1 346 ? 12.090 -12.502 -19.559 1.00 90.88 346 GLY A C 1
ATOM 2594 O O . GLY A 1 346 ? 13.202 -12.183 -19.959 1.00 90.88 346 GLY A O 1
ATOM 2595 N N . SER A 1 347 ? 10.988 -11.834 -19.921 1.00 93.00 347 SER A N 1
ATOM 2596 C CA . SER A 1 347 ? 11.030 -10.506 -20.544 1.00 93.00 347 SER A CA 1
ATOM 2597 C C . SER A 1 347 ? 10.824 -9.396 -19.509 1.00 93.00 347 SER A C 1
ATOM 2599 O O . SER A 1 347 ? 10.241 -9.614 -18.443 1.00 93.00 347 SER A O 1
ATOM 2601 N N . ILE A 1 348 ? 11.253 -8.178 -19.848 1.00 95.31 348 ILE A N 1
ATOM 2602 C CA . ILE A 1 348 ? 10.904 -6.965 -19.098 1.00 95.31 348 ILE A CA 1
ATOM 2603 C C . ILE A 1 348 ? 9.428 -6.640 -19.387 1.00 95.31 348 ILE A C 1
ATOM 2605 O O . ILE A 1 348 ? 9.069 -6.528 -20.563 1.00 95.31 348 ILE A O 1
ATOM 2609 N N . PRO A 1 349 ? 8.560 -6.503 -18.368 1.00 95.56 349 PRO A N 1
ATOM 2610 C CA . PRO A 1 349 ? 7.191 -6.044 -18.575 1.00 95.56 349 PRO A CA 1
ATOM 2611 C C . PRO A 1 349 ? 7.148 -4.628 -19.166 1.00 95.56 349 PRO A C 1
ATOM 2613 O O . PRO A 1 349 ? 7.844 -3.730 -18.692 1.00 95.56 349 PRO A O 1
ATOM 2616 N N . ASP A 1 350 ? 6.316 -4.420 -20.188 1.00 95.06 350 ASP A N 1
ATOM 2617 C CA . ASP A 1 350 ? 6.079 -3.097 -20.780 1.00 95.06 350 ASP A CA 1
ATOM 2618 C C . ASP A 1 350 ? 5.186 -2.269 -19.848 1.00 95.06 350 ASP A C 1
ATOM 2620 O O . ASP A 1 350 ? 3.950 -2.354 -19.907 1.00 95.06 350 ASP A O 1
ATOM 2624 N N . LEU A 1 351 ? 5.838 -1.551 -18.931 1.00 96.19 351 LEU A N 1
ATOM 2625 C CA . LEU A 1 351 ? 5.212 -0.695 -17.930 1.00 96.19 351 LEU A CA 1
ATOM 2626 C C . LEU A 1 351 ? 5.670 0.759 -18.095 1.00 96.19 351 LEU A C 1
ATOM 2628 O O . LEU A 1 351 ? 6.856 1.025 -18.302 1.00 96.19 351 LEU A O 1
ATOM 2632 N N . SER A 1 352 ? 4.738 1.689 -17.927 1.00 96.62 352 SER A N 1
ATOM 2633 C CA . SER A 1 352 ? 5.000 3.108 -17.675 1.00 96.62 352 SER A CA 1
ATOM 2634 C C . SER A 1 352 ? 4.996 3.384 -16.176 1.00 96.62 352 SER A C 1
ATOM 2636 O O . SER A 1 352 ? 4.184 2.823 -15.433 1.00 96.62 352 SER A O 1
ATOM 2638 N N . LEU A 1 353 ? 5.861 4.295 -15.738 1.00 97.31 353 LEU A N 1
ATOM 2639 C CA . LEU A 1 353 ? 5.868 4.801 -14.370 1.00 97.31 353 LEU A CA 1
ATOM 2640 C C . LEU A 1 353 ? 5.241 6.195 -14.311 1.00 97.31 353 LEU A C 1
ATOM 2642 O O . LEU A 1 353 ? 5.617 7.070 -15.087 1.00 97.31 353 LEU A O 1
ATOM 2646 N N . TYR A 1 354 ? 4.348 6.434 -13.349 1.00 96.44 354 TYR A N 1
ATOM 2647 C CA . TYR A 1 354 ? 3.754 7.760 -13.131 1.00 96.44 354 TYR A CA 1
ATOM 2648 C C . TYR A 1 354 ? 3.891 8.212 -11.687 1.00 96.44 354 TYR A C 1
ATOM 2650 O O . TYR A 1 354 ? 3.398 7.538 -10.781 1.00 96.44 354 TYR A O 1
ATOM 2658 N N . LEU A 1 355 ? 4.467 9.398 -11.498 1.00 96.50 355 LEU A N 1
ATOM 2659 C CA . LEU A 1 355 ? 4.404 10.133 -10.240 1.00 96.50 355 LEU A CA 1
ATOM 2660 C C . LEU A 1 355 ? 3.276 11.154 -10.292 1.00 96.50 355 LEU A C 1
ATOM 2662 O O . LEU A 1 355 ? 3.184 11.950 -11.230 1.00 96.50 355 LEU A O 1
ATOM 2666 N N . ASN A 1 356 ? 2.410 11.134 -9.284 1.00 95.25 356 ASN A N 1
ATOM 2667 C CA . ASN A 1 356 ? 1.318 12.093 -9.191 1.00 95.25 356 ASN A CA 1
ATOM 2668 C C . ASN A 1 356 ? 0.888 12.353 -7.743 1.00 95.25 356 ASN A C 1
ATOM 2670 O O . ASN A 1 356 ? 1.366 11.728 -6.793 1.00 95.25 356 ASN A O 1
ATOM 2674 N N . ASN A 1 357 ? -0.025 13.300 -7.589 1.00 93.38 357 ASN A N 1
ATOM 2675 C CA . ASN A 1 357 ? -0.775 13.570 -6.381 1.00 93.38 357 ASN A CA 1
ATOM 2676 C C . ASN A 1 357 ? -2.264 13.500 -6.732 1.00 93.38 357 ASN A C 1
ATOM 2678 O O . ASN A 1 357 ? -2.841 14.450 -7.263 1.00 93.38 357 ASN A O 1
ATOM 2682 N N . GLN A 1 358 ? -2.858 12.335 -6.461 1.00 86.94 358 GLN A N 1
ATOM 2683 C CA . GLN A 1 358 ? -4.255 12.043 -6.786 1.00 86.94 358 GLN A CA 1
ATOM 2684 C C . GLN A 1 358 ? -5.228 13.006 -6.100 1.00 86.94 358 GLN A C 1
ATOM 2686 O O . GLN A 1 358 ? -6.216 13.385 -6.715 1.00 86.94 358 GLN A O 1
ATOM 2691 N N . GLU A 1 359 ? -4.919 13.460 -4.881 1.00 84.56 359 GLU A N 1
ATOM 2692 C CA . GLU A 1 359 ? -5.768 14.404 -4.141 1.00 84.56 359 GLU A CA 1
ATOM 2693 C C . GLU A 1 359 ? -5.859 15.771 -4.834 1.00 84.56 359 GLU A C 1
ATOM 2695 O O . GLU 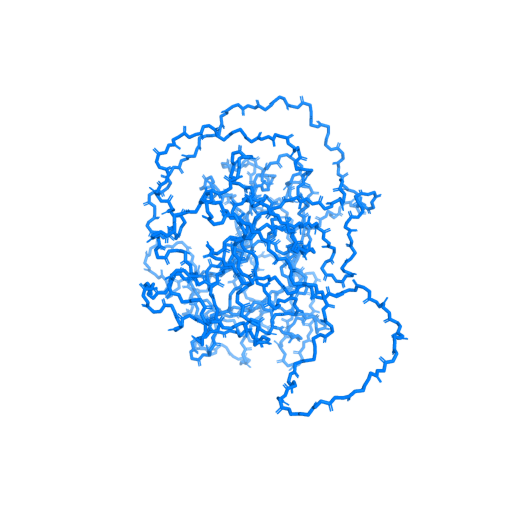A 1 359 ? -6.882 16.440 -4.753 1.00 84.56 359 GLU A O 1
ATOM 2700 N N . LEU A 1 360 ? -4.800 16.184 -5.539 1.00 86.94 360 LEU A N 1
ATOM 2701 C CA . LEU A 1 360 ? -4.799 17.419 -6.327 1.00 86.94 360 LEU A CA 1
ATOM 2702 C C . LEU A 1 360 ? -5.252 17.197 -7.777 1.00 86.94 360 LEU A C 1
ATOM 2704 O O . LEU A 1 360 ? -5.417 18.165 -8.517 1.00 86.94 360 LEU A O 1
ATOM 2708 N N . GLY A 1 361 ? -5.398 15.944 -8.220 1.00 89.88 361 GLY A N 1
ATOM 2709 C CA . GLY A 1 361 ? -5.596 15.616 -9.634 1.00 89.88 361 GLY A CA 1
ATOM 2710 C C . GLY A 1 361 ? -4.415 16.037 -10.521 1.00 89.88 361 GLY A C 1
ATOM 2711 O O . GLY A 1 361 ? -4.595 16.311 -11.706 1.00 89.88 361 GLY A O 1
ATOM 2712 N N . GLN A 1 362 ? -3.209 16.128 -9.954 1.00 93.56 362 GLN A N 1
ATOM 2713 C CA . GLN A 1 362 ? -2.011 16.636 -10.627 1.00 93.56 362 GLN A CA 1
ATOM 2714 C C . GLN A 1 362 ? -0.964 15.536 -10.769 1.00 93.56 362 GLN A C 1
ATOM 2716 O O . GLN A 1 362 ? -0.741 14.772 -9.836 1.00 93.56 362 GLN A O 1
ATOM 2721 N N . GLY A 1 363 ? -0.281 15.473 -11.911 1.00 93.38 363 GLY A N 1
ATOM 2722 C CA . GLY A 1 363 ? 0.793 14.513 -12.172 1.00 93.38 363 GLY A CA 1
ATOM 2723 C C . GLY A 1 363 ? 2.007 15.171 -12.805 1.00 93.38 363 GLY A C 1
ATOM 2724 O O . GLY A 1 363 ? 1.901 16.269 -13.353 1.00 93.38 363 GLY A O 1
ATOM 2725 N N . CYS A 1 364 ? 3.151 14.494 -12.734 1.00 95.81 364 CYS A N 1
ATOM 2726 C CA . CYS A 1 364 ? 4.335 14.931 -13.461 1.00 95.81 364 CYS A CA 1
ATOM 2727 C C . CYS A 1 364 ? 4.128 14.791 -14.977 1.00 95.81 364 CYS A C 1
ATOM 2729 O O . CYS A 1 364 ? 3.301 14.002 -15.439 1.00 95.81 364 CYS A O 1
ATOM 2731 N N . SER A 1 365 ? 4.857 15.593 -15.755 1.00 93.62 365 SER A N 1
ATOM 2732 C CA . SER A 1 365 ? 4.630 15.708 -17.202 1.00 93.62 365 SER A CA 1
ATOM 2733 C C . SER A 1 365 ? 5.208 14.543 -18.013 1.00 93.62 365 SER A C 1
ATOM 2735 O O . SER A 1 365 ? 4.713 14.259 -19.104 1.00 93.62 365 SER A O 1
ATOM 2737 N N . ALA A 1 366 ? 6.216 13.844 -17.482 1.00 93.88 366 ALA A N 1
ATOM 2738 C CA . ALA A 1 366 ? 6.828 12.683 -18.115 1.00 93.88 366 ALA A CA 1
ATOM 2739 C C . ALA A 1 366 ? 6.507 11.383 -17.362 1.00 93.88 366 ALA A C 1
ATOM 2741 O O . ALA A 1 366 ? 6.360 11.353 -16.138 1.00 93.88 366 ALA A O 1
ATOM 2742 N N . SER A 1 367 ? 6.421 10.293 -18.126 1.00 94.50 367 SER A N 1
ATOM 2743 C CA . SER A 1 367 ? 6.167 8.938 -17.630 1.00 94.50 367 SER A CA 1
ATOM 2744 C C . SER A 1 367 ? 7.151 7.965 -18.280 1.00 94.50 367 SER A C 1
ATOM 2746 O O . SER A 1 367 ? 6.932 7.531 -19.410 1.00 94.50 367 SER A O 1
ATOM 2748 N N . PRO A 1 368 ? 8.297 7.675 -17.637 1.00 96.06 368 PRO A N 1
ATOM 2749 C CA . PRO A 1 368 ? 9.305 6.814 -18.238 1.00 96.06 368 PRO A CA 1
ATOM 2750 C C . PRO A 1 368 ? 8.758 5.392 -18.405 1.00 96.06 368 PRO A C 1
ATOM 2752 O O . PRO A 1 368 ? 8.173 4.822 -17.479 1.00 96.06 368 PRO A O 1
ATOM 2755 N N . ARG A 1 369 ? 8.982 4.810 -19.586 1.00 96.06 369 ARG A N 1
ATOM 2756 C CA . ARG A 1 369 ? 8.642 3.418 -19.900 1.00 96.06 369 ARG A CA 1
ATOM 2757 C C . ARG A 1 369 ? 9.830 2.512 -19.647 1.00 96.06 369 ARG A C 1
ATOM 2759 O O . ARG A 1 369 ? 10.935 2.822 -20.080 1.00 96.06 369 ARG A O 1
ATOM 2766 N N . LEU A 1 370 ? 9.619 1.365 -19.003 1.00 95.88 370 LEU A N 1
ATOM 2767 C CA . LEU A 1 370 ? 10.720 0.471 -18.614 1.00 95.88 370 LEU A CA 1
ATOM 2768 C C . LEU A 1 370 ? 11.562 -0.004 -19.801 1.00 95.88 370 LEU A C 1
ATOM 2770 O O . LEU A 1 370 ? 12.777 -0.116 -19.675 1.00 95.88 370 LEU A O 1
ATOM 2774 N N . LEU A 1 371 ? 10.934 -0.231 -20.958 1.00 94.75 371 LEU A N 1
ATOM 2775 C CA . LEU A 1 371 ? 11.623 -0.633 -22.190 1.00 94.75 371 LEU A CA 1
ATOM 2776 C C . LEU A 1 371 ? 12.473 0.486 -22.816 1.00 94.75 371 LEU A C 1
ATOM 2778 O O . LEU A 1 371 ? 13.327 0.207 -23.653 1.00 94.75 371 LEU A O 1
ATOM 2782 N N . GLU A 1 372 ? 12.234 1.740 -22.432 1.00 94.56 372 GLU A N 1
ATOM 2783 C CA . GLU A 1 372 ? 12.931 2.926 -22.942 1.00 94.56 372 GLU A CA 1
ATOM 2784 C C . GLU A 1 372 ? 14.018 3.416 -21.974 1.00 94.56 372 GLU A C 1
ATOM 2786 O O . GLU A 1 372 ? 14.852 4.246 -22.340 1.00 94.56 372 GLU A O 1
ATOM 2791 N N . ILE A 1 373 ? 14.045 2.891 -20.743 1.00 92.31 373 ILE A N 1
ATOM 2792 C CA . ILE A 1 373 ? 15.101 3.177 -19.773 1.00 92.31 373 ILE A CA 1
ATOM 2793 C C . ILE A 1 373 ? 16.356 2.418 -20.226 1.00 92.31 373 ILE A C 1
ATOM 2795 O O . ILE A 1 373 ? 16.336 1.186 -20.237 1.00 92.31 373 ILE A O 1
ATOM 2799 N N . PRO A 1 374 ? 17.449 3.115 -20.603 1.00 75.12 374 PRO A N 1
ATOM 2800 C CA . PRO A 1 374 ? 18.484 2.548 -21.464 1.00 75.12 374 PRO A CA 1
ATOM 2801 C C . PRO A 1 374 ? 19.102 1.237 -20.987 1.00 75.12 374 PRO A C 1
ATOM 2803 O O . PRO A 1 374 ? 19.485 0.442 -21.839 1.00 75.12 374 PRO A O 1
ATOM 2806 N N . GLN A 1 375 ? 19.213 0.995 -19.675 1.00 63.56 375 GLN A N 1
ATOM 2807 C CA . GLN A 1 375 ? 19.723 -0.252 -19.100 1.00 63.56 375 GLN A CA 1
ATOM 2808 C C . GLN A 1 375 ? 19.147 -0.444 -17.690 1.00 63.56 375 GLN A C 1
ATOM 2810 O O . GLN A 1 375 ? 19.222 0.462 -16.858 1.00 63.56 375 GLN A O 1
ATOM 2815 N N . TYR A 1 376 ? 18.587 -1.624 -17.416 1.00 78.38 376 TYR A N 1
ATOM 2816 C CA . TYR A 1 376 ? 18.392 -2.080 -16.040 1.00 78.38 376 TYR A CA 1
ATOM 2817 C C . TYR A 1 376 ? 19.774 -2.289 -15.399 1.00 78.38 376 TYR A C 1
ATOM 2819 O O . TYR A 1 376 ? 20.741 -2.606 -16.093 1.00 78.38 376 TYR A O 1
ATOM 2827 N N . GLN A 1 377 ? 19.887 -2.068 -14.092 1.00 80.69 377 GLN A N 1
ATOM 2828 C CA . GLN A 1 377 ? 21.176 -2.104 -13.394 1.00 80.69 377 GLN A CA 1
ATOM 2829 C C . GLN A 1 377 ? 21.691 -3.537 -13.260 1.00 80.69 377 GLN A C 1
ATOM 2831 O O . GLN A 1 377 ? 22.841 -3.811 -13.584 1.00 80.69 377 GLN A O 1
ATOM 2836 N N . ASP A 1 378 ? 20.806 -4.448 -12.854 1.00 89.12 378 ASP A N 1
ATOM 2837 C CA . ASP A 1 378 ? 21.131 -5.841 -12.560 1.00 89.12 378 ASP A CA 1
ATOM 2838 C C . ASP A 1 378 ? 20.002 -6.779 -12.993 1.00 89.12 378 ASP A C 1
ATOM 2840 O O . ASP A 1 378 ? 18.843 -6.373 -13.123 1.00 89.12 378 ASP A O 1
ATOM 2844 N N . LYS A 1 379 ? 20.330 -8.060 -13.188 1.00 94.19 379 LYS A N 1
ATOM 2845 C CA . LYS A 1 379 ? 19.330 -9.121 -13.339 1.00 94.19 379 LYS A CA 1
ATOM 2846 C C . LYS A 1 379 ? 19.641 -10.315 -12.448 1.00 94.19 379 LYS A C 1
ATOM 2848 O O . LYS A 1 379 ? 20.802 -10.682 -12.281 1.00 94.19 379 LYS A O 1
ATOM 2853 N N . VAL A 1 380 ? 18.591 -10.951 -11.940 1.00 92.88 380 VAL A N 1
ATOM 2854 C CA . VAL A 1 380 ? 18.668 -12.200 -11.176 1.00 92.88 380 VAL A CA 1
ATOM 2855 C C . VAL A 1 380 ? 17.800 -13.241 -11.871 1.00 92.88 380 VAL A C 1
ATOM 2857 O O . VAL A 1 380 ? 16.601 -13.041 -12.062 1.00 92.88 380 VAL A O 1
ATOM 2860 N N . GLU A 1 381 ? 18.407 -14.352 -12.279 1.00 91.94 381 GLU A N 1
ATOM 2861 C CA . GLU A 1 381 ? 17.706 -15.447 -12.951 1.00 91.94 381 GLU A CA 1
ATOM 2862 C C . GLU A 1 381 ? 17.190 -16.459 -11.922 1.00 91.94 381 GLU A C 1
ATOM 2864 O O . GLU A 1 381 ? 17.950 -16.975 -11.104 1.00 91.94 381 GLU A O 1
ATOM 2869 N N . ASN A 1 382 ? 15.894 -16.772 -11.978 1.00 90.06 382 ASN A N 1
ATOM 2870 C CA . ASN A 1 382 ? 15.280 -17.840 -11.199 1.00 90.06 382 ASN A CA 1
ATOM 2871 C C . ASN A 1 382 ? 14.667 -18.879 -12.151 1.00 90.06 382 ASN A C 1
ATOM 2873 O O . ASN A 1 382 ? 13.738 -18.595 -12.913 1.00 90.06 382 ASN A O 1
ATOM 2877 N N . SER A 1 383 ? 15.161 -20.116 -12.079 1.00 83.12 383 SER A N 1
ATOM 2878 C CA . SER A 1 383 ? 14.747 -21.215 -12.964 1.00 83.12 383 SER A CA 1
ATOM 2879 C C . SER A 1 383 ? 13.267 -21.588 -12.853 1.00 83.12 383 SER A C 1
ATOM 2881 O O . SER A 1 383 ? 12.736 -22.227 -13.760 1.00 83.12 383 SER A O 1
ATOM 2883 N N . THR A 1 384 ? 12.580 -21.175 -11.785 1.00 85.94 384 THR A N 1
ATOM 2884 C CA . THR A 1 384 ? 11.154 -21.451 -11.547 1.00 85.94 384 THR A CA 1
ATOM 2885 C C . THR A 1 384 ? 10.273 -20.224 -11.778 1.00 85.94 384 THR A C 1
ATOM 2887 O O . THR A 1 384 ? 9.189 -20.351 -12.335 1.00 85.94 384 THR A O 1
ATOM 2890 N N . LEU A 1 385 ? 10.744 -19.028 -11.414 1.00 89.12 385 LEU A N 1
ATOM 2891 C CA . LEU A 1 385 ? 9.936 -17.799 -11.443 1.00 89.12 385 LEU A CA 1
ATOM 2892 C C . LEU A 1 385 ? 10.225 -16.881 -12.642 1.00 89.12 385 LEU A C 1
ATOM 2894 O O . LEU A 1 385 ? 9.433 -15.989 -12.932 1.00 89.12 385 LEU A O 1
ATOM 2898 N N . GLY A 1 386 ? 11.331 -17.105 -13.358 1.00 91.00 386 GLY A N 1
ATOM 2899 C CA . GLY A 1 386 ? 11.799 -16.240 -14.443 1.00 91.00 386 GLY A CA 1
ATOM 2900 C C . GLY A 1 386 ? 12.880 -15.256 -13.990 1.00 91.00 386 GLY A C 1
ATOM 2901 O O . GLY A 1 386 ? 13.488 -15.418 -12.933 1.00 91.00 386 GLY A O 1
ATOM 2902 N N . THR A 1 387 ? 13.148 -14.249 -14.818 1.00 95.38 387 THR A N 1
ATOM 2903 C CA . THR A 1 387 ? 14.218 -13.268 -14.588 1.00 95.38 387 THR A CA 1
ATOM 2904 C C . THR A 1 387 ? 13.663 -12.005 -13.949 1.00 95.38 387 THR A C 1
ATOM 2906 O O . THR A 1 387 ? 12.750 -11.388 -14.497 1.00 95.38 387 THR A O 1
ATOM 2909 N N . TYR A 1 388 ? 14.239 -11.613 -12.817 1.00 97.12 388 TYR A N 1
ATOM 2910 C CA . TYR A 1 388 ? 14.043 -10.307 -12.203 1.00 97.12 388 TYR A CA 1
ATOM 2911 C C . TYR A 1 388 ? 15.029 -9.291 -12.775 1.00 97.12 388 TYR A C 1
ATOM 2913 O O . TYR A 1 388 ? 16.209 -9.596 -12.946 1.00 97.12 388 TYR A O 1
ATOM 2921 N N . TYR A 1 389 ? 14.540 -8.082 -13.028 1.00 97.25 389 TYR A N 1
ATOM 2922 C CA . TYR 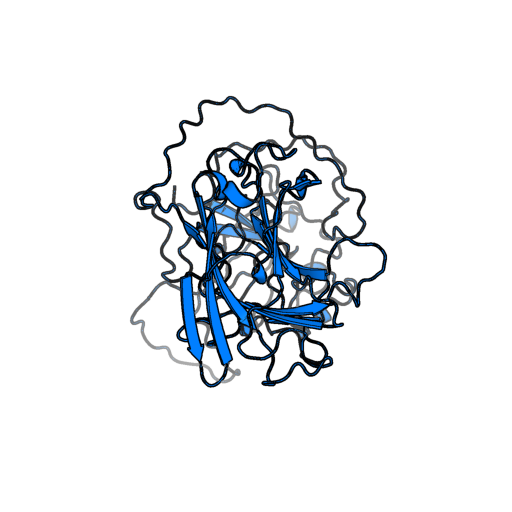A 1 389 ? 15.300 -6.940 -13.524 1.00 97.25 389 TYR A CA 1
ATOM 2923 C C . TYR A 1 389 ? 15.255 -5.814 -12.497 1.00 97.25 389 TYR A C 1
ATOM 2925 O O . TYR A 1 389 ? 14.170 -5.434 -12.058 1.00 97.25 389 TYR A O 1
ATOM 2933 N N . HIS A 1 390 ? 16.416 -5.282 -12.127 1.00 97.25 390 HIS A N 1
ATOM 2934 C CA . HIS A 1 390 ? 16.539 -4.178 -11.182 1.00 97.25 390 HIS A CA 1
ATOM 2935 C C . HIS A 1 390 ? 16.597 -2.843 -11.917 1.00 97.25 390 HIS A C 1
ATOM 2937 O O . HIS A 1 390 ? 17.473 -2.619 -12.757 1.00 97.25 390 HIS A O 1
ATOM 2943 N N . PHE A 1 391 ? 15.697 -1.930 -11.577 1.00 96.94 391 PHE A N 1
ATOM 2944 C CA . PHE A 1 391 ? 15.681 -0.578 -12.119 1.00 96.94 391 PHE A CA 1
ATOM 2945 C C . PHE A 1 391 ? 16.036 0.422 -11.030 1.00 96.94 391 PHE A C 1
ATOM 2947 O O . PHE A 1 391 ? 15.525 0.336 -9.922 1.00 96.94 391 PHE A O 1
ATOM 2954 N N . GLY A 1 392 ? 16.864 1.408 -11.379 1.00 96.06 392 GLY A N 1
ATOM 2955 C CA . GLY A 1 392 ? 17.096 2.602 -10.573 1.00 96.06 392 GLY A CA 1
ATOM 2956 C C . GLY A 1 392 ? 16.768 3.844 -11.389 1.00 96.06 392 GLY A C 1
ATOM 2957 O O . GLY A 1 392 ? 17.618 4.356 -12.115 1.00 96.06 392 GLY A O 1
ATOM 2958 N N . VAL A 1 393 ? 15.537 4.328 -11.269 1.00 96.19 393 VAL A N 1
ATOM 2959 C CA . VAL A 1 393 ? 14.965 5.407 -12.080 1.00 96.19 393 VAL A CA 1
ATOM 2960 C C . VAL A 1 393 ? 15.190 6.755 -11.390 1.00 96.19 393 VAL A C 1
ATOM 2962 O O . VAL A 1 393 ? 14.620 6.982 -10.320 1.00 96.19 393 VAL A O 1
ATOM 2965 N N . PRO A 1 394 ? 16.008 7.668 -11.950 1.00 95.81 394 PRO A N 1
ATOM 2966 C CA . PRO A 1 394 ? 16.203 8.987 -11.354 1.00 95.81 394 PRO A CA 1
ATOM 2967 C C . PRO A 1 394 ? 14.886 9.768 -11.324 1.00 95.81 394 PRO A C 1
ATOM 2969 O O . PRO A 1 394 ? 14.211 9.869 -12.345 1.00 95.81 394 PRO A O 1
ATOM 2972 N N . LEU A 1 395 ? 14.531 10.381 -10.192 1.00 95.81 395 LEU A N 1
ATOM 2973 C CA . LEU A 1 395 ? 13.256 11.104 -10.071 1.00 95.81 395 LEU A CA 1
ATOM 2974 C C . LEU A 1 395 ? 13.175 12.335 -10.996 1.00 95.81 395 LEU A C 1
ATOM 2976 O O . LEU A 1 395 ? 12.086 12.770 -11.361 1.00 95.81 395 LEU A O 1
ATOM 2980 N N . ALA A 1 396 ? 14.320 12.855 -11.446 1.00 94.75 396 ALA A N 1
ATOM 2981 C CA . ALA A 1 396 ? 14.384 13.943 -12.420 1.00 94.75 396 ALA A CA 1
ATOM 2982 C C . ALA A 1 396 ? 13.761 13.584 -13.785 1.00 94.75 396 ALA A C 1
ATOM 2984 O O . ALA A 1 396 ? 13.304 14.479 -14.491 1.00 94.75 396 ALA A O 1
ATOM 2985 N N . VAL A 1 397 ? 13.696 12.296 -14.159 1.00 95.44 397 VAL A N 1
ATOM 2986 C CA . VAL A 1 397 ? 13.151 11.877 -15.468 1.00 95.44 397 VAL A CA 1
ATOM 2987 C C . VAL A 1 397 ? 11.626 11.983 -15.562 1.00 95.44 397 VAL A C 1
ATOM 2989 O O . VAL A 1 397 ? 11.079 11.862 -16.652 1.00 95.44 397 VAL A O 1
ATOM 2992 N N . PHE A 1 398 ? 10.936 12.217 -14.442 1.00 95.69 398 PHE A N 1
ATOM 2993 C CA . PHE A 1 398 ? 9.487 12.428 -14.421 1.00 95.69 398 PHE A CA 1
ATOM 2994 C C . PHE A 1 398 ? 9.092 13.871 -14.786 1.00 95.69 398 PHE A C 1
ATOM 2996 O O . PHE A 1 398 ? 7.919 14.127 -15.047 1.00 95.69 398 PHE A O 1
ATOM 3003 N N . SER A 1 399 ? 10.041 14.818 -14.834 1.00 94.19 399 SER A N 1
ATOM 3004 C CA . SER A 1 399 ? 9.789 16.220 -15.218 1.00 94.19 399 SER A CA 1
ATOM 3005 C C . SER A 1 399 ? 8.649 16.873 -14.414 1.00 94.19 399 SER A C 1
ATOM 3007 O O . SER A 1 399 ? 7.682 17.407 -14.963 1.00 94.19 399 SER A O 1
ATOM 3009 N N . CYS A 1 400 ? 8.741 16.794 -13.083 1.00 92.12 400 CYS A N 1
ATOM 3010 C CA . CYS A 1 400 ? 7.719 17.320 -12.172 1.00 92.12 400 CYS A CA 1
ATOM 3011 C C . CYS A 1 400 ? 7.796 18.847 -11.966 1.00 92.12 400 CYS A C 1
ATOM 3013 O O . CYS A 1 400 ? 6.808 19.435 -11.530 1.00 92.12 400 CYS A O 1
ATOM 3015 N N . GLU A 1 401 ? 8.930 19.489 -12.269 1.00 87.56 401 GLU A N 1
ATOM 3016 C CA . GLU A 1 401 ? 9.135 20.942 -12.084 1.00 87.56 401 GLU A CA 1
ATOM 3017 C C . GLU A 1 401 ? 8.220 21.778 -12.989 1.00 87.56 401 GLU A C 1
ATOM 3019 O O . GLU A 1 401 ? 7.591 22.725 -12.536 1.00 87.56 401 GLU A O 1
ATOM 3024 N N . ASP A 1 402 ? 8.057 21.364 -14.248 1.00 78.12 402 ASP A N 1
ATOM 3025 C CA . ASP A 1 402 ? 7.183 22.039 -15.221 1.00 78.12 402 ASP A CA 1
ATOM 3026 C C . ASP A 1 402 ? 5.720 21.574 -15.131 1.00 78.12 402 ASP A C 1
ATOM 3028 O O . ASP A 1 402 ? 4.887 21.891 -15.983 1.00 78.12 402 ASP A O 1
ATOM 3032 N N . SER A 1 403 ? 5.403 20.765 -14.120 1.00 84.00 403 SER A N 1
ATOM 3033 C CA . SER A 1 403 ? 4.072 20.206 -13.927 1.00 84.00 403 SER A CA 1
ATOM 3034 C C . SER A 1 403 ? 3.295 20.979 -12.860 1.00 84.00 403 SER A C 1
ATOM 3036 O O . SER A 1 403 ? 3.900 21.639 -12.014 1.00 84.00 403 SER A O 1
ATOM 3038 N N . PRO A 1 404 ? 1.959 20.840 -12.810 1.00 79.31 404 PRO A N 1
ATOM 3039 C CA . PRO A 1 404 ? 1.155 21.406 -11.728 1.00 79.31 404 PRO A CA 1
ATOM 3040 C C . PRO A 1 404 ? 1.598 20.967 -10.321 1.00 79.31 404 PRO A C 1
ATOM 3042 O O . PRO A 1 404 ? 1.305 21.660 -9.353 1.00 79.31 404 PRO A O 1
ATOM 3045 N N . LEU A 1 405 ? 2.330 19.849 -10.219 1.00 84.19 405 LEU A N 1
ATOM 3046 C CA . LEU A 1 405 ? 2.887 19.329 -8.974 1.00 84.19 405 LEU A CA 1
ATOM 3047 C C . LEU A 1 405 ? 4.024 20.202 -8.405 1.00 84.19 405 LEU A C 1
ATOM 3049 O O . LEU A 1 405 ? 4.264 20.152 -7.202 1.00 84.19 405 LEU A O 1
ATOM 3053 N N . ASN A 1 406 ? 4.694 21.006 -9.247 1.00 86.31 406 ASN A N 1
ATOM 3054 C CA . ASN A 1 406 ? 5.795 21.907 -8.885 1.00 86.31 406 ASN A CA 1
ATOM 3055 C C . ASN A 1 406 ? 6.927 21.203 -8.104 1.00 86.31 406 ASN A C 1
ATOM 3057 O O . ASN A 1 406 ? 7.271 21.576 -6.979 1.00 86.31 406 ASN A O 1
ATOM 3061 N N . GLY A 1 407 ? 7.461 20.139 -8.705 1.00 91.38 407 GLY A N 1
ATOM 3062 C CA . GLY A 1 407 ? 8.546 19.324 -8.156 1.00 91.38 407 GLY A CA 1
ATOM 3063 C C . GLY A 1 407 ? 8.091 17.990 -7.554 1.00 91.38 407 GLY A C 1
ATOM 3064 O O . GLY A 1 407 ? 6.905 17.707 -7.382 1.00 91.38 407 GLY A O 1
ATOM 3065 N N . THR A 1 408 ? 9.051 17.113 -7.254 1.00 92.12 408 THR A N 1
ATOM 3066 C CA . THR A 1 408 ? 8.766 15.749 -6.761 1.00 92.12 408 THR A CA 1
ATOM 3067 C C . THR A 1 408 ? 8.290 15.730 -5.310 1.00 92.12 408 THR A C 1
ATOM 3069 O O . THR A 1 408 ? 7.614 14.792 -4.904 1.00 92.12 408 THR A O 1
ATOM 3072 N N . ALA A 1 409 ? 8.588 16.767 -4.523 1.00 92.25 409 ALA A N 1
ATOM 3073 C CA . ALA A 1 409 ? 8.246 16.828 -3.102 1.00 92.25 409 ALA A CA 1
ATOM 3074 C C . ALA A 1 409 ? 6.731 16.794 -2.827 1.00 92.25 409 ALA A C 1
ATOM 3076 O O . ALA A 1 409 ? 6.317 16.352 -1.758 1.00 92.25 409 ALA A O 1
ATOM 3077 N N . ALA A 1 410 ? 5.900 17.231 -3.777 1.00 92.44 410 ALA A N 1
ATOM 3078 C CA . ALA A 1 410 ? 4.445 17.178 -3.648 1.00 92.44 410 ALA A CA 1
ATOM 3079 C C . ALA A 1 410 ? 3.828 15.864 -4.162 1.00 92.44 410 ALA A C 1
ATOM 3081 O O . ALA A 1 410 ? 2.618 15.672 -4.008 1.00 92.44 410 ALA A O 1
ATOM 3082 N N . ALA A 1 411 ? 4.623 14.965 -4.757 1.00 94.25 411 ALA A N 1
ATOM 3083 C CA . ALA A 1 411 ? 4.153 13.661 -5.212 1.00 94.25 411 ALA A CA 1
ATOM 3084 C C . ALA A 1 411 ? 3.681 12.809 -4.030 1.00 94.25 411 ALA A C 1
ATOM 3086 O O . ALA A 1 411 ? 4.310 12.782 -2.971 1.00 94.25 411 ALA A O 1
ATOM 3087 N N . LYS A 1 412 ? 2.571 12.095 -4.239 1.00 93.69 412 LYS A N 1
ATOM 3088 C CA . LYS A 1 412 ? 1.986 11.188 -3.248 1.00 93.69 412 LYS A CA 1
ATOM 3089 C C . LYS A 1 412 ? 1.887 9.749 -3.703 1.00 93.69 412 LYS A C 1
ATOM 3091 O O . LYS A 1 412 ? 1.726 8.863 -2.872 1.00 93.69 412 LYS A O 1
ATOM 3096 N N . THR A 1 413 ? 1.955 9.504 -5.003 1.00 95.19 413 THR A N 1
ATOM 3097 C CA . THR A 1 413 ? 1.822 8.156 -5.536 1.00 95.19 413 THR A CA 1
ATOM 3098 C C . THR A 1 413 ? 2.874 7.862 -6.588 1.00 95.19 413 THR A C 1
ATOM 3100 O O . THR A 1 413 ? 3.320 8.759 -7.308 1.00 95.19 413 THR A O 1
ATOM 3103 N N . ILE A 1 414 ? 3.227 6.584 -6.681 1.00 97.38 414 ILE A N 1
ATOM 3104 C CA . ILE A 1 414 ? 3.911 5.985 -7.821 1.00 97.38 414 ILE A CA 1
ATOM 3105 C C . ILE A 1 414 ? 2.996 4.916 -8.415 1.00 97.38 414 ILE A C 1
ATOM 3107 O O . ILE A 1 414 ? 2.425 4.099 -7.692 1.00 97.38 414 ILE A O 1
ATOM 3111 N N . ASN A 1 415 ? 2.837 4.938 -9.735 1.00 97.00 415 ASN A N 1
ATOM 3112 C CA . ASN A 1 415 ? 1.980 4.011 -10.462 1.00 97.00 415 ASN A CA 1
ATOM 3113 C C . ASN A 1 415 ? 2.817 3.215 -11.456 1.00 97.00 415 ASN A C 1
ATOM 3115 O O . ASN A 1 415 ? 3.617 3.805 -12.179 1.00 97.00 415 ASN A O 1
ATOM 3119 N N . PHE A 1 416 ? 2.587 1.908 -11.514 1.00 97.44 416 PHE A N 1
ATOM 3120 C CA . PHE A 1 416 ? 3.145 0.986 -12.499 1.00 97.44 416 PHE A CA 1
ATOM 3121 C C . PHE A 1 416 ? 2.015 0.567 -13.434 1.00 97.44 416 PHE A C 1
ATOM 3123 O O . PHE A 1 416 ? 1.152 -0.208 -13.027 1.00 97.44 416 PHE A O 1
ATOM 3130 N N . ILE A 1 417 ? 1.983 1.107 -14.652 1.00 95.62 417 ILE A N 1
ATOM 3131 C CA . ILE A 1 417 ? 0.844 0.975 -15.573 1.00 95.62 417 ILE A CA 1
ATOM 3132 C C . ILE A 1 417 ? 1.242 0.152 -16.790 1.00 95.62 417 ILE A C 1
ATOM 3134 O O . ILE A 1 417 ? 2.253 0.439 -17.420 1.00 95.62 417 ILE A O 1
ATOM 3138 N N . SER A 1 418 ? 0.435 -0.845 -17.147 1.00 94.44 418 SER A N 1
ATOM 3139 C CA . SER A 1 418 ? 0.635 -1.633 -18.363 1.00 94.44 418 SER A CA 1
ATOM 3140 C C . SER A 1 418 ? 0.412 -0.799 -19.629 1.00 94.44 418 SER A C 1
ATOM 3142 O O . SER A 1 418 ? -0.670 -0.242 -19.829 1.00 94.44 418 SER A O 1
ATOM 3144 N N . GLU A 1 419 ? 1.409 -0.775 -20.519 1.00 93.31 419 GLU A N 1
ATOM 3145 C CA . GLU A 1 419 ? 1.314 -0.170 -21.864 1.00 93.31 419 GLU A CA 1
ATOM 3146 C C . GLU A 1 419 ? 1.091 -1.198 -22.977 1.00 93.31 419 GLU A C 1
ATOM 3148 O O . GLU A 1 419 ? 1.062 -0.857 -24.162 1.00 93.31 419 GLU A O 1
ATOM 3153 N N . SER A 1 420 ? 0.931 -2.471 -22.613 1.00 88.62 420 SER A N 1
ATOM 3154 C CA . SER A 1 420 ? 0.743 -3.532 -23.594 1.00 88.62 420 SER A CA 1
ATOM 3155 C C . SER A 1 420 ? -0.543 -3.339 -24.410 1.00 88.62 420 SER A C 1
ATOM 3157 O O . SER A 1 420 ? -1.581 -2.914 -23.900 1.00 88.62 420 SER A O 1
ATOM 3159 N N . ASN A 1 421 ? -0.477 -3.734 -25.683 1.00 85.31 421 ASN A N 1
ATOM 3160 C CA . ASN A 1 421 ? -1.620 -3.804 -26.594 1.00 85.31 421 ASN A CA 1
ATOM 3161 C C . ASN A 1 421 ? -2.239 -5.217 -26.692 1.00 85.31 421 ASN A C 1
ATOM 3163 O O . ASN A 1 421 ? -3.044 -5.459 -27.586 1.00 85.31 421 ASN A O 1
ATOM 3167 N N . GLN A 1 422 ? -1.852 -6.168 -25.838 1.00 84.69 422 GLN A N 1
ATOM 3168 C CA . GLN A 1 422 ? -2.515 -7.482 -25.729 1.00 84.69 422 GLN A CA 1
ATOM 3169 C C . GLN A 1 422 ? -3.415 -7.513 -24.507 1.00 84.69 422 GLN A C 1
ATOM 3171 O O . GLN A 1 422 ? -3.039 -6.892 -23.536 1.00 84.69 422 GLN A O 1
ATOM 3176 N N . ASP A 1 423 ? -4.508 -8.267 -24.490 1.00 81.62 423 ASP A N 1
ATOM 3177 C CA . ASP A 1 423 ? -5.581 -8.156 -23.486 1.00 81.62 423 ASP A CA 1
ATOM 3178 C C . ASP A 1 423 ? -5.144 -8.157 -22.002 1.00 81.62 423 ASP A C 1
ATOM 3180 O O . ASP A 1 423 ? -5.699 -7.396 -21.210 1.00 81.62 423 ASP A O 1
ATOM 3184 N N . TYR A 1 424 ? -4.116 -8.930 -21.632 1.00 86.50 424 TYR A N 1
ATOM 3185 C CA . TYR A 1 424 ? -3.691 -9.129 -20.237 1.00 86.50 424 TYR A CA 1
ATOM 3186 C C . TYR A 1 424 ? -2.202 -8.858 -20.046 1.00 86.50 424 TYR A C 1
ATOM 3188 O O . TYR A 1 424 ? -1.399 -9.197 -20.907 1.00 86.50 424 TYR A O 1
ATOM 3196 N N . GLY A 1 425 ? -1.805 -8.294 -18.908 1.00 91.06 425 GLY A N 1
ATOM 3197 C CA . GLY A 1 425 ? -0.405 -8.138 -18.519 1.00 91.06 425 GLY A CA 1
ATOM 3198 C C . GLY A 1 425 ? -0.195 -8.636 -17.097 1.00 91.06 425 GLY A C 1
ATOM 3199 O O . GLY A 1 425 ? -0.847 -8.146 -16.179 1.00 91.06 425 GLY A O 1
ATOM 3200 N N . SER A 1 426 ? 0.723 -9.586 -16.894 1.00 94.00 426 SER A N 1
ATOM 3201 C CA . SER A 1 426 ? 1.035 -10.094 -15.555 1.00 94.00 426 SER A CA 1
ATOM 3202 C C . SER A 1 426 ? 2.495 -9.904 -15.166 1.00 94.00 426 SER A C 1
ATOM 3204 O O . SER A 1 426 ? 3.407 -10.366 -15.856 1.00 94.00 426 SER A O 1
ATOM 3206 N N . PHE A 1 427 ? 2.716 -9.233 -14.038 1.00 96.50 427 PHE A N 1
ATOM 3207 C CA . PHE A 1 427 ? 4.041 -8.893 -13.532 1.00 96.50 427 PHE A CA 1
ATOM 3208 C C . PHE A 1 427 ? 4.104 -8.982 -12.007 1.00 96.50 427 PHE A C 1
ATOM 3210 O O . PHE A 1 427 ? 3.078 -8.921 -11.330 1.00 96.50 427 PHE A O 1
ATOM 3217 N N . CYS A 1 428 ? 5.318 -9.126 -11.479 1.00 97.38 428 CYS A N 1
ATOM 3218 C CA . CYS A 1 428 ? 5.592 -9.019 -10.050 1.00 97.38 428 CYS A CA 1
ATOM 3219 C C . CYS A 1 428 ? 6.593 -7.901 -9.775 1.00 97.38 428 CYS A C 1
ATOM 3221 O O . CYS A 1 428 ? 7.517 -7.701 -10.568 1.00 97.38 428 CYS A O 1
ATOM 3223 N N . LEU A 1 429 ? 6.422 -7.229 -8.640 1.00 97.81 429 LEU A N 1
ATOM 3224 C CA . LEU A 1 429 ? 7.319 -6.208 -8.110 1.00 97.81 429 LEU A CA 1
ATOM 3225 C C . LEU A 1 429 ? 7.859 -6.626 -6.744 1.00 97.81 429 LEU A C 1
ATOM 3227 O O . LEU A 1 429 ? 7.183 -7.339 -5.998 1.00 97.81 429 LEU A O 1
ATOM 3231 N N . ASP A 1 430 ? 9.069 -6.170 -6.441 1.00 97.56 430 ASP A N 1
ATOM 3232 C CA . ASP A 1 430 ? 9.760 -6.450 -5.185 1.00 97.56 430 ASP A CA 1
ATOM 3233 C C . ASP A 1 430 ? 10.812 -5.366 -4.859 1.00 97.56 430 ASP A C 1
ATOM 3235 O O . ASP A 1 430 ? 11.222 -4.612 -5.747 1.00 97.56 430 ASP A O 1
ATOM 3239 N N . GLU A 1 431 ? 11.209 -5.269 -3.587 1.00 96.44 431 GLU A N 1
ATOM 3240 C CA . GLU A 1 431 ? 12.126 -4.285 -2.983 1.00 96.44 431 GLU A CA 1
ATOM 3241 C C . GLU A 1 431 ? 11.972 -2.854 -3.536 1.00 96.44 431 GLU A C 1
ATOM 3243 O O . GLU A 1 431 ? 12.938 -2.187 -3.920 1.00 96.44 431 GLU A O 1
ATOM 3248 N N . ILE A 1 432 ? 10.734 -2.363 -3.595 1.00 97.88 432 ILE A N 1
ATOM 3249 C CA . ILE A 1 432 ? 10.431 -1.014 -4.066 1.00 97.88 432 ILE A CA 1
ATOM 3250 C C . ILE A 1 432 ? 10.877 -0.023 -2.996 1.00 97.88 432 ILE A C 1
ATOM 3252 O O . ILE A 1 432 ? 10.373 -0.046 -1.873 1.00 97.88 432 ILE A O 1
ATOM 3256 N N . ARG A 1 433 ? 11.793 0.883 -3.331 1.00 97.38 433 ARG A N 1
ATOM 3257 C CA . ARG A 1 433 ? 12.335 1.862 -2.386 1.00 97.38 433 ARG A CA 1
ATOM 3258 C C . ARG A 1 433 ? 12.757 3.162 -3.048 1.00 97.38 433 ARG A C 1
ATOM 3260 O O . ARG A 1 433 ? 13.109 3.214 -4.221 1.00 97.38 433 ARG A O 1
ATOM 3267 N N . LEU A 1 434 ? 12.768 4.217 -2.255 1.00 96.62 434 LEU A N 1
ATOM 3268 C CA . LEU A 1 434 ? 13.346 5.505 -2.590 1.00 96.62 434 LEU A CA 1
ATOM 3269 C C . LEU A 1 434 ? 14.739 5.577 -1.977 1.00 96.62 434 LEU A C 1
ATOM 3271 O O . LEU A 1 434 ? 14.927 5.252 -0.805 1.00 96.62 434 LEU A O 1
ATOM 3275 N N . VAL A 1 435 ? 15.715 5.983 -2.780 1.00 95.44 435 VAL A N 1
ATOM 3276 C CA . VAL A 1 435 ? 17.098 6.134 -2.331 1.00 95.44 435 VAL A CA 1
ATOM 3277 C C . VAL A 1 435 ? 17.629 7.512 -2.685 1.00 95.44 435 VAL A C 1
ATOM 3279 O O . VAL A 1 435 ? 17.227 8.137 -3.673 1.00 95.44 435 VAL A O 1
ATOM 3282 N N . ASN A 1 436 ? 18.578 7.969 -1.879 1.00 93.44 436 ASN A N 1
ATOM 3283 C CA . ASN A 1 436 ? 19.399 9.118 -2.195 1.00 93.44 436 ASN A CA 1
ATOM 3284 C C . ASN A 1 436 ? 20.773 8.619 -2.652 1.00 93.44 436 ASN A C 1
ATOM 3286 O O . ASN A 1 436 ? 21.598 8.236 -1.834 1.00 93.44 436 ASN A O 1
ATOM 3290 N N . SER A 1 437 ? 21.021 8.629 -3.961 1.00 82.06 437 SER A N 1
ATOM 3291 C CA . SER A 1 437 ? 22.255 8.115 -4.571 1.00 82.06 437 SER A CA 1
ATOM 3292 C C . SER A 1 437 ? 23.508 8.963 -4.296 1.00 82.06 437 SER A C 1
ATOM 3294 O O . SER A 1 437 ? 24.563 8.681 -4.859 1.00 82.06 437 SER A O 1
ATOM 3296 N N . SER A 1 438 ? 23.381 10.054 -3.534 1.00 76.25 438 SER A N 1
ATOM 3297 C CA . SER A 1 438 ? 24.483 10.964 -3.185 1.00 76.25 438 SER A CA 1
ATOM 3298 C C . SER A 1 438 ? 24.992 10.811 -1.746 1.00 76.25 438 SER A C 1
ATOM 3300 O O . SER A 1 438 ? 25.949 11.492 -1.374 1.00 76.25 438 SER A O 1
ATOM 3302 N N . ALA A 1 439 ? 24.369 9.926 -0.964 1.00 53.53 439 ALA A N 1
ATOM 3303 C CA . ALA A 1 439 ? 24.824 9.490 0.355 1.00 53.53 439 ALA A CA 1
ATOM 3304 C C . ALA A 1 439 ? 25.526 8.133 0.237 1.00 53.53 439 ALA A C 1
ATOM 3306 O O . ALA A 1 439 ? 26.515 7.933 0.980 1.00 53.53 439 ALA A O 1
#

pLDDT: mean 73.23, std 21.98, range [23.31, 98.06]

InterPro domains:
  IPR036908 RlpA-like domain superfamily [G3DSA:2.40.40.10] (1-182)
  IPR036908 RlpA-like domain superfamily [SSF50685] (2-185)

Organism: NCBI:txid41462

Foldseek 3Di:
DFDKDKDKFFAADDPPLQVVLLVVQDDQNSHDPQPDPLNPWWDAPPDPTPPQVVPPQDPDDGDDPPPAFQQRAFDKDKAFDFFFDADLVRHGDAADLPDSLQVCNSPQCDADQQRDTQPDAPCVVVSGGTFDWDDLDPDDRDPDDDDDDDDDDDDDDPVPRDGDGGDGRNSMGIMIMGTADSPPRHRDPVVDDPDQPPPPPPDDDDPDDDDPPDPDPPPPPCPVPPPDPDPNPPVPPPPPRFDDALFCFALAGHGQKGKHWPQFNIWDRHQALLDDPRRTWIKTKHFWCQQPVPPDPITIWMKIFTPPLLDPSNQSQVVFFKKKKKKFFQFPAQDPPLVGAPAHFQGDAFWWKWWADVVVPWTQPDTDTPVNPPAFPDWDQDPRRGIITMHIGGSVRSRRCPIPCNDSSSTTMMIITHNDNRGMHMMIMHRTGGHHPVD

Sequence (439 aa):
MAGWRDGRATFFGGPASFTDAYLGRWVGAFGDVIYGSCGYFETREGVPQPEVQDIPFGQVYVAALADYPGSCGRCYEVRCKPGIVIGNTTAPLHVDLQSPDYLAGVNSTVKDTYGRSFPGNAAEAQSEQDVICWAGSTLSPGATNNSADAGLNAASADNSGSIVLAHPVYGEIGLQFRPVDCYSHRPFTYTSLPNSPTANLTGSPSSDFDFAADNNPTSMFNDTREGQDVPYLVNTVGFLPGYINYTIYGDMVETGWGWSPFYLHSSEFWRKGAGVNGSNATCINVATKAQYNKGGSGGGGLTLSCRNCSAAGYQPFGANNQLQFWVRSNSSGDAADPRESAYPRGSIPDLSLYLNNQELGQGCSASPRLLEIPQYQDKVENSTLGTYYHFGVPLAVFSCEDSPLNGTAAAKTINFISESNQDYGSFCLDEIRLVNSSA

Secondary structure (DSSP, 8-state):
----EEEEE------HHHHGGGTTSPTTTT--GGG-TT----EETTS----GGGSTT-SS----SS--TT-TT-EEEEEE--EEPB-TTSSBPB--TTSTT-HHHH-TT-B-TTSPBP---TTGGGTB-EE-PPP-----TT--------------------------SSS-EEEEEEEE-TTT--B--GGG-TT-------PPPPS---------TT-S---TT--------------PPPP--SEEESSSBPTTEEEEEESEEEEEEEETT-SGGG--EEEEEEE-TTTTTTT-SS--EEEEEETTTTSTT--HHHH-SEEEEEEEE--SSSS--TTT-SS-TTSPP-EEEEEEEGGGTEE-S---BGGGSS--SEEEEETTTEEEEEEEEEGGGG--TTSTT-SGGG--EEEEEE--SSSEEEEEEEEEEEE-TT-

Radius of gyration: 24.73 Å; chains: 1; bounding box: 58×62×68 Å